Protein AF-0000000082911656 (afdb_homodimer)

Structure (mmCIF, N/CA/C/O backbone):
data_AF-0000000082911656-model_v1
#
loop_
_entity.id
_entity.type
_entity.pdbx_description
1 polymer 'Threonine aldolase family protein'
#
loop_
_atom_site.group_PDB
_atom_site.id
_atom_site.type_symbol
_atom_site.label_atom_id
_atom_site.label_alt_id
_atom_site.label_comp_id
_atom_site.label_asym_id
_atom_site.label_entity_id
_atom_site.label_seq_id
_atom_site.pdbx_PDB_ins_code
_atom_site.Cartn_x
_atom_site.Cartn_y
_atom_site.Cartn_z
_atom_site.occupancy
_atom_site.B_iso_or_equiv
_atom_site.auth_seq_id
_atom_site.auth_comp_id
_atom_site.auth_asym_id
_atom_site.auth_atom_id
_atom_site.pdbx_PDB_model_num
ATOM 1 N N . MET A 1 1 ? 11.25 17.953 2.551 1 26.39 1 MET A N 1
ATOM 2 C CA . MET A 1 1 ? 11.758 18.156 3.906 1 26.39 1 MET A CA 1
ATOM 3 C C . MET A 1 1 ? 12.727 17.047 4.293 1 26.39 1 MET A C 1
ATOM 5 O O . MET A 1 1 ? 12.359 15.867 4.324 1 26.39 1 MET A O 1
ATOM 9 N N . THR A 1 2 ? 13.914 17.188 3.842 1 31.16 2 THR A N 1
ATOM 10 C CA . THR A 1 2 ? 14.992 16.281 4.188 1 31.16 2 THR A CA 1
ATOM 11 C C . THR A 1 2 ? 15.133 16.156 5.699 1 31.16 2 THR A C 1
ATOM 13 O O . THR A 1 2 ? 15.867 16.922 6.328 1 31.16 2 THR A O 1
ATOM 16 N N . ALA A 1 3 ? 14.141 16.094 6.418 1 33.91 3 ALA A N 1
ATOM 17 C CA . ALA A 1 3 ? 14.383 16.188 7.855 1 33.91 3 ALA A CA 1
ATOM 18 C C . ALA A 1 3 ? 15.453 15.188 8.297 1 33.91 3 ALA A C 1
ATOM 20 O O . ALA A 1 3 ? 15.484 14.047 7.828 1 33.91 3 ALA A O 1
ATOM 21 N N . GLU A 1 4 ? 16.531 15.625 8.555 1 35.88 4 GLU A N 1
ATOM 22 C CA . GLU A 1 4 ? 17.484 14.883 9.375 1 35.88 4 GLU A CA 1
ATOM 23 C C . GLU A 1 4 ? 16.766 14.047 10.43 1 35.88 4 GLU A C 1
ATOM 25 O O . GLU A 1 4 ? 16.031 14.586 11.266 1 35.88 4 GLU A O 1
ATOM 30 N N . THR A 1 5 ? 16.359 12.922 10.07 1 39.12 5 THR A N 1
ATOM 31 C CA . THR A 1 5 ? 15.578 11.938 10.812 1 39.12 5 THR A CA 1
ATOM 32 C C . THR A 1 5 ? 16.25 11.602 12.141 1 39.12 5 THR A C 1
ATOM 34 O O . THR A 1 5 ? 17.188 10.797 12.188 1 39.12 5 THR A O 1
ATOM 37 N N . ARG A 1 6 ? 16.547 12.562 12.969 1 42.5 6 ARG A N 1
ATOM 38 C CA . ARG A 1 6 ? 17 12.156 14.289 1 42.5 6 ARG A CA 1
ATOM 39 C C . ARG A 1 6 ? 15.992 11.219 14.953 1 42.5 6 ARG A C 1
ATOM 41 O O . ARG A 1 6 ? 14.781 11.445 14.883 1 42.5 6 ARG A O 1
ATOM 48 N N . PRO A 1 7 ? 16.469 10.102 15.445 1 48.44 7 PRO A N 1
ATOM 49 C CA . PRO A 1 7 ? 15.594 9.172 16.172 1 48.44 7 PRO A CA 1
ATOM 50 C C . PRO A 1 7 ? 14.781 9.859 17.266 1 48.44 7 PRO A C 1
ATOM 52 O O . PRO A 1 7 ? 15.297 10.758 17.938 1 48.44 7 PRO A O 1
ATOM 55 N N . LYS A 1 8 ? 13.453 9.812 17.297 1 54.44 8 LYS A N 1
ATOM 56 C CA . LYS A 1 8 ? 12.586 10.336 18.344 1 54.44 8 LYS A CA 1
ATOM 57 C C . LYS A 1 8 ? 12.914 9.703 19.703 1 54.44 8 LYS A C 1
ATOM 59 O O . LYS A 1 8 ? 12.977 8.477 19.812 1 54.44 8 LYS A O 1
ATOM 64 N N . PRO A 1 9 ? 13.32 10.406 20.641 1 54.91 9 PRO A N 1
ATOM 65 C CA . PRO A 1 9 ? 13.469 9.781 21.953 1 54.91 9 PRO A CA 1
ATOM 66 C C . PRO A 1 9 ? 12.195 9.086 22.422 1 54.91 9 PRO A C 1
ATOM 68 O O . PRO A 1 9 ? 11.086 9.539 22.125 1 54.91 9 PRO A O 1
ATOM 71 N N . ALA A 1 10 ? 12.273 7.969 23.016 1 54.75 10 ALA A N 1
ATOM 72 C CA . ALA A 1 10 ? 11.211 7.074 23.453 1 54.75 10 ALA A CA 1
ATOM 73 C C . ALA A 1 10 ? 10.203 7.812 24.328 1 54.75 10 ALA A C 1
ATOM 75 O O . ALA A 1 10 ? 9.023 7.465 24.359 1 54.75 10 ALA A O 1
ATOM 76 N N . THR A 1 11 ? 10.516 9.008 24.844 1 67.81 11 THR A N 1
ATOM 77 C CA . THR A 1 11 ? 9.695 9.656 25.859 1 67.81 11 THR A CA 1
ATOM 78 C C . THR A 1 11 ? 9.188 11.008 25.375 1 67.81 11 THR A C 1
ATOM 80 O O . THR A 1 11 ? 8.477 11.711 26.094 1 67.81 11 THR A O 1
ATOM 83 N N . ALA A 1 12 ? 9.398 11.273 24.234 1 85.69 12 ALA A N 1
ATOM 84 C CA . ALA A 1 12 ? 9.023 12.609 23.781 1 85.69 12 ALA A CA 1
ATOM 85 C C . ALA A 1 12 ? 7.539 12.68 23.438 1 85.69 12 ALA A C 1
ATOM 87 O O . ALA A 1 12 ? 6.965 11.711 22.938 1 85.69 12 ALA A O 1
ATOM 88 N N . LEU A 1 13 ? 6.934 13.914 23.875 1 94.31 13 LEU A N 1
ATOM 89 C CA . LEU A 1 13 ? 5.57 14.211 23.453 1 94.31 13 LEU A CA 1
ATOM 90 C C . LEU A 1 13 ? 5.551 14.695 22 1 94.31 13 LEU A C 1
ATOM 92 O O . LEU A 1 13 ? 6.16 15.711 21.672 1 94.31 13 LEU A O 1
ATOM 96 N N . ASP A 1 14 ? 4.898 13.938 21.188 1 95 14 ASP A N 1
ATOM 97 C CA . ASP A 1 14 ? 4.953 14.195 19.75 1 95 14 ASP A CA 1
ATOM 98 C C . ASP A 1 14 ? 3.693 14.922 19.266 1 95 14 ASP A C 1
ATOM 100 O O . ASP A 1 14 ? 2.631 14.312 19.141 1 95 14 ASP A O 1
ATOM 104 N N . PHE A 1 15 ? 3.848 16.25 18.984 1 96.69 15 PHE A 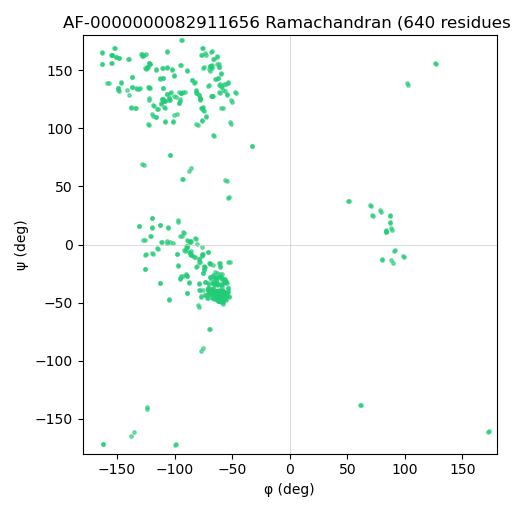N 1
ATOM 105 C CA . PHE A 1 15 ? 2.738 17.062 18.5 1 96.69 15 PHE A CA 1
ATOM 106 C C . PHE A 1 15 ? 2.898 17.359 17.016 1 96.69 15 PHE A C 1
ATOM 108 O O . PHE A 1 15 ? 2.238 18.25 16.484 1 96.69 15 PHE A O 1
ATOM 115 N N . ARG A 1 16 ? 3.756 16.656 16.344 1 93.94 16 ARG A N 1
ATOM 116 C CA . ARG A 1 16 ? 4.059 16.984 14.953 1 93.94 16 ARG A CA 1
ATOM 117 C C . ARG A 1 16 ? 2.883 16.656 14.039 1 93.94 16 ARG A C 1
ATOM 119 O O . ARG A 1 16 ? 2.625 17.359 13.07 1 93.94 16 ARG A O 1
ATOM 126 N N . SER A 1 17 ? 2.236 15.5 14.359 1 93.19 17 SER A N 1
ATOM 127 C CA . SER A 1 17 ? 1.18 14.992 13.484 1 93.19 17 SER A CA 1
ATOM 128 C C . SER A 1 17 ? 0.323 13.953 14.203 1 93.19 17 SER A C 1
ATOM 130 O O . SER A 1 17 ? 0.78 13.312 15.148 1 93.19 17 SER A O 1
ATOM 132 N N . ASP A 1 18 ? -0.853 13.852 13.719 1 92 18 ASP A N 1
ATOM 133 C CA . ASP A 1 18 ? -1.691 12.789 14.266 1 92 18 ASP A CA 1
ATOM 134 C C . ASP A 1 18 ? -1.455 11.469 13.539 1 92 18 ASP A C 1
ATOM 136 O O . ASP A 1 18 ? -2.084 10.453 13.859 1 92 18 ASP A O 1
ATOM 140 N N . THR A 1 19 ? -0.566 11.398 12.602 1 89.81 19 THR A N 1
ATOM 141 C CA . THR A 1 19 ? -0.148 10.156 11.961 1 89.81 19 THR A CA 1
ATOM 142 C C . THR A 1 19 ? 0.786 9.367 12.875 1 89.81 19 THR A C 1
ATOM 144 O O . THR A 1 19 ? 1.044 8.188 12.633 1 89.81 19 THR A O 1
ATOM 147 N N . VAL A 1 20 ? 1.221 9.977 13.945 1 89.31 20 VAL A N 1
ATOM 148 C CA . VAL A 1 20 ? 2.205 9.328 14.812 1 89.31 20 VAL A CA 1
ATOM 149 C C . VAL A 1 20 ? 1.494 8.469 15.852 1 89.31 20 VAL A C 1
ATOM 151 O O . VAL A 1 20 ? 2.139 7.746 16.625 1 89.31 20 VAL A O 1
ATOM 154 N N . THR A 1 21 ? 0.172 8.602 15.82 1 87.88 21 THR A N 1
ATOM 155 C CA . THR A 1 21 ? -0.616 7.879 16.812 1 87.88 21 THR A CA 1
ATOM 156 C C . THR A 1 21 ? -0.399 6.375 16.672 1 87.88 21 THR A C 1
ATOM 158 O O . THR A 1 21 ? -0.36 5.84 15.562 1 87.88 21 THR A O 1
ATOM 161 N N . ARG A 1 22 ? -0.278 5.742 17.828 1 88.38 22 ARG A N 1
ATOM 162 C CA . ARG A 1 22 ? -0.073 4.297 17.844 1 88.38 22 ARG A CA 1
ATOM 163 C C . ARG A 1 22 ? -1.367 3.566 18.188 1 88.38 22 ARG A C 1
ATOM 165 O O . ARG A 1 22 ? -2.215 4.098 18.906 1 88.38 22 ARG A O 1
ATOM 172 N N . PRO A 1 23 ? -1.477 2.318 17.625 1 91.62 23 PRO A N 1
ATOM 173 C CA . PRO A 1 23 ? -2.658 1.541 18.016 1 91.62 23 PRO A CA 1
ATOM 174 C C . PRO A 1 23 ? -2.74 1.296 19.516 1 91.62 23 PRO A C 1
ATOM 176 O O . PRO A 1 23 ? -1.72 1.044 20.172 1 91.62 23 PRO A O 1
ATOM 179 N N . SER A 1 24 ? -3.924 1.458 20.109 1 92.31 24 SER A N 1
ATOM 180 C CA . SER A 1 24 ? -4.164 1.125 21.516 1 92.31 24 SER A CA 1
ATOM 181 C C . SER A 1 24 ? -4.094 -0.381 21.75 1 92.31 24 SER A C 1
ATOM 183 O O . SER A 1 24 ? -4.125 -1.162 20.797 1 92.31 24 SER A O 1
ATOM 185 N N . PRO A 1 25 ? -3.996 -0.766 23.031 1 92 25 PRO A N 1
ATOM 186 C CA . PRO A 1 25 ? -3.973 -2.203 23.312 1 92 25 PRO A CA 1
ATOM 187 C C . PRO A 1 25 ? -5.199 -2.932 22.766 1 92 25 PRO A C 1
ATOM 189 O O . PRO A 1 25 ? -5.082 -4.039 22.234 1 92 25 PRO A O 1
ATOM 192 N N . GLY A 1 26 ? -6.363 -2.283 22.938 1 94.81 26 GLY A N 1
ATOM 193 C CA . GLY A 1 26 ? -7.566 -2.881 22.391 1 94.81 26 GLY A CA 1
ATOM 194 C C . GLY A 1 26 ? -7.52 -3.047 20.875 1 94.81 26 GLY A C 1
ATOM 195 O O . GLY A 1 26 ? -7.969 -4.062 20.344 1 94.81 26 GLY A O 1
ATOM 196 N N . MET A 1 27 ? -7.035 -2.107 20.188 1 95.5 27 MET A N 1
ATOM 197 C CA . MET A 1 27 ? -6.898 -2.176 18.734 1 95.5 27 MET A CA 1
ATOM 198 C C . MET A 1 27 ? -5.895 -3.252 18.328 1 95.5 27 MET A C 1
ATOM 200 O O . MET A 1 27 ? -6.137 -4.012 17.391 1 95.5 27 MET A O 1
ATOM 204 N N . LEU A 1 28 ? -4.754 -3.314 19.078 1 93.5 28 LEU A N 1
ATOM 205 C CA . LEU A 1 28 ? -3.754 -4.34 18.797 1 93.5 28 LEU A CA 1
ATOM 206 C C . LEU A 1 28 ? -4.344 -5.734 18.969 1 93.5 28 LEU A C 1
ATOM 208 O O . LEU A 1 28 ? -4.086 -6.625 18.141 1 93.5 28 LEU A O 1
ATOM 212 N N . ALA A 1 29 ? -5.105 -5.891 19.984 1 94 29 ALA A N 1
ATOM 213 C CA . ALA A 1 29 ? -5.762 -7.176 20.203 1 94 29 ALA A CA 1
ATOM 214 C C . ALA A 1 29 ? -6.703 -7.52 19.062 1 94 29 ALA A C 1
ATOM 216 O O . ALA A 1 29 ? -6.758 -8.672 18.625 1 94 29 ALA A O 1
ATOM 217 N N . ALA A 1 30 ? -7.438 -6.543 18.594 1 95.94 30 ALA A N 1
ATOM 218 C CA . ALA A 1 30 ? -8.344 -6.746 17.453 1 95.94 30 ALA A CA 1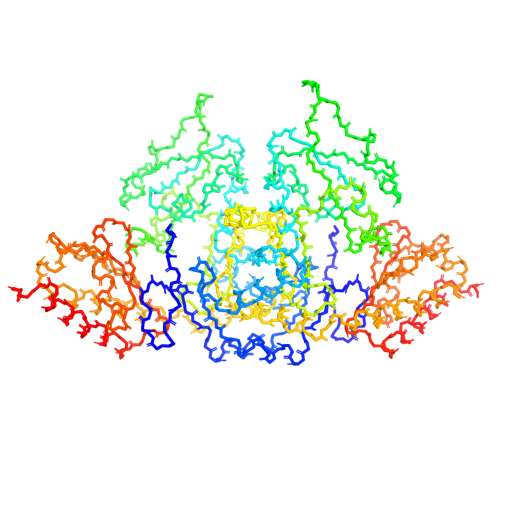
ATOM 219 C C . ALA A 1 30 ? -7.566 -7.145 16.203 1 95.94 30 ALA A C 1
ATOM 221 O O . ALA A 1 30 ? -8 -8.016 15.453 1 95.94 30 ALA A O 1
ATOM 222 N N . MET A 1 31 ? -6.461 -6.52 16.016 1 94.75 31 MET A N 1
ATOM 223 C CA . MET A 1 31 ? -5.625 -6.809 14.859 1 94.75 31 MET A CA 1
ATOM 224 C C . MET A 1 31 ? -5.109 -8.242 14.906 1 94.75 31 MET A C 1
ATOM 226 O O . MET A 1 31 ? -5.223 -8.984 13.922 1 94.75 31 MET A O 1
ATOM 230 N N . MET A 1 32 ? -4.621 -8.641 16.047 1 90.56 32 MET A N 1
ATOM 231 C CA . MET A 1 32 ? -3.932 -9.922 16.172 1 90.56 32 MET A CA 1
ATOM 232 C C . MET A 1 32 ? -4.926 -11.078 16.141 1 90.56 32 MET A C 1
ATOM 234 O O . MET A 1 32 ? -4.559 -12.211 15.82 1 90.56 32 MET A O 1
ATOM 238 N N . SER A 1 33 ? -6.152 -10.797 16.406 1 92.12 33 SER A N 1
ATOM 239 C CA . SER A 1 33 ? -7.152 -11.859 16.453 1 92.12 33 SER A CA 1
ATOM 240 C C . SER A 1 33 ? -8.031 -11.852 15.203 1 92.12 33 SER A C 1
ATOM 242 O O . SER A 1 33 ? -8.945 -12.672 15.078 1 92.12 33 SER A O 1
ATOM 244 N N . ALA A 1 34 ? -7.77 -11.008 14.305 1 94.12 34 ALA A N 1
ATOM 245 C CA . ALA A 1 34 ? -8.641 -10.828 13.148 1 94.12 34 ALA A CA 1
ATOM 246 C C . ALA A 1 34 ? -8.602 -12.055 12.234 1 94.12 34 ALA A C 1
ATOM 248 O O . ALA A 1 34 ? -7.523 -12.555 11.906 1 94.12 34 ALA A O 1
ATOM 249 N N . PRO A 1 35 ? -9.836 -12.602 11.898 1 93.19 35 PRO A N 1
ATOM 250 C CA . PRO A 1 35 ? -9.805 -13.555 10.789 1 93.19 35 PRO A CA 1
ATOM 251 C C . PRO A 1 35 ? -9.297 -12.93 9.484 1 93.19 35 PRO A C 1
ATOM 253 O O . PRO A 1 35 ? -9.695 -11.82 9.133 1 93.19 35 PRO A O 1
ATOM 256 N N . VAL A 1 36 ? -8.344 -13.633 8.883 1 92.19 36 VAL A N 1
ATOM 257 C CA . VAL A 1 36 ? -7.738 -13.055 7.691 1 92.19 36 VAL A CA 1
ATOM 258 C C . VAL A 1 36 ? -7.871 -14.023 6.523 1 92.19 36 VAL A C 1
ATOM 260 O O . VAL A 1 36 ? -8.117 -15.219 6.723 1 92.19 36 VAL A O 1
ATOM 263 N N . GLY A 1 37 ? -7.91 -13.539 5.34 1 91.31 37 GLY A N 1
ATOM 264 C CA . GLY A 1 37 ? -7.746 -14.172 4.039 1 91.31 37 GLY A CA 1
ATOM 265 C C . GLY A 1 37 ? -6.855 -13.383 3.102 1 91.31 37 GLY A C 1
ATOM 266 O O . GLY A 1 37 ? -5.973 -12.648 3.547 1 91.31 37 GLY A O 1
ATOM 267 N N . ASP A 1 38 ? -6.945 -13.641 1.906 1 92 38 ASP A N 1
ATOM 268 C CA . ASP A 1 38 ? -6.199 -12.906 0.893 1 92 38 ASP A CA 1
ATOM 269 C C . ASP A 1 38 ? -7.086 -11.867 0.203 1 92 38 ASP A C 1
ATOM 271 O O . ASP A 1 38 ? -7.973 -12.227 -0.576 1 92 38 ASP A O 1
ATOM 275 N N . ASP A 1 39 ? -6.801 -10.602 0.449 1 93.06 39 ASP A N 1
ATOM 276 C CA . ASP A 1 39 ? -7.621 -9.516 -0.075 1 93.06 39 ASP A CA 1
ATOM 277 C C . ASP A 1 39 ? -7.562 -9.469 -1.601 1 93.06 39 ASP A C 1
ATOM 279 O O . ASP A 1 39 ? -8.523 -9.07 -2.252 1 93.06 39 ASP A O 1
ATOM 283 N N . VAL A 1 40 ? -6.434 -9.797 -2.191 1 90.12 40 VAL A N 1
ATOM 284 C CA . VAL A 1 40 ? -6.305 -9.781 -3.645 1 90.12 40 VAL A CA 1
ATOM 285 C C . VAL A 1 40 ? -7.211 -10.852 -4.254 1 90.12 40 VAL A C 1
ATOM 287 O O . VAL A 1 40 ? -7.785 -10.648 -5.324 1 90.12 40 VAL A O 1
ATOM 290 N N . TRP A 1 41 ? -7.371 -11.977 -3.51 1 88.69 41 TRP A N 1
ATOM 291 C CA . TRP A 1 41 ? -8.32 -13.008 -3.924 1 88.69 41 TRP A CA 1
ATOM 292 C C . TRP A 1 41 ? -9.742 -12.609 -3.559 1 88.69 41 TRP A C 1
ATOM 294 O O . TRP A 1 41 ? -10.703 -13.25 -3.992 1 88.69 41 TRP A O 1
ATOM 304 N N . GLY A 1 42 ? -9.922 -11.57 -2.727 1 91.06 42 GLY A N 1
ATOM 305 C CA . GLY A 1 42 ? -11.227 -11.055 -2.34 1 91.06 42 GLY A CA 1
ATOM 306 C C . GLY A 1 42 ? -11.852 -11.812 -1.184 1 91.06 42 GLY A C 1
ATOM 307 O O . GLY A 1 42 ? -13.016 -11.594 -0.852 1 91.06 42 GLY A O 1
ATOM 308 N N . ASP A 1 43 ? -11.078 -12.68 -0.513 1 90.56 43 ASP A N 1
ATOM 309 C CA . ASP A 1 43 ? -11.695 -13.547 0.486 1 90.56 43 ASP A CA 1
ATOM 310 C C . ASP A 1 43 ? -11.219 -13.188 1.893 1 90.56 43 ASP A C 1
ATOM 312 O O . ASP A 1 43 ? -11.281 -14.016 2.803 1 90.56 43 ASP A O 1
ATOM 316 N N . ASP A 1 44 ? -10.648 -12.062 2.121 1 94.62 44 ASP A N 1
ATOM 317 C CA . ASP A 1 44 ? -10.352 -11.594 3.471 1 94.62 44 ASP A CA 1
ATOM 318 C C . ASP A 1 44 ? -11.617 -11.086 4.16 1 94.62 44 ASP A C 1
ATOM 320 O O . ASP A 1 44 ? -12.148 -10.031 3.805 1 94.62 44 ASP A O 1
ATOM 324 N N . PRO A 1 45 ? -12.102 -11.797 5.055 1 96.25 45 PRO A N 1
ATOM 325 C CA . PRO A 1 45 ? -13.398 -11.438 5.633 1 96.25 45 PRO A CA 1
ATOM 326 C C . PRO A 1 45 ? -13.359 -10.133 6.422 1 96.25 45 PRO A C 1
ATOM 328 O O . PRO A 1 45 ? -14.352 -9.398 6.461 1 96.25 45 PRO A O 1
ATOM 331 N N . THR A 1 46 ? -12.258 -9.844 7.055 1 97.44 46 THR A N 1
ATOM 332 C CA . THR A 1 46 ? -12.141 -8.641 7.859 1 97.44 46 THR A CA 1
ATOM 333 C C . THR A 1 46 ? -12.102 -7.395 6.973 1 97.44 46 THR A C 1
ATOM 335 O O . THR A 1 46 ? -12.719 -6.379 7.293 1 97.44 46 THR A O 1
ATOM 338 N N . VAL A 1 47 ? -11.414 -7.484 5.82 1 97.94 47 VAL A N 1
ATOM 339 C CA . VAL A 1 47 ? -11.398 -6.387 4.859 1 97.94 47 VAL A CA 1
ATOM 340 C C . VAL A 1 47 ? -12.812 -6.137 4.34 1 97.94 47 VAL A C 1
ATOM 342 O O . VAL A 1 47 ? -13.266 -4.992 4.27 1 97.94 47 VAL A O 1
ATOM 345 N N . ASN A 1 48 ? -13.438 -7.215 4.008 1 98 48 ASN A N 1
ATOM 346 C CA . ASN A 1 48 ? -14.797 -7.102 3.486 1 98 48 ASN A CA 1
ATOM 347 C C . ASN A 1 48 ? -15.734 -6.48 4.512 1 98 48 ASN A C 1
ATOM 349 O O . ASN A 1 48 ? -16.578 -5.652 4.164 1 98 48 ASN A O 1
ATOM 353 N N . LYS A 1 49 ? -15.602 -6.887 5.75 1 98.31 49 LYS A N 1
ATOM 354 C CA . LYS A 1 49 ? -16.422 -6.328 6.824 1 98.31 49 LYS A CA 1
ATOM 355 C C . LYS A 1 49 ? -16.172 -4.832 6.984 1 98.31 49 LYS A C 1
ATOM 357 O O . LYS A 1 49 ? -17.109 -4.047 7.125 1 98.31 49 LYS A O 1
ATOM 362 N N . LEU A 1 50 ? -14.961 -4.402 7 1 98.56 50 LEU A N 1
ATOM 363 C CA . LEU A 1 50 ? -14.617 -2.99 7.133 1 98.56 50 LEU A CA 1
ATOM 364 C C . LEU A 1 50 ? -15.211 -2.174 5.988 1 98.56 50 LEU A C 1
ATOM 366 O O . LEU A 1 50 ? -15.781 -1.106 6.215 1 98.56 50 LEU A O 1
ATOM 370 N N . GLN A 1 51 ? -15 -2.699 4.754 1 98.56 51 GLN A N 1
ATOM 371 C CA . GLN A 1 51 ? -15.516 -2.014 3.572 1 98.56 51 GLN A CA 1
ATOM 372 C C . GLN A 1 51 ? -17.031 -1.866 3.641 1 98.56 51 GLN A C 1
ATOM 374 O O . GLN A 1 51 ? -17.562 -0.792 3.361 1 98.56 51 GLN A O 1
ATOM 379 N N . GLY A 1 52 ? -17.688 -2.926 4.023 1 98.31 52 GLY A N 1
ATOM 380 C CA . GLY A 1 52 ? -19.125 -2.867 4.168 1 98.31 52 GLY A CA 1
ATOM 381 C C . GLY A 1 52 ? -19.578 -1.876 5.227 1 98.31 52 GLY A C 1
ATOM 382 O O . GLY A 1 52 ? -20.5 -1.087 4.992 1 98.31 52 GLY A O 1
ATOM 383 N N . LEU A 1 53 ? -18.969 -1.898 6.367 1 98.12 53 LEU A N 1
ATOM 384 C CA . LEU A 1 53 ? -19.312 -1.004 7.469 1 98.12 53 LEU A CA 1
ATOM 385 C C . LEU A 1 53 ? -19.109 0.454 7.066 1 98.12 53 LEU A C 1
ATOM 387 O O . LEU A 1 53 ? -19.969 1.295 7.312 1 98.12 53 LEU A O 1
ATOM 391 N N . ALA A 1 54 ? -17.984 0.77 6.496 1 97.94 54 ALA A N 1
ATOM 392 C CA . ALA A 1 54 ? -17.672 2.145 6.117 1 97.94 54 ALA A CA 1
ATOM 393 C C . ALA A 1 54 ? -18.656 2.662 5.07 1 97.94 54 ALA A C 1
ATOM 395 O O . ALA A 1 54 ? -19.141 3.793 5.168 1 97.94 54 ALA A O 1
ATOM 396 N N . ALA A 1 55 ? -18.859 1.827 4.035 1 98.12 55 ALA A N 1
ATOM 397 C CA . ALA A 1 55 ? -19.812 2.229 3 1 98.12 55 ALA A CA 1
ATOM 398 C C . ALA A 1 55 ? -21.172 2.549 3.605 1 98.12 55 ALA A C 1
ATOM 400 O O . ALA A 1 55 ? -21.781 3.576 3.283 1 98.12 55 ALA A O 1
ATOM 401 N N . ALA A 1 56 ? -21.625 1.699 4.496 1 97.69 56 ALA A N 1
ATOM 402 C CA . ALA A 1 56 ? -22.922 1.898 5.141 1 97.69 56 ALA A CA 1
ATOM 403 C C . ALA A 1 56 ? -22.922 3.162 5.996 1 97.69 56 ALA A C 1
ATOM 405 O O . ALA A 1 56 ? -23.891 3.936 5.977 1 97.69 56 ALA A O 1
ATOM 406 N N . MET A 1 57 ? -21.953 3.387 6.727 1 96.56 57 MET A N 1
ATOM 407 C CA . MET A 1 57 ? -21.828 4.52 7.641 1 96.56 57 MET A CA 1
ATOM 408 C C . MET A 1 57 ? -21.938 5.84 6.891 1 96.56 57 MET A C 1
ATOM 410 O O . MET A 1 57 ? -22.5 6.809 7.406 1 96.56 57 MET A O 1
ATOM 414 N N . PHE A 1 58 ? -21.391 5.879 5.664 1 95 58 PHE A N 1
ATOM 415 C CA . PHE A 1 58 ? -21.328 7.148 4.945 1 95 58 PHE A CA 1
ATOM 416 C C . PHE A 1 58 ? -22.344 7.191 3.822 1 95 58 PHE A C 1
ATOM 418 O O . PHE A 1 58 ? -22.391 8.156 3.055 1 95 58 PHE A O 1
ATOM 425 N N . GLY A 1 59 ? -23.141 6.121 3.715 1 96.06 59 GLY A N 1
ATOM 426 C CA . GLY A 1 59 ? -24.25 6.102 2.779 1 96.06 59 GLY A CA 1
ATOM 427 C C . GLY A 1 59 ? -23.812 5.832 1.349 1 96.06 59 GLY A C 1
ATOM 428 O O . GLY A 1 59 ? -24.391 6.383 0.408 1 96.06 59 GLY A O 1
ATOM 429 N N . TYR A 1 60 ? -22.781 5.133 1.129 1 97.62 60 TYR A N 1
ATOM 430 C CA . TYR A 1 60 ? -22.328 4.762 -0.207 1 97.62 60 TYR A CA 1
ATOM 431 C C . TYR A 1 60 ? -22.594 3.289 -0.485 1 97.62 60 TYR A C 1
ATOM 433 O O . TYR A 1 60 ? -22.906 2.525 0.429 1 97.62 60 TYR A O 1
ATOM 441 N N . GLU A 1 61 ? -22.484 2.926 -1.771 1 98.38 61 GLU A N 1
ATOM 442 C CA . GLU A 1 61 ? -22.781 1.553 -2.178 1 98.38 61 GLU A CA 1
ATOM 443 C C . GLU A 1 61 ? -21.609 0.626 -1.862 1 98.38 61 GLU A C 1
ATOM 445 O O . GLU A 1 61 ? -21.812 -0.551 -1.556 1 98.38 61 GLU A O 1
ATOM 450 N N . ALA A 1 62 ? -20.375 1.099 -1.944 1 98.62 62 ALA A N 1
ATOM 451 C CA . ALA A 1 62 ? -19.203 0.251 -1.83 1 98.62 62 ALA A CA 1
ATOM 452 C C . ALA A 1 62 ? -17.984 1.054 -1.345 1 98.62 62 ALA A C 1
ATOM 454 O O . ALA A 1 62 ? -18 2.287 -1.38 1 98.62 62 ALA A O 1
ATOM 455 N N . ALA A 1 63 ? -17.031 0.327 -0.894 1 98.75 63 ALA A N 1
ATOM 456 C CA . ALA A 1 63 ? -15.773 0.906 -0.423 1 98.75 63 ALA A CA 1
ATOM 457 C C . ALA A 1 63 ? -14.586 0.057 -0.855 1 98.75 63 ALA A C 1
ATOM 459 O O . ALA A 1 63 ? -14.75 -1.106 -1.233 1 98.75 63 ALA A O 1
ATOM 460 N N . LEU A 1 64 ? -13.453 0.671 -0.858 1 98.75 64 LEU A N 1
ATOM 461 C CA . LEU A 1 64 ? -12.188 0.027 -1.206 1 98.75 64 LEU A CA 1
ATOM 462 C C . LEU A 1 64 ? -11.102 0.393 -0.205 1 98.75 64 LEU A C 1
ATOM 464 O O . LEU A 1 64 ? -10.781 1.571 -0.026 1 98.75 64 LEU A O 1
ATOM 468 N N . PHE A 1 65 ? -10.602 -0.66 0.482 1 98.75 65 PHE A N 1
ATOM 469 C CA . PHE A 1 65 ? -9.516 -0.456 1.432 1 98.75 65 PHE A CA 1
ATOM 470 C C . PHE A 1 65 ? -8.18 -0.331 0.707 1 98.75 65 PHE A C 1
ATOM 472 O O . PHE A 1 65 ? -7.859 -1.15 -0.156 1 98.75 65 PHE A O 1
ATOM 479 N N . CYS A 1 66 ? -7.379 0.765 1.004 1 98.62 66 CYS A N 1
ATOM 480 C CA . CYS A 1 66 ? -6.09 1.039 0.379 1 98.62 66 CYS A CA 1
ATOM 481 C C . CYS A 1 66 ? -5.016 1.271 1.432 1 98.62 66 CYS A C 1
ATOM 483 O O . CYS A 1 66 ? -5.32 1.555 2.59 1 98.62 66 CYS A O 1
ATOM 485 N N . PRO A 1 67 ? -3.754 1.177 1.052 1 97.69 67 PRO A N 1
ATOM 486 C CA . PRO A 1 67 ? -2.646 1.324 1.998 1 97.69 67 PRO A CA 1
ATOM 487 C C . PRO A 1 67 ? -2.541 2.736 2.568 1 97.69 67 PRO A C 1
ATOM 489 O O . PRO A 1 67 ? -1.994 2.93 3.656 1 97.69 67 PRO A O 1
ATOM 492 N N . SER A 1 68 ? -3.008 3.729 1.84 1 97.81 68 SER A N 1
ATOM 493 C CA . SER A 1 68 ? -2.773 5.098 2.293 1 97.81 68 SER A CA 1
ATOM 494 C C . SER A 1 68 ? -3.84 6.047 1.76 1 97.81 68 SER A C 1
ATOM 496 O O . SER A 1 68 ? -4.562 5.711 0.82 1 97.81 68 SER A O 1
ATOM 498 N N . GLY A 1 69 ? -3.879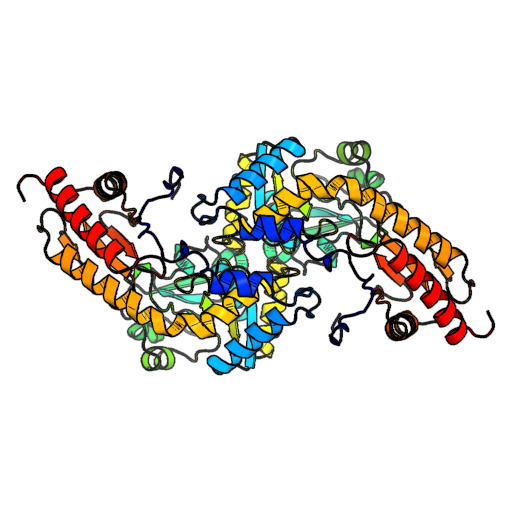 7.215 2.414 1 97.62 69 GLY A N 1
ATOM 499 C CA . GLY A 1 69 ? -4.75 8.273 1.923 1 97.62 69 GLY A CA 1
ATOM 500 C C . GLY A 1 69 ? -4.32 8.82 0.577 1 97.62 69 GLY A C 1
ATOM 501 O O . GLY A 1 69 ? -5.16 9.164 -0.257 1 97.62 69 GLY A O 1
ATOM 502 N N . THR A 1 70 ? -3.014 8.938 0.381 1 97.56 70 THR A N 1
ATOM 503 C CA . THR A 1 70 ? -2.506 9.359 -0.918 1 97.56 70 THR A CA 1
ATOM 504 C C . THR A 1 70 ? -3.029 8.453 -2.029 1 97.56 70 THR A C 1
ATOM 506 O O . THR A 1 70 ? -3.465 8.938 -3.076 1 97.56 70 THR A O 1
ATOM 509 N N . MET A 1 71 ? -3.041 7.188 -1.802 1 98.44 71 MET A N 1
ATOM 510 C CA . MET A 1 71 ? -3.492 6.277 -2.852 1 98.44 71 MET A CA 1
ATOM 511 C C . MET A 1 71 ? -4.98 6.461 -3.127 1 98.44 71 MET A C 1
ATOM 513 O O . MET A 1 71 ? -5.402 6.504 -4.285 1 98.44 71 MET A O 1
ATOM 517 N N . THR A 1 72 ? -5.809 6.535 -2.047 1 98.69 72 THR A N 1
ATOM 518 C CA . THR A 1 72 ? -7.238 6.707 -2.273 1 98.69 72 THR A CA 1
ATOM 519 C C . THR A 1 72 ? -7.512 7.992 -3.049 1 98.69 72 THR A C 1
ATOM 521 O O . THR A 1 72 ? -8.359 8.016 -3.943 1 98.69 72 THR A O 1
ATOM 524 N N . ASN A 1 73 ? -6.77 9.078 -2.711 1 98.38 73 ASN A N 1
ATOM 525 C CA . ASN A 1 73 ? -6.906 10.336 -3.441 1 98.38 73 ASN A CA 1
ATOM 526 C C . ASN A 1 73 ? -6.566 10.164 -4.918 1 98.38 73 ASN A C 1
ATOM 528 O O . ASN A 1 73 ? -7.332 10.586 -5.789 1 98.38 73 ASN A O 1
ATOM 532 N N . GLN A 1 74 ? -5.449 9.539 -5.184 1 98.31 74 GLN A N 1
ATOM 533 C CA . GLN A 1 74 ? -4.953 9.414 -6.551 1 98.31 74 GLN A CA 1
ATOM 534 C C . GLN A 1 74 ? -5.836 8.484 -7.375 1 98.31 74 GLN A C 1
ATOM 536 O O . GLN A 1 74 ? -6.066 8.734 -8.562 1 98.31 74 GLN A O 1
ATOM 541 N N . ILE A 1 75 ? -6.312 7.406 -6.738 1 98.62 75 ILE A N 1
ATOM 542 C CA . ILE A 1 75 ? -7.25 6.52 -7.418 1 98.62 75 ILE A CA 1
ATOM 543 C C . ILE A 1 75 ? -8.516 7.293 -7.793 1 98.62 75 ILE A C 1
ATOM 545 O O . ILE A 1 75 ? -8.992 7.195 -8.93 1 98.62 75 ILE A O 1
ATOM 549 N N . ALA A 1 76 ? -9.062 8.062 -6.84 1 98.62 76 ALA A N 1
ATOM 550 C CA . ALA A 1 76 ? -10.289 8.82 -7.098 1 98.62 76 ALA A CA 1
ATOM 551 C C . ALA A 1 76 ? -10.094 9.797 -8.25 1 98.62 76 ALA A C 1
ATOM 553 O O . ALA A 1 76 ? -10.93 9.883 -9.156 1 98.62 76 ALA A O 1
ATOM 554 N N . ILE A 1 77 ? -8.984 10.516 -8.234 1 98.25 77 ILE A N 1
ATOM 555 C CA . ILE A 1 77 ? -8.695 11.484 -9.281 1 98.25 77 ILE A CA 1
ATOM 556 C C . ILE A 1 77 ? -8.609 10.773 -10.633 1 98.25 77 ILE A C 1
ATOM 558 O O . ILE A 1 77 ? -9.203 11.219 -11.609 1 98.25 77 ILE A O 1
ATOM 562 N N . LYS A 1 78 ? -7.879 9.656 -10.664 1 98.25 78 LYS A N 1
ATOM 563 C CA . LYS A 1 78 ? -7.703 8.914 -11.914 1 98.25 78 LYS A CA 1
ATOM 564 C C . LYS A 1 78 ? -9.047 8.438 -12.453 1 98.25 78 LYS A C 1
ATOM 566 O O . LYS A 1 78 ? -9.297 8.516 -13.656 1 98.25 78 LYS A O 1
ATOM 571 N N . VAL A 1 79 ? -9.891 7.93 -11.602 1 97.94 79 VAL A N 1
ATOM 572 C CA . VAL A 1 79 ? -11.148 7.328 -12.031 1 97.94 79 VAL A CA 1
ATOM 573 C C . VAL A 1 79 ? -12.125 8.422 -12.461 1 97.94 79 VAL A C 1
ATOM 575 O O . VAL A 1 79 ? -12.906 8.234 -13.398 1 97.94 79 VAL A O 1
ATOM 578 N N . HIS A 1 80 ? -12.078 9.633 -11.852 1 97.75 80 HIS A N 1
ATOM 579 C CA . HIS A 1 80 ? -13.031 10.703 -12.117 1 97.75 80 HIS A CA 1
ATOM 580 C C . HIS A 1 80 ? -12.594 11.547 -13.305 1 97.75 80 HIS A C 1
ATOM 582 O O . HIS A 1 80 ? -13.344 12.414 -13.766 1 97.75 80 HIS A O 1
ATOM 588 N N . THR A 1 81 ? -11.359 11.336 -13.852 1 97.12 81 THR A N 1
ATOM 589 C CA . THR A 1 81 ? -10.859 12.211 -14.906 1 97.12 81 THR A CA 1
ATOM 590 C C . THR A 1 81 ? -10.367 11.398 -16.094 1 97.12 81 THR A C 1
ATOM 592 O O . THR A 1 81 ? -10.195 10.18 -16 1 97.12 81 THR A O 1
ATOM 595 N N . GLN A 1 82 ? -10.211 12.031 -17.188 1 95.5 82 GLN A N 1
ATOM 596 C CA . GLN A 1 82 ? -9.516 11.57 -18.391 1 95.5 82 GLN A CA 1
ATOM 597 C C . GLN A 1 82 ? -8.297 12.438 -18.688 1 95.5 82 GLN A C 1
ATOM 599 O O . GLN A 1 82 ? -8.219 13.586 -18.25 1 95.5 82 GLN A O 1
ATOM 604 N N . PRO A 1 83 ? -7.281 11.789 -19.312 1 94.25 83 PRO A N 1
ATOM 605 C CA . PRO A 1 83 ? -6.164 12.648 -19.719 1 94.25 83 PRO A CA 1
ATOM 606 C C . PRO A 1 83 ? -6.621 13.93 -20.422 1 94.25 83 PRO A C 1
ATOM 608 O O . PRO A 1 83 ? -7.516 13.891 -21.266 1 94.25 83 PRO A O 1
ATOM 611 N N . GLY A 1 84 ? -6.074 15.078 -19.953 1 92.88 84 GLY A N 1
ATOM 612 C CA . GLY A 1 84 ? -6.438 16.375 -20.531 1 92.88 84 GLY A CA 1
ATOM 613 C C . GLY A 1 84 ? -7.477 17.109 -19.703 1 92.88 84 GLY A C 1
ATOM 614 O O . GLY A 1 84 ? -7.68 18.312 -19.891 1 92.88 84 GLY A O 1
ATOM 615 N N . ASP A 1 85 ? -8.086 16.422 -18.703 1 95.75 85 ASP A N 1
ATOM 616 C CA . ASP A 1 85 ? -9.047 17.078 -17.812 1 95.75 85 ASP A CA 1
ATOM 617 C C . ASP A 1 85 ? -8.336 17.969 -16.797 1 95.75 85 ASP A C 1
ATOM 619 O O . ASP A 1 85 ? -7.109 17.906 -16.672 1 95.75 85 ASP A O 1
ATOM 623 N N . GLU A 1 86 ? -9.18 18.781 -16.109 1 95.88 86 GLU A N 1
ATOM 624 C CA . GLU A 1 86 ? -8.695 19.656 -15.055 1 95.88 86 GLU A CA 1
ATOM 625 C C . GLU A 1 86 ? -9.531 19.516 -13.789 1 95.88 86 GLU A C 1
ATOM 627 O O . GLU A 1 86 ? -10.758 19.422 -13.852 1 95.88 86 GLU A O 1
ATOM 632 N N . LEU A 1 87 ? -8.82 19.406 -12.703 1 96.62 87 LEU A N 1
ATOM 633 C CA . LEU A 1 87 ? -9.531 19.453 -11.43 1 96.62 87 LEU A CA 1
ATOM 634 C C . LEU A 1 87 ? -9.289 20.781 -10.719 1 96.62 87 LEU A C 1
ATOM 636 O O . LEU A 1 87 ? -8.289 21.453 -10.984 1 96.62 87 LEU A O 1
ATOM 640 N N . ILE A 1 88 ? -10.289 21.203 -9.898 1 93.5 88 ILE A N 1
ATOM 641 C CA . ILE A 1 88 ? -10.188 22.406 -9.078 1 93.5 88 ILE A CA 1
ATOM 642 C C . ILE A 1 88 ? -9.914 22.016 -7.625 1 93.5 88 ILE A C 1
ATOM 644 O O . ILE A 1 88 ? -10.562 21.109 -7.086 1 93.5 88 ILE A O 1
ATOM 648 N N . CYS A 1 89 ? -8.945 22.625 -7 1 92.06 89 CYS A N 1
ATOM 649 C CA . CYS A 1 89 ? -8.695 22.438 -5.578 1 92.06 89 CYS A CA 1
ATOM 650 C C . CYS A 1 89 ? -8.023 23.672 -4.969 1 92.06 89 CYS A C 1
ATOM 652 O O . CYS A 1 89 ? -7.699 24.625 -5.684 1 92.06 89 CYS A O 1
ATOM 654 N N . SER A 1 90 ? -7.973 23.672 -3.691 1 90.19 90 SER A N 1
ATOM 655 C CA . SER A 1 90 ? -7.258 24.734 -2.992 1 90.19 90 SER A CA 1
ATOM 656 C C . SER A 1 90 ? -5.754 24.641 -3.238 1 90.19 90 SER A C 1
ATOM 658 O O . SER A 1 90 ? -5.211 23.547 -3.395 1 90.19 90 SER A O 1
ATOM 660 N N . ASP A 1 91 ? -5.02 25.797 -3.174 1 88.25 91 ASP A N 1
ATOM 661 C CA . ASP A 1 91 ? -3.57 25.828 -3.332 1 88.25 91 ASP A CA 1
ATOM 662 C C . ASP A 1 91 ? -2.873 25.203 -2.125 1 88.25 91 ASP A C 1
ATOM 664 O O . ASP A 1 91 ? -1.682 24.891 -2.18 1 88.25 91 ASP A O 1
ATOM 668 N N . THR A 1 92 ? -3.682 24.906 -1.16 1 87.56 92 THR A N 1
ATOM 669 C CA . THR A 1 92 ? -3.102 24.312 0.037 1 87.56 92 THR A CA 1
ATOM 670 C C . THR A 1 92 ? -3.533 22.859 0.177 1 87.56 92 THR A C 1
ATOM 672 O O . THR A 1 92 ? -3.199 22.188 1.162 1 87.56 92 THR A O 1
ATOM 675 N N . ALA A 1 93 ? -4.289 22.359 -0.78 1 90.88 93 ALA A N 1
ATOM 676 C CA . ALA A 1 93 ? -4.828 21 -0.69 1 90.88 93 ALA A CA 1
ATOM 677 C C . ALA A 1 93 ? -3.709 19.969 -0.653 1 90.88 93 ALA A C 1
ATOM 679 O O . ALA A 1 93 ? -2.697 20.109 -1.346 1 90.88 93 ALA A O 1
ATOM 680 N N . HIS A 1 94 ? -3.896 18.938 0.109 1 92.88 94 HIS A N 1
ATOM 681 C CA . HIS A 1 94 ? -2.938 17.844 0.246 1 92.88 94 HIS A CA 1
ATOM 682 C C . HIS A 1 94 ? -2.605 17.234 -1.11 1 92.88 94 HIS A C 1
ATOM 684 O O . HIS A 1 94 ? -1.446 16.922 -1.388 1 92.88 94 HIS A O 1
ATOM 690 N N . ILE A 1 95 ? -3.562 17.031 -1.979 1 95.31 95 ILE A N 1
ATOM 691 C CA . ILE A 1 95 ? -3.4 16.344 -3.258 1 95.31 95 ILE A CA 1
ATOM 692 C C . ILE A 1 95 ? -2.451 17.141 -4.152 1 95.31 95 ILE A C 1
ATOM 694 O O . ILE A 1 95 ? -1.781 16.562 -5.016 1 95.31 95 ILE A O 1
ATOM 698 N N . TYR A 1 96 ? -2.424 18.422 -3.961 1 92.25 96 TYR A N 1
ATOM 699 C CA . TYR A 1 96 ? -1.544 19.281 -4.754 1 92.25 96 TYR A CA 1
ATOM 700 C C . TYR A 1 96 ? -0.178 19.422 -4.09 1 92.25 96 TYR A C 1
ATOM 702 O O . TYR A 1 96 ? 0.855 19.25 -4.746 1 92.25 96 TYR A O 1
ATOM 710 N N . CYS A 1 97 ? -0.149 19.578 -2.785 1 90.25 97 CYS A N 1
ATOM 711 C CA . CYS A 1 97 ? 1.066 19.984 -2.088 1 90.25 97 CYS A CA 1
ATOM 712 C C . CYS A 1 97 ? 1.915 18.781 -1.725 1 90.25 97 CYS A C 1
ATOM 714 O O . CYS A 1 97 ? 3.145 18.844 -1.729 1 90.25 97 CYS A O 1
ATOM 716 N N . TYR A 1 98 ? 1.25 17.641 -1.434 1 92.44 98 TYR A N 1
ATOM 717 C CA . TYR A 1 98 ? 2.002 16.656 -0.665 1 92.44 98 TYR A CA 1
ATOM 718 C C . TYR A 1 98 ? 1.895 15.273 -1.298 1 92.44 98 TYR A C 1
ATOM 720 O O . TYR A 1 98 ? 2.162 14.258 -0.645 1 92.44 98 TYR A O 1
ATOM 728 N N . GLU A 1 99 ? 1.479 15.188 -2.512 1 95.19 99 GLU A N 1
ATOM 729 C CA . GLU A 1 99 ? 1.336 13.859 -3.107 1 95.19 99 GLU A CA 1
ATOM 730 C C . GLU A 1 99 ? 2.227 13.711 -4.336 1 95.19 99 GLU A C 1
ATOM 732 O O . GLU A 1 99 ? 1.904 12.953 -5.254 1 95.19 99 GLU A O 1
ATOM 737 N N . GLY A 1 100 ? 3.225 14.445 -4.445 1 92.81 100 GLY A N 1
ATOM 738 C CA . GLY A 1 100 ? 4.336 14.234 -5.359 1 92.81 100 GLY A CA 1
ATOM 739 C C . GLY A 1 100 ? 3.961 14.461 -6.812 1 92.81 100 GLY A C 1
ATOM 740 O O . GLY A 1 100 ? 4.453 13.758 -7.703 1 92.81 100 GLY A O 1
ATOM 741 N N . GLY A 1 101 ? 3.072 15.375 -7.023 1 94.69 101 GLY A N 1
ATOM 742 C CA . GLY A 1 101 ? 2.646 15.617 -8.391 1 94.69 101 GLY A CA 1
ATOM 743 C C . GLY A 1 101 ? 1.778 14.508 -8.953 1 94.69 101 GLY A C 1
ATOM 744 O O . GLY A 1 101 ? 1.752 14.281 -10.164 1 94.69 101 GLY A O 1
ATOM 745 N N . GLY A 1 102 ? 1.153 13.82 -8.133 1 95.38 102 GLY A N 1
ATOM 746 C CA . GLY A 1 102 ? 0.414 12.625 -8.492 1 95.38 102 GLY A CA 1
ATOM 747 C C . GLY A 1 102 ? -0.708 12.891 -9.477 1 95.38 102 GLY A C 1
ATOM 748 O O . GLY A 1 102 ? -1.061 12.016 -10.273 1 95.38 102 GLY A O 1
ATOM 749 N N . ILE A 1 103 ? -1.284 14.102 -9.484 1 96.19 103 ILE A N 1
ATOM 750 C CA . ILE A 1 103 ? -2.381 14.453 -10.383 1 96.19 103 ILE A CA 1
ATOM 751 C C . ILE A 1 103 ? -1.938 14.273 -11.828 1 96.19 103 ILE A C 1
ATOM 753 O O . ILE A 1 103 ? -2.635 13.633 -12.625 1 96.19 103 ILE A O 1
ATOM 757 N N . ALA A 1 104 ? -0.783 14.844 -12.141 1 94.12 104 ALA A N 1
ATOM 758 C CA . ALA A 1 104 ? -0.229 14.703 -13.484 1 94.12 104 ALA A CA 1
ATOM 759 C C . ALA A 1 104 ? 0.325 13.305 -13.711 1 94.12 104 ALA A C 1
ATOM 761 O O . ALA A 1 104 ? 0.062 12.68 -14.742 1 94.12 104 ALA A O 1
ATOM 762 N N . PHE A 1 105 ? 0.994 12.805 -12.781 1 94.81 105 PHE A N 1
ATOM 763 C CA . PHE A 1 105 ? 1.722 11.555 -12.914 1 94.81 105 PHE A CA 1
ATOM 764 C C . PHE A 1 105 ? 0.758 10.383 -13.109 1 94.81 105 PHE A C 1
ATOM 766 O O . PHE A 1 105 ? 0.946 9.562 -14.008 1 94.81 105 PHE A O 1
ATOM 773 N N . ASN A 1 106 ? -0.252 10.281 -12.359 1 95.44 106 ASN A N 1
ATOM 774 C CA . ASN A 1 106 ? -1.13 9.109 -12.336 1 95.44 106 ASN A CA 1
ATOM 775 C C . ASN A 1 106 ? -2.34 9.305 -13.25 1 95.44 106 ASN A C 1
ATOM 777 O O . ASN A 1 106 ? -2.896 8.328 -13.758 1 95.44 106 ASN A O 1
ATOM 781 N N . ALA A 1 107 ? -2.775 10.602 -13.43 1 95.81 107 ALA A N 1
ATOM 782 C CA . ALA A 1 107 ? -4.059 10.805 -14.102 1 95.81 107 ALA A CA 1
ATOM 783 C C . ALA A 1 107 ? -3.879 11.617 -15.383 1 95.81 107 ALA A C 1
ATOM 785 O O . ALA A 1 107 ? -4.809 11.727 -16.188 1 95.81 107 ALA A O 1
ATOM 786 N N . ASP A 1 108 ? -2.652 12.148 -15.625 1 95.06 108 ASP A N 1
ATOM 787 C CA . ASP A 1 108 ? -2.422 13.039 -16.766 1 95.06 108 ASP A CA 1
ATOM 788 C C . ASP A 1 108 ? -3.453 14.164 -16.797 1 95.06 108 ASP A C 1
ATOM 790 O O . ASP A 1 108 ? -3.975 14.508 -17.859 1 95.06 108 ASP A O 1
ATOM 794 N N . ALA A 1 109 ? -3.844 14.688 -15.609 1 94.69 109 ALA A N 1
ATOM 795 C CA . ALA A 1 109 ? -4.801 15.781 -15.469 1 94.69 109 ALA A CA 1
ATOM 796 C C . ALA A 1 109 ? -4.113 17.047 -14.977 1 94.69 109 ALA A C 1
ATOM 798 O O . ALA A 1 109 ? -3.061 16.984 -14.336 1 94.69 109 ALA A O 1
ATOM 799 N N . SER A 1 110 ? -4.684 18.188 -15.344 1 94.19 110 SER A N 1
ATOM 800 C CA . SER A 1 110 ? -4.191 19.453 -14.836 1 94.19 110 SER A CA 1
ATOM 801 C C . SER A 1 110 ? -4.969 19.891 -13.602 1 94.19 110 SER A C 1
ATOM 803 O O . SER A 1 110 ? -5.84 19.172 -13.117 1 94.19 110 SER A O 1
ATOM 805 N N . TRP A 1 111 ? -4.543 21 -13.016 1 93.31 111 TRP A N 1
ATOM 806 C CA . TRP A 1 111 ? -5.215 21.516 -11.828 1 93.31 111 TRP A CA 1
ATOM 807 C C . TRP A 1 111 ? -5.379 23.031 -11.922 1 93.31 111 TRP A C 1
ATOM 809 O O . TRP A 1 111 ? -4.543 23.719 -12.516 1 93.31 111 TRP A O 1
ATOM 819 N N . ARG A 1 112 ? -6.473 23.438 -11.414 1 91.88 112 ARG A N 1
ATOM 820 C CA . ARG A 1 112 ? -6.723 24.859 -11.164 1 91.88 112 ARG A CA 1
ATOM 821 C C . ARG A 1 112 ? -6.777 25.141 -9.664 1 91.88 112 ARG A C 1
ATOM 823 O O . ARG A 1 112 ? -7.598 24.578 -8.945 1 91.88 112 ARG A O 1
ATOM 830 N N . LEU A 1 113 ? -5.902 26.016 -9.211 1 90.75 113 LEU A N 1
ATOM 831 C CA . LEU A 1 113 ? -5.777 26.328 -7.789 1 90.75 113 LEU A CA 1
ATOM 832 C C . LEU A 1 113 ? -6.602 27.547 -7.418 1 90.75 113 LEU A C 1
ATOM 834 O O . LEU A 1 113 ? -6.59 28.547 -8.141 1 90.75 113 LEU A O 1
ATOM 838 N N . LEU A 1 114 ? -7.316 27.359 -6.438 1 87.38 114 LEU A N 1
ATOM 839 C CA . LEU A 1 114 ? -8.023 28.516 -5.871 1 87.38 114 LEU A CA 1
ATOM 840 C C . LEU A 1 114 ? -7.355 28.984 -4.582 1 87.38 114 LEU A C 1
ATOM 842 O O . LEU A 1 114 ? -7.109 28.172 -3.68 1 87.38 114 LEU A O 1
ATOM 846 N N . LEU A 1 115 ? -7 30.266 -4.586 1 77.81 115 LEU A N 1
ATOM 847 C CA . LEU A 1 115 ? -6.332 30.875 -3.441 1 77.81 115 LEU A CA 1
ATOM 848 C C . LEU A 1 115 ? -7.348 31.516 -2.502 1 77.81 115 LEU A C 1
ATOM 850 O O . LEU A 1 115 ? -7.527 32.75 -2.514 1 77.81 115 LEU A O 1
ATOM 854 N N . CYS A 1 116 ? -8.312 30.781 -2.018 1 66.94 116 CYS A N 1
ATOM 855 C CA . CYS A 1 116 ? -9.336 31.359 -1.161 1 66.94 116 CYS A CA 1
ATOM 856 C C . CYS A 1 116 ? -9.68 30.422 -0.009 1 66.94 116 CYS A C 1
ATOM 858 O O . CYS A 1 116 ? -9.852 29.219 -0.212 1 66.94 116 CYS A O 1
ATOM 860 N N . PRO A 1 117 ? -9.609 31.062 1.093 1 61.44 117 PRO A N 1
ATOM 861 C CA . PRO A 1 117 ? -10.008 30.234 2.232 1 61.44 117 PRO A CA 1
ATOM 862 C C . PRO A 1 117 ? -11.398 29.641 2.061 1 61.44 117 PRO A C 1
ATOM 864 O O . PRO A 1 117 ? -11.664 28.531 2.547 1 61.44 117 PRO A O 1
ATOM 867 N N . ALA A 1 118 ? -12.211 30.438 1.351 1 64.88 118 ALA A N 1
ATOM 868 C CA . ALA A 1 118 ? -13.57 29.969 1.106 1 64.88 118 ALA A CA 1
ATOM 869 C C . ALA A 1 118 ? -13.734 29.469 -0.328 1 64.88 118 ALA A C 1
ATOM 871 O O . ALA A 1 118 ? -14.367 30.125 -1.152 1 64.88 118 ALA A O 1
ATOM 872 N N . LEU A 1 119 ? -13.281 28.328 -0.628 1 62.47 119 LEU A N 1
ATOM 873 C CA . LEU A 1 119 ? -13.188 27.766 -1.975 1 62.47 119 LEU A CA 1
ATOM 874 C C . LEU A 1 119 ? -14.555 27.781 -2.664 1 62.47 119 LEU A C 1
ATOM 876 O O . LEU A 1 119 ? -14.633 28.031 -3.871 1 62.47 119 LEU A O 1
ATOM 880 N N . TRP A 1 120 ? -15.547 27.625 -1.897 1 64.31 120 TRP A N 1
ATOM 881 C CA . TRP A 1 120 ? -16.859 27.391 -2.504 1 64.31 120 TRP A CA 1
ATOM 882 C C . TRP A 1 120 ? -17.359 28.641 -3.209 1 64.31 120 TRP A C 1
ATOM 884 O O . TRP A 1 120 ? -18.188 28.562 -4.113 1 64.31 120 TRP A O 1
ATOM 894 N N . CYS A 1 121 ? -16.75 29.703 -2.865 1 68.31 121 CYS A N 1
ATOM 895 C CA . CYS A 1 121 ? -17.297 30.922 -3.455 1 68.31 121 CYS A CA 1
ATOM 896 C C . CYS A 1 121 ? -16.719 31.156 -4.844 1 68.31 121 CYS A C 1
ATOM 898 O O . CYS A 1 121 ? -17.281 31.891 -5.645 1 68.31 121 CYS A O 1
ATOM 900 N N . ARG A 1 122 ? -15.75 30.391 -5.199 1 80.75 122 ARG A N 1
ATOM 901 C CA . ARG A 1 122 ? -15.078 30.75 -6.445 1 80.75 122 ARG A CA 1
ATOM 902 C C . ARG A 1 122 ? -15.055 29.562 -7.414 1 80.75 122 ARG A C 1
ATOM 904 O O . ARG A 1 122 ? -14.555 29.688 -8.539 1 80.75 122 ARG A O 1
ATOM 911 N N . VAL A 1 123 ? -15.672 28.5 -7.047 1 87.19 123 VAL A N 1
ATOM 912 C CA . VAL A 1 123 ? -15.562 27.281 -7.859 1 87.19 123 VAL A CA 1
ATOM 913 C C . VAL A 1 123 ? -16.312 27.484 -9.172 1 87.19 123 VAL A C 1
ATOM 915 O O . VAL A 1 123 ? -15.797 27.141 -10.242 1 87.19 123 VAL A O 1
ATOM 918 N N . ALA A 1 124 ? -17.469 28.062 -9.102 1 85.81 124 ALA A N 1
ATOM 919 C CA . ALA A 1 124 ? -18.297 28.219 -10.297 1 85.81 124 ALA A CA 1
ATOM 920 C C . ALA A 1 124 ? -17.562 29.047 -11.359 1 85.81 124 ALA A C 1
ATOM 922 O O . ALA A 1 124 ? -17.641 28.734 -12.547 1 85.81 124 ALA A O 1
ATOM 923 N N . SER A 1 125 ? -16.875 30.062 -10.922 1 86.56 125 SER A N 1
ATOM 924 C CA . SER A 1 125 ? -16.203 30.953 -11.859 1 86.56 125 SER A CA 1
ATOM 925 C C . SER A 1 125 ? -14.914 30.328 -12.383 1 86.56 125 SER A C 1
ATOM 927 O O . SER A 1 125 ? -14.359 30.797 -13.383 1 86.56 125 SER A O 1
ATOM 929 N N . ALA A 1 126 ? -14.484 29.297 -11.711 1 90.19 126 ALA A N 1
ATOM 930 C CA . ALA A 1 126 ? -13.219 28.672 -12.086 1 90.19 126 ALA A CA 1
ATOM 931 C C . ALA A 1 126 ? -13.438 27.547 -13.094 1 90.19 126 ALA A C 1
ATOM 933 O O . ALA A 1 126 ? -12.477 27 -13.648 1 90.19 126 ALA A O 1
ATOM 934 N N . ILE A 1 127 ? -14.664 27.203 -13.406 1 91.38 127 ILE A N 1
ATOM 935 C CA . ILE A 1 127 ? -14.984 26.141 -14.352 1 91.38 127 ILE A CA 1
ATOM 936 C C . ILE A 1 127 ? -14.797 26.656 -15.781 1 91.38 127 ILE A C 1
ATOM 938 O O . ILE A 1 127 ? -15.367 27.688 -16.156 1 91.38 127 ILE A O 1
ATOM 942 N N . ASN A 1 128 ? -14.055 25.969 -16.484 1 92.31 128 ASN A N 1
ATOM 943 C CA . ASN A 1 128 ? -13.812 26.344 -17.859 1 92.31 128 ASN A CA 1
ATOM 944 C C . ASN A 1 128 ? -15.062 26.156 -18.734 1 92.31 128 ASN A C 1
ATOM 946 O O . ASN A 1 128 ? -15.805 25.188 -18.547 1 92.31 128 ASN A O 1
ATOM 950 N N . ALA A 1 129 ? -15.117 27.031 -19.75 1 90.44 129 ALA A N 1
ATOM 951 C CA . ALA A 1 129 ? -16.156 26.859 -20.766 1 90.44 129 ALA A CA 1
ATOM 952 C C . ALA A 1 129 ? -15.828 25.688 -21.703 1 90.44 129 ALA A C 1
ATOM 954 O O . ALA A 1 129 ? -14.672 25.281 -21.812 1 90.44 129 ALA A O 1
ATOM 955 N N . GLU A 1 130 ? -16.891 25.172 -22.203 1 89.81 130 GLU A N 1
ATOM 956 C CA . GLU A 1 130 ? -16.672 24.141 -23.219 1 89.81 130 GLU A CA 1
ATOM 957 C C . GLU A 1 130 ? -16.031 24.75 -24.469 1 89.81 130 GLU A C 1
ATOM 959 O O . GLU A 1 130 ? -16.719 25.328 -25.297 1 89.81 130 GLU A O 1
ATOM 964 N N . ASP A 1 131 ? -14.797 24.703 -24.562 1 89.06 131 AS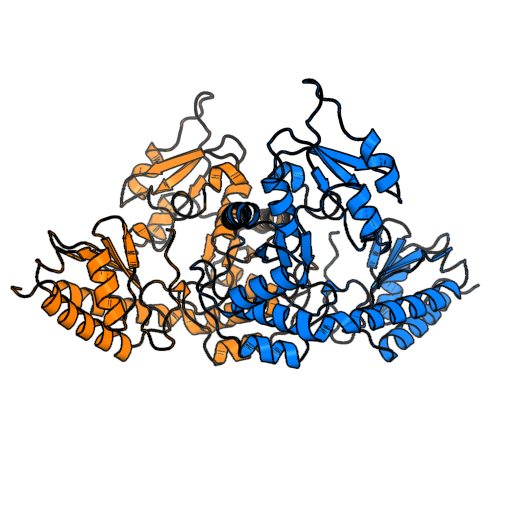P A N 1
ATOM 965 C CA . ASP A 1 131 ? -13.961 25.25 -25.625 1 89.06 131 ASP A CA 1
ATOM 966 C C . ASP A 1 131 ? -12.695 24.406 -25.812 1 89.06 131 ASP A C 1
ATOM 968 O O . ASP A 1 131 ? -12.07 24 -24.828 1 89.06 131 ASP A O 1
ATOM 972 N N . ALA A 1 132 ? -12.445 24.125 -27.047 1 89.88 132 ALA A N 1
ATOM 973 C CA . ALA A 1 132 ? -11.359 23.203 -27.359 1 89.88 132 ALA A CA 1
ATOM 974 C C . ALA A 1 132 ? -10.016 23.75 -26.875 1 89.88 132 ALA A C 1
ATOM 976 O O . ALA A 1 132 ? -9.047 23 -26.75 1 89.88 132 ALA A O 1
ATOM 977 N N . HIS A 1 133 ? -9.953 25.031 -26.562 1 89.88 133 HIS A N 1
ATOM 978 C CA . HIS A 1 133 ? -8.711 25.656 -26.125 1 89.88 133 HIS A CA 1
ATOM 979 C C . HIS A 1 133 ? -8.453 25.375 -24.641 1 89.88 133 HIS A C 1
ATOM 981 O O . HIS A 1 133 ? -7.328 25.516 -24.172 1 89.88 133 HIS A O 1
ATOM 987 N N . TYR A 1 134 ? -9.531 24.969 -23.922 1 89 134 TYR A N 1
ATOM 988 C CA . TYR A 1 134 ? -9.422 24.828 -22.469 1 89 134 TYR A CA 1
ATOM 989 C C . TYR A 1 134 ? -9.477 23.359 -22.062 1 89 134 TYR A C 1
ATOM 991 O O . TYR A 1 134 ? -10.195 22.562 -22.672 1 89 134 TYR A O 1
ATOM 999 N N . PRO A 1 135 ? -8.672 23 -21.016 1 93.5 135 PRO A N 1
ATOM 1000 C CA . PRO A 1 135 ? -8.984 21.688 -20.438 1 93.5 135 PRO A CA 1
ATOM 1001 C C . PRO A 1 135 ? -10.406 21.609 -19.906 1 93.5 135 PRO A C 1
ATOM 1003 O O . PRO A 1 135 ? -10.953 22.594 -19.422 1 93.5 135 PRO A O 1
ATOM 1006 N N . ARG A 1 136 ? -10.977 20.422 -20.016 1 93.94 136 ARG A N 1
ATOM 1007 C CA . ARG A 1 136 ? -12.312 20.219 -19.453 1 93.94 136 ARG A CA 1
ATOM 1008 C C . ARG A 1 136 ? -12.258 20.094 -17.938 1 93.94 136 ARG A C 1
ATOM 1010 O O . ARG A 1 136 ? -11.547 19.25 -17.391 1 93.94 136 ARG A O 1
ATOM 1017 N N . THR A 1 137 ? -12.938 21.031 -17.188 1 94.31 137 THR A N 1
ATOM 1018 C CA . THR A 1 137 ? -13.047 20.922 -15.742 1 94.31 137 THR A CA 1
ATOM 1019 C C . THR A 1 137 ? -14.062 19.844 -15.359 1 94.31 137 THR A C 1
ATOM 1021 O O . THR A 1 137 ? -15.258 20 -15.586 1 94.31 137 THR A O 1
ATOM 1024 N N . THR A 1 138 ? -13.586 18.781 -14.703 1 94.31 138 THR A N 1
ATOM 1025 C CA . THR A 1 138 ? -14.484 17.641 -14.5 1 94.31 138 THR A CA 1
ATOM 1026 C C . THR A 1 138 ? -14.562 17.281 -13.023 1 94.31 138 THR A C 1
ATOM 1028 O O . THR A 1 138 ? -15.445 16.516 -12.617 1 94.31 138 THR A O 1
ATOM 1031 N N . LEU A 1 139 ? -13.727 17.875 -12.195 1 95.94 139 LEU A N 1
ATOM 1032 C CA . LEU A 1 139 ? -13.641 17.422 -10.812 1 95.94 139 LEU A CA 1
ATOM 1033 C C . LEU A 1 139 ? -13.289 18.578 -9.875 1 95.94 139 LEU A C 1
ATOM 1035 O O . LEU A 1 139 ? -12.477 19.438 -10.227 1 95.94 139 LEU A O 1
ATOM 1039 N N . VAL A 1 140 ? -14 18.672 -8.758 1 93.69 140 VAL A N 1
ATOM 1040 C CA . VAL A 1 140 ? -13.617 19.516 -7.633 1 93.69 140 VAL A CA 1
ATOM 1041 C C . VAL A 1 140 ? -13.188 18.641 -6.453 1 93.69 140 VAL A C 1
ATOM 1043 O O . VAL A 1 140 ? -13.914 17.719 -6.059 1 93.69 140 VAL A O 1
ATOM 1046 N N . CYS A 1 141 ? -12 18.859 -5.934 1 93.69 141 CYS A N 1
ATOM 1047 C CA . CYS A 1 141 ? -11.492 18.109 -4.781 1 93.69 141 CYS A CA 1
ATOM 1048 C C . CYS A 1 141 ? -11.461 19 -3.541 1 93.69 141 CYS A C 1
ATOM 1050 O O . CYS A 1 141 ? -10.805 20.047 -3.527 1 93.69 141 CYS A O 1
ATOM 1052 N N . LEU A 1 142 ? -12.141 18.531 -2.545 1 91.75 142 LEU A N 1
ATOM 1053 C CA . LEU A 1 142 ? -12.164 19.25 -1.27 1 91.75 142 LEU A CA 1
ATOM 1054 C C . LEU A 1 142 ? -11.445 18.438 -0.188 1 91.75 142 LEU A C 1
ATOM 1056 O O . LEU A 1 142 ? -11.5 17.203 -0.187 1 91.75 142 LEU A O 1
ATOM 1060 N N . GLU A 1 143 ? -10.773 19.078 0.664 1 91.56 143 GLU A N 1
ATOM 1061 C CA . GLU A 1 143 ? -10.07 18.5 1.805 1 91.56 143 GLU A CA 1
ATOM 1062 C C . GLU A 1 143 ? -10.742 18.891 3.121 1 91.56 143 GLU A C 1
ATOM 1064 O O . GLU A 1 143 ? -10.969 20.062 3.383 1 91.56 143 GLU A O 1
ATOM 1069 N N . ASN A 1 144 ? -11.102 17.859 3.928 1 90.06 144 ASN A N 1
ATOM 1070 C CA . ASN A 1 144 ? -11.75 18.094 5.215 1 90.06 144 ASN A CA 1
ATOM 1071 C C . ASN A 1 144 ? -11.18 17.172 6.301 1 90.06 144 ASN A C 1
ATOM 1073 O O . ASN A 1 144 ? -11.344 15.961 6.238 1 90.06 144 ASN A O 1
ATOM 1077 N N . SER A 1 145 ? -10.523 17.703 7.438 1 88.88 145 SER A N 1
ATOM 1078 C CA . SER A 1 145 ? -10.227 19.125 7.605 1 88.88 145 SER A CA 1
ATOM 1079 C C . SER A 1 145 ? -9.039 19.547 6.754 1 88.88 145 SER A C 1
ATOM 1081 O O . SER A 1 145 ? -8.297 18.703 6.246 1 88.88 145 SER A O 1
ATOM 1083 N N . THR A 1 146 ? -8.93 20.812 6.57 1 83.81 146 THR A N 1
ATOM 1084 C CA . THR A 1 146 ? -7.855 21.344 5.738 1 83.81 146 THR A CA 1
ATOM 1085 C C . THR A 1 146 ? -6.535 21.359 6.504 1 83.81 146 THR A C 1
ATOM 1087 O O . THR A 1 146 ? -6.441 21.953 7.578 1 83.81 146 THR A O 1
ATOM 1090 N N . ASN A 1 147 ? -5.523 20.734 5.961 1 81.62 147 ASN A N 1
ATOM 1091 C CA . ASN A 1 147 ? -4.223 20.656 6.613 1 81.62 147 ASN A CA 1
ATOM 1092 C C . ASN A 1 147 ? -3.523 22.016 6.641 1 81.62 147 ASN A C 1
ATOM 1094 O O . ASN A 1 147 ? -3.629 22.75 7.625 1 81.62 147 ASN A O 1
ATOM 1098 N N . LYS A 1 148 ? -3.061 22.469 5.605 1 78.5 148 LYS A N 1
ATOM 1099 C CA . LYS A 1 148 ? -2.373 23.766 5.527 1 78.5 148 LYS A CA 1
ATOM 1100 C C . LYS A 1 148 ? -3.348 24.922 5.734 1 78.5 148 LYS A C 1
ATOM 1102 O O . LYS A 1 148 ? -2.934 26.047 6.031 1 78.5 148 LYS A O 1
ATOM 1107 N N . GLY A 1 149 ? -4.629 24.594 5.617 1 74.38 149 GLY A N 1
ATOM 1108 C CA . GLY A 1 149 ? -5.656 25.594 5.875 1 74.38 149 GLY A CA 1
ATOM 1109 C C . GLY A 1 149 ? -5.973 25.75 7.352 1 74.38 149 GLY A C 1
ATOM 1110 O O . GLY A 1 149 ? -6.922 26.453 7.715 1 74.38 149 GLY A O 1
ATOM 1111 N N . GLY A 1 150 ? -5.242 25.094 8.164 1 75.06 150 GLY A N 1
ATOM 1112 C CA . GLY A 1 150 ? -5.34 25.328 9.594 1 75.06 150 GLY A CA 1
ATOM 1113 C C . GLY A 1 150 ? -6.41 24.484 10.258 1 75.06 150 GLY A C 1
ATOM 1114 O O . GLY A 1 150 ? -6.957 24.859 11.297 1 75.06 150 GLY A O 1
ATOM 1115 N N . GLY A 1 151 ? -6.781 23.469 9.578 1 81.06 151 GLY A N 1
ATOM 1116 C CA . GLY A 1 151 ? -7.773 22.594 10.18 1 81.06 151 GLY A CA 1
ATOM 1117 C C . GLY A 1 151 ? -9.195 23.078 9.977 1 81.06 151 GLY A C 1
ATOM 1118 O O . GLY A 1 151 ? -10.125 22.594 10.625 1 81.06 151 GLY A O 1
ATOM 1119 N N . ALA A 1 152 ? -9.383 24.047 9.141 1 81.44 152 ALA A N 1
ATOM 1120 C CA . ALA A 1 152 ? -10.727 24.531 8.82 1 81.44 152 ALA A CA 1
ATOM 1121 C C . ALA A 1 152 ? -11.562 23.422 8.18 1 81.44 152 ALA A C 1
ATOM 1123 O O . ALA A 1 152 ? -11.016 22.453 7.652 1 81.44 152 ALA A O 1
ATOM 1124 N N . ILE A 1 153 ? -12.867 23.562 8.312 1 87.75 153 ILE A N 1
ATOM 1125 C CA . ILE A 1 153 ? -13.742 22.5 7.809 1 87.75 153 ILE A CA 1
ATOM 1126 C C . ILE A 1 153 ? -14.766 23.094 6.848 1 87.75 153 ILE A C 1
ATOM 1128 O O . ILE A 1 153 ? -15.086 24.281 6.926 1 87.75 153 ILE A O 1
ATOM 1132 N N . TYR A 1 154 ? -15.211 22.281 5.914 1 85.19 154 TYR A N 1
ATOM 1133 C CA . TYR A 1 154 ? -16.422 22.531 5.137 1 85.19 154 TYR A CA 1
ATOM 1134 C C . TYR A 1 154 ? -17.625 21.828 5.762 1 85.19 154 TYR A C 1
ATOM 1136 O O . TYR A 1 154 ? -17.547 20.641 6.113 1 85.19 154 TYR A O 1
ATOM 1144 N N . SER A 1 155 ? -18.656 22.672 5.895 1 86.06 155 SER A N 1
ATOM 1145 C CA . SER A 1 155 ? -19.891 21.984 6.27 1 86.06 155 SER A CA 1
ATOM 1146 C C . SER A 1 155 ? -20.406 21.125 5.133 1 86.06 155 SER A C 1
ATOM 1148 O O . SER A 1 155 ? -20.047 21.328 3.973 1 86.06 155 SER A O 1
ATOM 1150 N N . LEU A 1 156 ? -21.141 20.109 5.539 1 85.06 156 LEU A N 1
ATOM 1151 C CA . LEU A 1 156 ? -21.766 19.266 4.516 1 85.06 156 LEU A CA 1
ATOM 1152 C C . LEU A 1 156 ? -22.578 20.109 3.537 1 85.06 156 LEU A C 1
ATOM 1154 O O . LEU A 1 156 ? -22.578 19.844 2.334 1 85.06 156 LEU A O 1
ATOM 1158 N N . GLN A 1 157 ? -23.266 21.094 4.09 1 84.5 157 GLN A N 1
ATOM 1159 C CA . GLN A 1 157 ? -24.078 21.984 3.256 1 84.5 157 GLN A CA 1
ATOM 1160 C C . GLN A 1 157 ? -23.203 22.734 2.262 1 84.5 157 GLN A C 1
ATOM 1162 O O . GLN A 1 157 ? -23.531 22.844 1.079 1 84.5 157 GLN A O 1
ATOM 1167 N N . ALA A 1 158 ? -22.109 23.234 2.75 1 83.56 158 ALA A N 1
ATOM 1168 C CA . ALA A 1 158 ? -21.188 23.969 1.885 1 83.56 158 ALA A CA 1
ATOM 1169 C C . ALA A 1 158 ? -20.641 23.078 0.783 1 83.56 158 ALA A C 1
ATOM 1171 O O . ALA A 1 158 ? -20.516 23.5 -0.37 1 83.56 158 ALA A O 1
ATOM 1172 N N . MET A 1 159 ? -20.328 21.844 1.127 1 86.31 159 MET A N 1
ATOM 1173 C CA . MET A 1 159 ? -19.766 20.906 0.164 1 86.31 159 MET A CA 1
ATOM 1174 C C . MET A 1 159 ? -20.781 20.594 -0.937 1 86.31 159 MET A C 1
ATOM 1176 O O . MET A 1 159 ? -20.422 20.562 -2.117 1 86.31 159 MET A O 1
ATOM 1180 N N . THR A 1 160 ? -22 20.406 -0.544 1 85.25 160 THR A N 1
ATOM 1181 C CA . THR A 1 160 ? -23.016 19.984 -1.501 1 85.25 160 THR A CA 1
ATOM 1182 C C . THR A 1 160 ? -23.422 21.156 -2.396 1 85.25 160 THR A C 1
ATOM 1184 O O . THR A 1 160 ? -23.953 20.953 -3.488 1 85.25 160 THR A O 1
ATOM 1187 N N . GLN A 1 161 ? -23.156 22.359 -1.898 1 83.31 161 GLN A N 1
ATOM 1188 C CA . GLN A 1 161 ? -23.453 23.531 -2.707 1 83.31 161 GLN A CA 1
ATOM 1189 C C . GLN A 1 161 ? -22.406 23.703 -3.816 1 83.31 161 GLN A C 1
ATOM 1191 O O . GLN A 1 161 ? -22.703 24.297 -4.852 1 83.31 161 GLN A O 1
ATOM 1196 N N . ILE A 1 162 ? -21.312 23.188 -3.592 1 82.44 162 ILE A N 1
ATOM 1197 C CA . ILE A 1 162 ? -20.234 23.297 -4.566 1 82.44 162 ILE A CA 1
ATOM 1198 C C . ILE A 1 162 ? -20.438 22.297 -5.691 1 82.44 162 ILE A C 1
ATOM 1200 O O . ILE A 1 162 ? -20.422 22.656 -6.871 1 82.44 162 ILE A O 1
ATOM 1204 N N . ALA A 1 163 ? -20.609 21 -5.281 1 81.19 163 ALA A N 1
ATOM 1205 C CA . ALA A 1 163 ? -20.781 19.922 -6.246 1 81.19 163 ALA A CA 1
ATOM 1206 C C . ALA A 1 163 ? -21.359 18.672 -5.578 1 81.19 163 ALA A C 1
ATOM 1208 O O . ALA A 1 163 ? -21.438 18.609 -4.348 1 81.19 163 ALA A O 1
ATOM 1209 N N . GLN A 1 164 ? -21.812 17.828 -6.473 1 86.81 164 GLN A N 1
ATOM 1210 C CA . GLN A 1 164 ? -22.234 16.531 -5.973 1 86.81 164 GLN A CA 1
ATOM 1211 C C . GLN A 1 164 ? -21.047 15.734 -5.43 1 86.81 164 GLN A C 1
ATOM 1213 O O . GLN A 1 164 ? -20.016 15.609 -6.098 1 86.81 164 GLN A O 1
ATOM 1218 N N . VAL A 1 165 ? -21.188 15.281 -4.254 1 91.38 165 VAL A N 1
ATOM 1219 C CA . VAL A 1 165 ? -20.141 14.461 -3.658 1 91.38 165 VAL A CA 1
ATOM 1220 C C . VAL A 1 165 ? -20.234 13.031 -4.168 1 91.38 165 VAL A C 1
ATOM 1222 O O . VAL A 1 165 ? -21.062 12.242 -3.68 1 91.38 165 VAL A O 1
ATOM 1225 N N . ARG A 1 166 ? -19.391 12.656 -5.082 1 94.19 166 ARG A N 1
ATOM 1226 C CA . ARG A 1 166 ? -19.484 11.375 -5.781 1 94.19 166 ARG A CA 1
ATOM 1227 C C . ARG A 1 166 ? -18.656 10.305 -5.094 1 94.19 166 ARG A C 1
ATOM 1229 O O . ARG A 1 166 ? -18.891 9.109 -5.27 1 94.19 166 ARG A O 1
ATOM 1236 N N . SER A 1 167 ? -17.625 10.695 -4.414 1 97.06 167 SER A N 1
ATOM 1237 C CA . SER A 1 167 ? -16.781 9.766 -3.682 1 97.06 167 SER A CA 1
ATOM 1238 C C . SER A 1 167 ? -16.078 10.461 -2.521 1 97.06 167 SER A C 1
ATOM 1240 O O . SER A 1 167 ? -15.984 11.688 -2.486 1 97.06 167 SER A O 1
ATOM 1242 N N . ILE A 1 168 ? -15.695 9.742 -1.546 1 96.88 168 ILE A N 1
ATOM 1243 C CA . ILE A 1 168 ? -14.969 10.273 -0.4 1 96.88 168 ILE A CA 1
ATOM 1244 C C . ILE A 1 168 ? -13.773 9.367 -0.087 1 96.88 168 ILE A C 1
ATOM 1246 O O . ILE A 1 168 ? -13.883 8.141 -0.16 1 96.88 168 ILE A O 1
ATOM 1250 N N . SER A 1 169 ? -12.68 9.961 0.142 1 97.81 169 SER A N 1
ATOM 1251 C CA . SER A 1 169 ? -11.5 9.32 0.72 1 97.81 169 SER A CA 1
ATOM 1252 C C . SER A 1 169 ? -11.43 9.555 2.225 1 97.81 169 SER A C 1
ATOM 1254 O O . SER A 1 169 ? -11.43 10.703 2.684 1 97.81 169 SER A O 1
ATOM 1256 N N . LEU A 1 170 ? -11.406 8.523 2.994 1 97.44 170 LEU A N 1
ATOM 1257 C CA . LEU A 1 170 ? -11.344 8.594 4.449 1 97.44 170 LEU A CA 1
ATOM 1258 C C . LEU A 1 170 ? -10.023 8.016 4.965 1 97.44 170 LEU A C 1
ATOM 1260 O O . LEU A 1 170 ? -9.773 6.82 4.816 1 97.44 170 LEU A O 1
ATOM 1264 N N . CYS A 1 171 ? -9.219 8.812 5.578 1 96.69 171 CYS A N 1
ATOM 1265 C CA . CYS A 1 171 ? -7.98 8.32 6.164 1 96.69 171 CYS A CA 1
ATOM 1266 C C . CYS A 1 171 ? -8.242 7.68 7.523 1 96.69 171 CYS A C 1
ATOM 1268 O O . CYS A 1 171 ? -8.891 8.281 8.383 1 96.69 171 CYS A O 1
ATOM 1270 N N . LEU A 1 172 ? -7.734 6.5 7.715 1 96.75 172 LEU A N 1
ATOM 1271 C CA . LEU A 1 172 ? -7.887 5.801 8.984 1 96.75 172 LEU A CA 1
ATOM 1272 C C . LEU A 1 172 ? -6.656 6.004 9.867 1 96.75 172 LEU A C 1
ATOM 1274 O O . LEU A 1 172 ? -6.711 5.77 11.078 1 96.75 172 LEU A O 1
ATOM 1278 N N . SER A 1 173 ? -5.566 6.414 9.258 1 94 173 SER A N 1
ATOM 1279 C CA . SER A 1 173 ? -4.301 6.473 9.984 1 94 173 SER A CA 1
ATOM 1280 C C . SER A 1 173 ? -4.02 7.879 10.492 1 94 173 SER A C 1
ATOM 1282 O O . SER A 1 173 ? -2.867 8.234 10.75 1 94 173 SER A O 1
ATOM 1284 N N . LYS A 1 174 ? -5.016 8.719 10.617 1 91.19 174 LYS A N 1
ATOM 1285 C CA . LYS A 1 174 ? -4.906 10.078 11.148 1 91.19 174 LYS A CA 1
ATOM 1286 C C . LYS A 1 174 ? -5.84 10.281 12.336 1 91.19 174 LYS A C 1
ATOM 1288 O O . LYS A 1 174 ? -7.043 10.469 12.164 1 91.19 174 LYS A O 1
ATOM 1293 N N . GLY A 1 175 ? -5.301 10.273 13.484 1 91.5 175 GLY A N 1
ATOM 1294 C CA . GLY A 1 175 ? -6.051 10.586 14.688 1 91.5 175 GLY A CA 1
ATOM 1295 C C . GLY A 1 175 ? -6.887 9.43 15.195 1 91.5 175 GLY A C 1
ATOM 1296 O O . GLY A 1 175 ? -7.355 9.445 16.344 1 91.5 175 GLY A O 1
ATOM 1297 N N . LEU A 1 176 ? -7.066 8.375 14.383 1 93.94 176 LEU A N 1
ATOM 1298 C CA . LEU A 1 176 ? -7.934 7.258 14.742 1 93.94 176 LEU A CA 1
ATOM 1299 C C . LEU A 1 176 ? -7.121 6.102 15.312 1 93.94 176 LEU A C 1
ATOM 1301 O O . LEU A 1 176 ? -7.688 5.113 15.781 1 93.94 176 LEU A O 1
ATOM 1305 N N . GLY A 1 177 ? -5.828 6.266 15.219 1 93.25 177 GLY A N 1
ATOM 1306 C CA . GLY A 1 177 ? -4.949 5.301 15.867 1 93.25 177 GLY A CA 1
ATOM 1307 C C . GLY A 1 177 ? -4.562 4.145 14.969 1 93.25 177 GLY A C 1
ATOM 1308 O O . GLY A 1 177 ? -3.758 3.295 15.352 1 93.25 177 GLY A O 1
ATOM 1309 N N . CYS A 1 178 ? -5.156 4.082 13.742 1 95.94 178 CYS A N 1
ATOM 1310 C CA . CYS A 1 178 ? -4.816 2.99 12.836 1 95.94 178 CYS A CA 1
ATOM 1311 C C . CYS A 1 178 ? -3.393 3.141 12.312 1 95.94 178 CYS A C 1
ATOM 1313 O O . CYS A 1 178 ? -2.973 4.242 11.953 1 95.94 178 CYS A O 1
ATOM 1315 N N . PRO A 1 179 ? -2.631 2.076 12.258 1 94.88 179 PRO A N 1
ATOM 1316 C CA . PRO A 1 179 ? -1.249 2.168 11.781 1 94.88 179 PRO A CA 1
ATOM 1317 C C . PRO A 1 179 ? -1.162 2.418 10.273 1 94.88 179 PRO A C 1
ATOM 1319 O O . PRO A 1 179 ? -0.229 3.076 9.805 1 94.88 179 PRO A O 1
ATOM 1322 N N . VAL A 1 180 ? -2.09 1.788 9.547 1 95.94 180 VAL A N 1
ATOM 1323 C CA . VAL A 1 180 ? -2.072 1.828 8.086 1 95.94 180 VAL A CA 1
ATOM 1324 C C . VAL A 1 180 ? -3.502 1.806 7.551 1 95.94 180 VAL A C 1
ATOM 1326 O O . VAL A 1 180 ? -4.363 1.108 8.094 1 95.94 180 VAL A O 1
ATOM 1329 N N . GLY A 1 181 ? -3.672 2.674 6.48 1 97.31 181 GLY A N 1
ATOM 1330 C CA . GLY A 1 181 ? -4.863 2.371 5.703 1 97.31 181 GLY A CA 1
ATOM 1331 C C . GLY A 1 181 ? -5.773 3.568 5.516 1 97.31 181 GLY A C 1
ATOM 1332 O O . GLY A 1 181 ? -5.773 4.488 6.336 1 97.31 181 GLY A O 1
ATOM 1333 N N . SER A 1 182 ? -6.551 3.553 4.496 1 98.5 182 SER A N 1
ATOM 1334 C CA . SER A 1 182 ? -7.598 4.5 4.117 1 98.5 182 SER A CA 1
ATOM 1335 C C . SER A 1 182 ? -8.695 3.814 3.314 1 98.5 182 SER A C 1
ATOM 1337 O O . SER A 1 182 ? -8.508 2.705 2.811 1 98.5 182 SER A O 1
ATOM 1339 N N . LEU A 1 183 ? -9.797 4.441 3.262 1 98.75 183 LEU A N 1
ATOM 1340 C CA . LEU A 1 183 ? -10.93 3.9 2.521 1 98.75 183 LEU A CA 1
ATOM 1341 C C . LEU A 1 183 ? -11.391 4.875 1.441 1 98.75 183 LEU A C 1
ATOM 1343 O O . LEU A 1 183 ? -11.414 6.086 1.664 1 98.75 183 LEU A O 1
ATOM 1347 N N . LEU A 1 184 ? -11.633 4.355 0.276 1 98.81 184 LEU A N 1
ATOM 1348 C CA . LEU A 1 184 ? -12.312 5.066 -0.8 1 98.81 184 LEU A CA 1
ATOM 1349 C C . LEU A 1 184 ? -13.742 4.57 -0.964 1 98.81 184 LEU A C 1
ATOM 1351 O O . LEU A 1 184 ? -13.977 3.365 -1.081 1 98.81 184 LEU A O 1
ATOM 1355 N N . MET A 1 185 ? -14.703 5.422 -0.938 1 98.62 185 MET A N 1
ATOM 1356 C CA . MET A 1 185 ? -16.109 5.02 -1.025 1 98.62 185 MET A CA 1
ATOM 1357 C C . MET A 1 185 ? -16.797 5.719 -2.189 1 98.62 185 MET A C 1
ATOM 1359 O O . MET A 1 185 ? -16.438 6.844 -2.547 1 98.62 185 MET A O 1
ATOM 1363 N N . GLY A 1 186 ? -17.812 5.109 -2.742 1 98.31 186 GLY A N 1
ATOM 1364 C CA . GLY A 1 186 ? -18.609 5.602 -3.857 1 98.31 186 GLY A CA 1
ATOM 1365 C C . GLY A 1 186 ? -19.609 4.578 -4.375 1 98.31 186 GLY A C 1
ATOM 1366 O O . GLY A 1 186 ? -20 3.664 -3.646 1 98.31 186 GLY A O 1
ATOM 1367 N N . SER A 1 187 ? -20.047 4.801 -5.59 1 98.31 187 SER A N 1
ATOM 1368 C CA . SER A 1 187 ? -20.922 3.828 -6.23 1 98.31 187 SER A CA 1
ATOM 1369 C C . SER A 1 187 ? -20.188 2.518 -6.5 1 98.31 187 SER A C 1
ATOM 1371 O O . SER A 1 187 ? -18.953 2.482 -6.535 1 98.31 187 SER A O 1
ATOM 1373 N N . SER A 1 188 ? -20.969 1.466 -6.684 1 98.12 188 SER A N 1
ATOM 1374 C CA . SER A 1 188 ? -20.375 0.169 -6.996 1 98.12 188 SER A CA 1
ATOM 1375 C C . SER A 1 188 ? -19.578 0.225 -8.289 1 98.12 188 SER A C 1
ATOM 1377 O O . SER A 1 188 ? -18.5 -0.365 -8.383 1 98.12 188 SER A O 1
ATOM 1379 N N . ALA A 1 189 ? -20.125 0.886 -9.234 1 98 189 ALA A N 1
ATOM 1380 C CA . ALA A 1 189 ? -19.438 1.016 -10.516 1 98 189 ALA A CA 1
ATOM 1381 C C . ALA A 1 189 ? -18.109 1.767 -10.359 1 98 189 ALA A C 1
ATOM 1383 O O . ALA A 1 189 ? -17.109 1.378 -10.945 1 98 189 ALA A O 1
ATOM 1384 N N . PHE A 1 190 ? -18.172 2.867 -9.609 1 98 190 PHE A N 1
ATOM 1385 C CA . PHE A 1 190 ? -16.969 3.652 -9.344 1 98 190 PHE A CA 1
ATOM 1386 C C . PHE A 1 190 ? -15.914 2.807 -8.641 1 98 190 PHE A C 1
ATOM 1388 O O . PHE A 1 190 ? -14.742 2.822 -9.023 1 98 190 PHE A O 1
ATOM 1395 N N . ILE A 1 191 ? -16.312 2.023 -7.633 1 98.31 191 ILE A N 1
ATOM 1396 C CA . ILE A 1 191 ? -15.383 1.24 -6.828 1 98.31 191 ILE A CA 1
ATOM 1397 C C . ILE A 1 191 ? -14.812 0.093 -7.664 1 98.31 191 ILE A C 1
ATOM 1399 O O . ILE A 1 191 ? -13.648 -0.284 -7.504 1 98.31 191 ILE A O 1
ATOM 1403 N N . THR A 1 192 ? -15.602 -0.45 -8.547 1 97.62 192 THR A N 1
ATOM 1404 C CA . THR A 1 192 ? -15.094 -1.479 -9.453 1 97.62 192 THR A CA 1
ATOM 1405 C C . THR A 1 192 ? -13.922 -0.947 -10.273 1 97.62 192 THR A C 1
ATOM 1407 O O . THR A 1 192 ? -12.898 -1.612 -10.398 1 97.62 192 THR A O 1
ATOM 1410 N N . ARG A 1 193 ? -14.055 0.259 -10.766 1 97.62 193 ARG A N 1
ATOM 1411 C CA . ARG A 1 193 ? -12.977 0.888 -11.523 1 97.62 193 ARG A CA 1
ATOM 1412 C C . ARG A 1 193 ? -11.805 1.23 -10.617 1 97.62 193 ARG A C 1
ATOM 1414 O O . ARG A 1 193 ? -10.641 1.059 -11.008 1 97.62 193 ARG A O 1
ATOM 1421 N N . ALA A 1 194 ? -12.172 1.731 -9.477 1 98.31 194 ALA A N 1
ATOM 1422 C CA . ALA A 1 194 ? -11.133 2.078 -8.508 1 98.31 194 ALA A CA 1
ATOM 1423 C C . ALA A 1 194 ? -10.281 0.865 -8.156 1 98.31 194 ALA A C 1
ATOM 1425 O O . ALA A 1 194 ? -9.062 0.985 -7.984 1 98.31 194 ALA A O 1
ATOM 1426 N N . HIS A 1 195 ? -10.93 -0.234 -8.016 1 97.94 195 HIS A N 1
ATOM 1427 C CA . HIS A 1 195 ? -10.242 -1.475 -7.684 1 97.94 195 HIS A CA 1
ATOM 1428 C C . HIS A 1 195 ? -9.18 -1.813 -8.727 1 97.94 195 HIS A C 1
ATOM 1430 O O . HIS A 1 195 ? -8.078 -2.256 -8.383 1 97.94 195 HIS A O 1
ATOM 1436 N N . ARG A 1 196 ? -9.453 -1.614 -9.953 1 96.69 196 ARG A N 1
ATOM 1437 C CA . ARG A 1 196 ? -8.492 -1.86 -11.023 1 96.69 196 ARG A CA 1
ATOM 1438 C C . ARG A 1 196 ? -7.305 -0.913 -10.922 1 96.69 196 ARG A C 1
ATOM 1440 O O . ARG A 1 196 ? -6.156 -1.326 -11.109 1 96.69 196 ARG A O 1
ATOM 1447 N N . VAL A 1 197 ? -7.574 0.326 -10.609 1 97.56 197 VAL A N 1
ATOM 1448 C CA . VAL A 1 197 ? -6.5 1.305 -10.477 1 97.56 197 VAL A CA 1
ATOM 1449 C C . VAL A 1 197 ? -5.633 0.966 -9.266 1 97.56 197 VAL A C 1
ATOM 1451 O O . VAL A 1 197 ? -4.41 1.102 -9.32 1 97.56 197 VAL A O 1
ATOM 1454 N N . ARG A 1 198 ? -6.297 0.518 -8.148 1 97.94 198 ARG A N 1
ATOM 1455 C CA . ARG A 1 198 ? -5.52 0.089 -6.988 1 97.94 198 ARG A CA 1
ATOM 1456 C C . ARG A 1 198 ? -4.523 -1.002 -7.367 1 97.94 198 ARG A C 1
ATOM 1458 O O . ARG A 1 198 ? -3.381 -0.994 -6.91 1 97.94 198 ARG A O 1
ATOM 1465 N N . LYS A 1 199 ? -4.977 -1.919 -8.195 1 96.44 199 LYS A N 1
ATOM 1466 C CA . LYS A 1 199 ? -4.113 -3.01 -8.633 1 96.44 199 LYS A CA 1
ATOM 1467 C C . LYS A 1 199 ? -2.914 -2.48 -9.414 1 96.44 199 LYS A C 1
ATOM 1469 O O . LYS A 1 199 ? -1.772 -2.865 -9.148 1 96.44 199 LYS A O 1
ATOM 1474 N N . VAL A 1 200 ? -3.164 -1.572 -10.32 1 95.94 200 VAL A N 1
ATOM 1475 C CA . VAL A 1 200 ? -2.117 -1.082 -11.211 1 95.94 200 VAL A CA 1
ATOM 1476 C C . VAL A 1 200 ? -1.113 -0.247 -10.422 1 95.94 200 VAL A C 1
ATOM 1478 O O . VAL A 1 200 ? 0.08 -0.24 -10.734 1 95.94 200 VAL A O 1
ATOM 1481 N N . LEU A 1 201 ? -1.576 0.374 -9.336 1 96.56 201 LEU A N 1
ATOM 1482 C CA . LEU A 1 201 ? -0.701 1.203 -8.516 1 96.56 201 LEU A CA 1
ATOM 1483 C C . LEU A 1 201 ? 0.032 0.359 -7.48 1 96.56 201 LEU A C 1
ATOM 1485 O O . LEU A 1 201 ? 0.926 0.854 -6.789 1 96.56 201 LEU A O 1
ATOM 1489 N N . GLY A 1 202 ? -0.354 -0.883 -7.367 1 97.12 202 GLY A N 1
ATOM 1490 C CA . GLY A 1 202 ? 0.322 -1.766 -6.43 1 97.12 202 GLY A CA 1
ATOM 1491 C C . GLY A 1 202 ? -0.261 -1.708 -5.031 1 97.12 202 GLY A C 1
ATOM 1492 O O . GLY A 1 202 ? 0.426 -2.01 -4.055 1 97.12 202 GLY A O 1
ATOM 1493 N N . GLY A 1 203 ? -1.486 -1.326 -4.922 1 97.25 203 GLY A N 1
ATOM 1494 C CA . GLY A 1 203 ? -2.102 -1.165 -3.613 1 97.25 203 GLY A CA 1
ATOM 1495 C C . GLY A 1 203 ? -2.76 -2.432 -3.102 1 97.25 203 GLY A C 1
ATOM 1496 O O . GLY A 1 203 ? -3.293 -2.457 -1.991 1 97.25 203 GLY A O 1
ATOM 1497 N N . GLY A 1 204 ? -2.744 -3.537 -3.914 1 95.88 204 GLY A N 1
ATOM 1498 C CA . GLY A 1 204 ? -3.318 -4.797 -3.467 1 95.88 204 GLY A CA 1
ATOM 1499 C C . GLY A 1 204 ? -2.482 -5.492 -2.41 1 95.88 204 GLY A C 1
ATOM 1500 O O . GLY A 1 204 ? -1.404 -6.012 -2.709 1 95.88 204 GLY A O 1
ATOM 1501 N N . MET A 1 205 ? -2.992 -5.523 -1.181 1 95.5 205 MET A N 1
ATOM 1502 C CA . MET A 1 205 ? -2.326 -6.203 -0.071 1 95.5 205 MET A CA 1
ATOM 1503 C C . MET A 1 205 ? -2.957 -7.566 0.192 1 95.5 205 MET A C 1
ATOM 1505 O O . MET A 1 205 ? -4.168 -7.738 0.026 1 95.5 205 MET A O 1
ATOM 1509 N N . ARG A 1 206 ? -2.174 -8.516 0.575 1 95.31 206 ARG A N 1
ATOM 1510 C CA . ARG A 1 206 ? -2.65 -9.891 0.714 1 95.31 206 ARG A CA 1
ATOM 1511 C C . ARG A 1 206 ? -3.494 -10.047 1.975 1 95.31 206 ARG A C 1
ATOM 1513 O O . ARG A 1 206 ? -4.695 -9.766 1.965 1 95.31 206 ARG A O 1
ATOM 1520 N N . GLN A 1 207 ? -2.949 -10.367 3.145 1 93.56 207 GLN A N 1
ATOM 1521 C CA . GLN A 1 207 ? -3.701 -10.531 4.383 1 93.56 207 GLN A CA 1
ATOM 1522 C C . GLN A 1 207 ? -3.861 -9.203 5.109 1 93.56 207 GLN A C 1
ATOM 1524 O O . GLN A 1 207 ? -3.447 -9.062 6.262 1 93.56 207 GLN A O 1
ATOM 1529 N N . ALA A 1 208 ? -4.543 -8.312 4.449 1 95.44 208 ALA A N 1
ATOM 1530 C CA . ALA A 1 208 ? -4.727 -6.949 4.945 1 95.44 208 ALA A CA 1
ATOM 1531 C C . ALA A 1 208 ? -5.766 -6.91 6.062 1 95.44 208 ALA A C 1
ATOM 1533 O O . ALA A 1 208 ? -5.996 -5.859 6.668 1 95.44 208 ALA A O 1
ATOM 1534 N N . GLY A 1 209 ? -6.379 -8.062 6.391 1 95.69 209 GLY A N 1
ATOM 1535 C CA . GLY A 1 209 ? -7.355 -8.141 7.465 1 95.69 209 GLY A CA 1
ATOM 1536 C C . GLY A 1 209 ? -6.82 -7.648 8.797 1 95.69 209 GLY A C 1
ATOM 1537 O O . GLY A 1 209 ? -7.566 -7.086 9.602 1 95.69 209 GLY A O 1
ATOM 1538 N N . PHE A 1 210 ? -5.574 -7.836 9.023 1 94.44 210 PHE A N 1
ATOM 1539 C CA . PHE A 1 210 ? -4.941 -7.328 10.234 1 94.44 210 PHE A CA 1
ATOM 1540 C C . PHE A 1 210 ? -5.074 -5.812 10.32 1 94.44 210 PHE A C 1
ATOM 1542 O O . PHE A 1 210 ? -5.363 -5.266 11.383 1 94.44 210 PHE A O 1
ATOM 1549 N N . LEU A 1 211 ? -4.859 -5.164 9.195 1 96.62 211 LEU A N 1
ATOM 1550 C CA . LEU A 1 211 ? -4.941 -3.709 9.117 1 96.62 211 LEU A CA 1
ATOM 1551 C C . LEU A 1 211 ? -6.398 -3.248 9.133 1 96.62 211 LEU A C 1
ATOM 1553 O O . LEU A 1 211 ? -6.727 -2.248 9.773 1 96.62 211 LEU A O 1
ATOM 1557 N N . ALA A 1 212 ? -7.207 -4.031 8.422 1 98.06 212 ALA A N 1
ATOM 1558 C CA . ALA A 1 212 ? -8.633 -3.711 8.367 1 98.06 212 ALA A CA 1
ATOM 1559 C C . ALA A 1 212 ? -9.266 -3.809 9.75 1 98.06 212 ALA A C 1
ATOM 1561 O O . ALA A 1 212 ? -10.18 -3.049 10.078 1 98.06 212 ALA A O 1
ATOM 1562 N N . ALA A 1 213 ? -8.789 -4.715 10.562 1 98.06 213 ALA A N 1
ATOM 1563 C CA . ALA A 1 213 ? -9.297 -4.863 11.93 1 98.06 213 ALA A CA 1
ATOM 1564 C C . ALA A 1 213 ? -9.055 -3.596 12.742 1 98.06 213 ALA A C 1
ATOM 1566 O O . ALA A 1 213 ? -9.883 -3.219 13.578 1 98.06 213 ALA A O 1
ATOM 1567 N N . ALA A 1 214 ? -7.926 -3 12.555 1 97.56 214 ALA A N 1
ATOM 1568 C CA . ALA A 1 214 ? -7.664 -1.714 13.188 1 97.56 214 ALA A CA 1
ATOM 1569 C C . ALA A 1 214 ? -8.695 -0.672 12.766 1 97.56 214 ALA A C 1
ATOM 1571 O O . ALA A 1 214 ? -9.18 0.105 13.594 1 97.56 214 ALA A O 1
ATOM 1572 N N . GLY A 1 215 ? -9 -0.664 11.469 1 98.19 215 GLY A N 1
ATOM 1573 C CA . GLY A 1 215 ? -10.016 0.247 10.969 1 98.19 215 GLY A CA 1
ATOM 1574 C C . GLY A 1 215 ? -11.383 0.017 11.586 1 98.19 215 GLY A C 1
ATOM 1575 O O . GLY A 1 215 ? -12.062 0.97 11.969 1 98.19 215 GLY A O 1
ATOM 1576 N N . LEU A 1 216 ? -11.758 -1.264 11.672 1 98.25 216 LEU A N 1
ATOM 1577 C CA . LEU A 1 216 ? -13.023 -1.617 12.32 1 98.25 216 LEU A CA 1
ATOM 1578 C C . LEU A 1 216 ? -13.062 -1.108 13.758 1 98.25 216 LEU A C 1
ATOM 1580 O O . LEU A 1 216 ? -14.031 -0.469 14.164 1 98.25 216 LEU A O 1
ATOM 1584 N N . TYR A 1 217 ? -12.031 -1.377 14.461 1 98.06 217 TYR A N 1
ATOM 1585 C CA . TYR A 1 217 ? -11.938 -0.943 15.852 1 98.06 217 TYR A CA 1
ATOM 1586 C C . TYR A 1 217 ? -12.062 0.572 15.961 1 98.06 217 TYR A C 1
ATOM 1588 O O . TYR A 1 217 ? -12.797 1.083 16.812 1 98.06 217 TYR A O 1
ATOM 1596 N N . ALA A 1 218 ? -11.375 1.281 15.148 1 97.75 218 ALA A N 1
ATOM 1597 C CA . ALA A 1 218 ? -11.336 2.74 15.195 1 97.75 218 ALA A CA 1
ATOM 1598 C C . ALA A 1 218 ? -12.719 3.33 14.914 1 97.75 218 ALA A C 1
ATOM 1600 O O . ALA A 1 218 ? -13.148 4.266 15.594 1 97.75 218 ALA A O 1
ATOM 1601 N N . LEU A 1 219 ? -13.367 2.814 13.859 1 97.31 219 LEU A N 1
ATOM 1602 C CA . LEU A 1 219 ? -14.672 3.336 13.469 1 97.31 219 LEU A CA 1
ATOM 1603 C C . LEU A 1 219 ? -15.703 3.07 14.562 1 97.31 219 LEU A C 1
ATOM 1605 O O . LEU A 1 219 ? -16.641 3.859 14.742 1 97.31 219 LEU A O 1
ATOM 1609 N N . GLU A 1 220 ? -15.508 2.043 15.297 1 96.5 220 GLU A N 1
ATOM 1610 C CA . GLU A 1 220 ? -16.469 1.662 16.328 1 96.5 220 GLU A CA 1
ATOM 1611 C C . GLU A 1 220 ? -16.156 2.336 17.656 1 96.5 220 GLU A C 1
ATOM 1613 O O . GLU A 1 220 ? -17.062 2.607 18.453 1 96.5 220 GLU A O 1
ATOM 1618 N N . ASN A 1 221 ? -14.875 2.672 17.906 1 96.31 221 ASN A N 1
ATOM 1619 C CA . ASN A 1 221 ? -14.516 3.018 19.266 1 96.31 221 ASN A CA 1
ATOM 1620 C C . ASN A 1 221 ? -13.844 4.391 19.344 1 96.31 221 ASN A C 1
ATOM 1622 O O . ASN A 1 221 ? -13.789 5 20.406 1 96.31 221 ASN A O 1
ATOM 1626 N N . ASN A 1 222 ? -13.305 4.875 18.234 1 96.44 222 ASN A N 1
ATOM 1627 C CA . ASN A 1 222 ? -12.375 5.988 18.406 1 96.44 222 ASN A CA 1
ATOM 1628 C C . ASN A 1 222 ? -12.914 7.266 17.766 1 96.44 222 ASN A C 1
ATOM 1630 O O . ASN A 1 222 ? -12.305 8.328 17.875 1 96.44 222 ASN A O 1
ATOM 1634 N N . VAL A 1 223 ? -14.055 7.242 17.109 1 95.38 223 VAL A N 1
ATOM 1635 C CA . VAL A 1 223 ? -14.555 8.398 16.375 1 95.38 223 VAL A CA 1
ATOM 1636 C C . VAL A 1 223 ? -15.016 9.477 17.344 1 95.38 223 VAL A C 1
ATOM 1638 O O . VAL A 1 223 ? -14.641 10.641 17.219 1 95.38 223 VAL A O 1
ATOM 1641 N N . GLU A 1 224 ? -15.758 9.172 18.359 1 94.94 224 GLU A N 1
ATOM 1642 C CA . GLU A 1 224 ? -16.328 10.148 19.281 1 94.94 224 GLU A CA 1
ATOM 1643 C C . GLU A 1 224 ? -15.242 10.891 20.047 1 94.94 224 GLU A C 1
ATOM 1645 O O . GLU A 1 224 ? -15.391 12.07 20.359 1 94.94 224 GLU A O 1
ATOM 1650 N N . ARG A 1 225 ? -14.164 10.211 20.266 1 94.06 225 ARG A N 1
ATOM 1651 C CA . ARG A 1 225 ? -13.117 10.797 21.094 1 94.06 225 ARG A CA 1
ATOM 1652 C C . ARG A 1 225 ? -12.336 11.859 20.328 1 94.06 225 ARG A C 1
ATOM 1654 O O . ARG A 1 225 ? -11.508 12.562 20.891 1 94.06 225 ARG A O 1
ATOM 1661 N N . LEU A 1 226 ? -12.578 11.992 19.031 1 94.5 226 LEU A N 1
ATOM 1662 C CA . LEU A 1 226 ? -11.945 13.062 18.266 1 94.5 226 LEU A CA 1
ATOM 1663 C C . LEU A 1 226 ? -12.258 14.422 18.875 1 94.5 226 LEU A C 1
ATOM 1665 O O . LEU A 1 226 ? -11.453 15.352 18.781 1 94.5 226 LEU A O 1
ATOM 1669 N N . ALA A 1 227 ? -13.414 14.555 19.516 1 95.44 227 ALA A N 1
ATOM 1670 C CA . ALA A 1 227 ? -13.797 15.789 20.203 1 95.44 227 ALA A CA 1
ATOM 1671 C C . ALA A 1 227 ? -12.797 16.141 21.297 1 95.44 227 ALA A C 1
ATOM 1673 O O . ALA A 1 227 ? -12.539 17.312 21.562 1 95.44 227 ALA A O 1
ATOM 1674 N N . ASP A 1 228 ? -12.234 15.102 21.938 1 95.75 228 ASP A N 1
ATOM 1675 C CA . ASP A 1 228 ? -11.219 15.328 22.953 1 95.75 228 ASP A CA 1
ATOM 1676 C C . ASP A 1 228 ? -9.984 16 22.344 1 95.75 228 ASP A C 1
ATOM 1678 O O . ASP A 1 228 ? -9.391 16.891 22.969 1 95.75 228 ASP A O 1
ATOM 1682 N N . ASP A 1 229 ? -9.578 15.547 21.188 1 96 229 ASP A N 1
ATOM 1683 C CA . ASP A 1 229 ? -8.43 16.141 20.5 1 96 229 ASP A CA 1
ATOM 1684 C C . ASP A 1 229 ? -8.68 17.625 20.188 1 96 229 ASP A C 1
ATOM 1686 O O . ASP A 1 229 ? -7.766 18.438 20.297 1 96 229 ASP A O 1
ATOM 1690 N N . HIS A 1 230 ? -9.898 17.922 19.781 1 95.75 230 HIS A N 1
ATOM 1691 C CA . HIS A 1 230 ? -10.258 19.297 19.5 1 95.75 230 HIS A CA 1
ATOM 1692 C C . HIS A 1 230 ? -10.188 20.156 20.75 1 95.75 230 HIS A C 1
ATOM 1694 O O . HIS A 1 230 ? -9.711 21.297 20.703 1 95.75 230 HIS A O 1
ATOM 1700 N N . HIS A 1 231 ? -10.688 19.594 21.781 1 96.38 231 HIS A N 1
ATOM 1701 C CA . HIS A 1 231 ? -10.656 20.297 23.062 1 96.38 231 HIS A CA 1
ATOM 1702 C C . HIS A 1 231 ? -9.219 20.594 23.484 1 96.38 231 HIS A C 1
ATOM 1704 O O . HIS A 1 231 ? -8.914 21.703 23.922 1 96.38 231 HIS A O 1
ATOM 1710 N N . GLN A 1 232 ? -8.383 19.578 23.375 1 96.75 232 GLN A N 1
ATOM 1711 C CA . GLN A 1 232 ? -6.98 19.734 23.734 1 96.75 232 GLN A CA 1
ATOM 1712 C C . GLN A 1 232 ? -6.316 20.797 22.859 1 96.75 232 GLN A C 1
ATOM 1714 O O . GLN A 1 232 ? -5.473 21.562 23.328 1 96.75 232 GLN A O 1
ATOM 1719 N N . ALA A 1 233 ? -6.66 20.781 21.609 1 97.06 233 ALA A N 1
ATOM 1720 C CA . ALA A 1 233 ? -6.109 21.766 20.688 1 97.06 233 ALA A CA 1
ATOM 1721 C C . ALA A 1 233 ? -6.484 23.188 21.109 1 97.06 233 ALA A C 1
ATOM 1723 O O . ALA A 1 233 ? -5.672 24.109 21.016 1 97.06 233 ALA A O 1
ATOM 1724 N N . GLN A 1 234 ? -7.695 23.359 21.562 1 96.94 234 GLN A N 1
ATOM 1725 C CA . GLN A 1 234 ? -8.148 24.672 22.031 1 96.94 234 GLN A CA 1
ATOM 1726 C C . GLN A 1 234 ? -7.344 25.125 23.25 1 96.94 234 GLN A C 1
ATOM 1728 O O . GLN A 1 234 ? -7 26.297 23.375 1 96.94 234 GLN A O 1
ATOM 1733 N N . ARG A 1 235 ? -7.074 24.219 24.109 1 97.12 235 ARG A N 1
ATOM 1734 C CA . ARG A 1 235 ? -6.273 24.516 25.297 1 97.12 235 ARG A CA 1
ATOM 1735 C C . ARG A 1 235 ? -4.871 24.969 24.906 1 97.12 235 ARG A C 1
ATOM 1737 O O . ARG A 1 235 ? -4.348 25.938 25.453 1 97.12 235 ARG A O 1
ATOM 1744 N N . LEU A 1 236 ? -4.27 24.266 24 1 97.31 236 LEU A N 1
ATOM 1745 C CA . LEU A 1 236 ? -2.943 24.625 23.516 1 97.31 236 LEU A CA 1
ATOM 1746 C C . LEU A 1 236 ? -2.957 26 22.859 1 97.31 236 LEU A C 1
ATOM 1748 O O . LEU A 1 236 ? -2.035 26.797 23.062 1 97.31 236 LEU A O 1
ATOM 1752 N N . ALA A 1 237 ? -3.982 26.203 22.047 1 97.38 237 ALA A N 1
ATOM 1753 C CA . ALA A 1 237 ? -4.121 27.5 21.375 1 97.38 237 ALA A CA 1
ATOM 1754 C C . ALA A 1 237 ? -4.215 28.641 22.391 1 97.38 237 ALA A C 1
ATOM 1756 O O . ALA A 1 237 ? -3.637 29.703 22.188 1 97.38 237 ALA A O 1
ATOM 1757 N N . ALA A 1 238 ? -4.965 28.422 23.422 1 97.44 238 ALA A N 1
ATOM 1758 C CA . ALA A 1 238 ? -5.105 29.422 24.484 1 97.44 238 ALA A CA 1
ATOM 1759 C C . ALA A 1 238 ? -3.764 29.719 25.141 1 97.44 238 ALA A C 1
ATOM 1761 O O . ALA A 1 238 ? -3.445 30.875 25.438 1 97.44 238 ALA A O 1
ATOM 1762 N N . ALA A 1 239 ? -3.033 28.688 25.406 1 97.31 239 ALA A N 1
ATOM 1763 C CA . ALA A 1 239 ? -1.711 28.844 26 1 97.31 239 ALA A CA 1
ATOM 1764 C C . ALA A 1 239 ? -0.785 29.641 25.078 1 97.31 239 ALA A C 1
ATOM 1766 O O . ALA A 1 239 ? -0.02 30.484 25.547 1 97.31 239 ALA A O 1
ATOM 1767 N N . LEU A 1 240 ? -0.806 29.328 23.844 1 97.88 240 LEU A N 1
ATOM 1768 C CA . LEU A 1 240 ? 0.006 30.031 22.844 1 97.88 240 LEU A CA 1
ATOM 1769 C C . LEU A 1 240 ? -0.392 31.5 22.766 1 97.88 240 LEU A C 1
ATOM 1771 O O . LEU A 1 240 ? 0.47 32.375 22.672 1 97.88 240 LEU A O 1
ATOM 1775 N N . ALA A 1 241 ? -1.696 31.734 22.781 1 96.88 241 ALA A N 1
ATOM 1776 C CA . ALA A 1 241 ? -2.221 33.094 22.672 1 96.88 241 ALA A CA 1
ATOM 1777 C C . ALA A 1 241 ? -1.812 33.938 23.891 1 96.88 241 ALA A C 1
ATOM 1779 O O . ALA A 1 241 ? -1.73 35.156 23.797 1 96.88 241 ALA A O 1
ATOM 1780 N N . ALA A 1 242 ? -1.535 33.25 24.969 1 96.06 242 ALA A N 1
ATOM 1781 C CA . ALA A 1 242 ? -1.165 33.938 26.203 1 96.06 242 ALA A CA 1
ATOM 1782 C C . ALA A 1 242 ? 0.319 34.312 26.203 1 96.06 242 ALA A C 1
ATOM 1784 O O . ALA A 1 242 ? 0.773 35.094 27.047 1 96.06 242 ALA A O 1
ATOM 1785 N N . CYS A 1 243 ? 1.046 33.812 25.297 1 96.31 243 CYS A N 1
ATOM 1786 C CA . CYS A 1 243 ? 2.473 34.094 25.203 1 96.31 243 CYS A CA 1
ATOM 1787 C C . CYS A 1 243 ? 2.709 35.531 24.703 1 96.31 243 CYS A C 1
ATOM 1789 O O . CYS A 1 243 ? 1.802 36.156 24.172 1 96.31 243 CYS A O 1
ATOM 1791 N N . SER A 1 244 ? 3.928 35.938 24.938 1 96.19 244 SER A N 1
ATOM 1792 C CA . SER A 1 244 ? 4.32 37.25 24.453 1 96.19 244 SER A CA 1
ATOM 1793 C C . SER A 1 244 ? 4.293 37.312 22.938 1 96.19 244 SER A C 1
ATOM 1795 O O . SER A 1 244 ? 4.703 36.344 22.266 1 96.19 244 SER A O 1
ATOM 1797 N N . PRO A 1 245 ? 3.854 38.5 22.422 1 95.5 245 PRO A N 1
ATOM 1798 C CA . PRO A 1 245 ? 3.867 38.656 20.953 1 95.5 245 PRO A CA 1
ATOM 1799 C C . PRO A 1 245 ? 5.27 38.531 20.359 1 95.5 245 PRO A C 1
ATOM 1801 O O . PRO A 1 245 ? 5.414 38.25 19.172 1 95.5 245 PRO A O 1
ATOM 1804 N N . ALA A 1 246 ? 6.199 38.688 21.203 1 95.31 246 ALA A N 1
ATOM 1805 C CA . ALA A 1 246 ? 7.582 38.562 20.75 1 95.31 246 ALA A CA 1
ATOM 1806 C C . ALA A 1 246 ? 7.93 37.094 20.516 1 95.31 246 ALA A C 1
ATOM 1808 O O . ALA A 1 246 ? 8.875 36.781 19.797 1 95.31 246 ALA A O 1
ATOM 1809 N N . PHE A 1 247 ? 7.191 36.219 21.062 1 96.56 247 PHE A N 1
ATOM 1810 C CA . PHE A 1 247 ? 7.414 34.781 20.922 1 96.56 247 PHE A CA 1
ATOM 1811 C C . PHE A 1 247 ? 6.391 34.188 19.969 1 96.56 247 PHE A C 1
ATOM 1813 O O . PHE A 1 247 ? 6.75 33.406 19.094 1 96.56 247 PHE A O 1
ATOM 1820 N N . VAL A 1 248 ? 5.156 34.562 20.219 1 97.44 248 VAL A N 1
ATOM 1821 C CA . VAL A 1 248 ? 4.062 34.125 19.359 1 97.44 248 VAL A CA 1
ATOM 1822 C C . VAL A 1 248 ? 3.385 35.344 18.719 1 97.44 248 VAL A C 1
ATOM 1824 O O . VAL A 1 248 ? 2.641 36.062 19.391 1 97.44 248 VAL A O 1
ATOM 1827 N N . ALA A 1 249 ? 3.566 35.469 17.438 1 96.81 249 ALA A N 1
ATOM 1828 C CA . ALA A 1 249 ? 3.025 36.625 16.75 1 96.81 249 ALA A CA 1
ATOM 1829 C C . ALA A 1 249 ? 1.526 36.469 16.5 1 96.81 249 ALA A C 1
ATOM 1831 O O . ALA A 1 249 ? 0.783 37.469 16.547 1 96.81 249 ALA A O 1
ATOM 1832 N N . GLN A 1 250 ? 1.098 35.344 16.172 1 96.38 250 GLN A N 1
ATOM 1833 C CA . GLN A 1 250 ? -0.301 35.062 15.852 1 96.38 250 GLN A CA 1
ATOM 1834 C C . GLN A 1 250 ? -0.637 33.594 16.031 1 96.38 250 GLN A C 1
ATOM 1836 O O . GLN A 1 250 ? 0.196 32.719 15.758 1 96.38 250 GLN A O 1
ATOM 1841 N N . VAL A 1 251 ? -1.772 33.344 16.562 1 96.38 251 VAL A N 1
ATOM 1842 C CA . VAL A 1 251 ? -2.338 32 16.594 1 96.38 251 VAL A CA 1
ATOM 1843 C C . VAL A 1 251 ? -3.539 31.922 15.656 1 96.38 251 VAL A C 1
ATOM 1845 O O . VAL A 1 251 ? -4.473 32.719 15.766 1 96.38 251 VAL A O 1
ATOM 1848 N N . ALA A 1 252 ? -3.521 31.016 14.711 1 93.44 252 ALA A N 1
ATOM 1849 C CA . ALA A 1 252 ? -4.641 30.828 13.789 1 93.44 252 ALA A CA 1
ATOM 1850 C C . ALA A 1 252 ? -5.863 30.281 14.516 1 93.44 252 ALA A C 1
ATOM 1852 O O . ALA A 1 252 ? -5.73 29.625 15.555 1 93.44 252 ALA A O 1
ATOM 1853 N N . PRO A 1 253 ? -7.082 30.578 13.922 1 91.69 253 PRO A N 1
ATOM 1854 C CA . PRO A 1 253 ? -8.273 29.984 14.523 1 91.69 253 PRO A CA 1
ATOM 1855 C C . PRO A 1 253 ? -8.203 28.453 14.586 1 91.69 253 PRO A C 1
ATOM 1857 O O . PRO A 1 253 ? -7.723 27.828 13.641 1 91.69 253 PRO A O 1
ATOM 1860 N N . VAL A 1 254 ? -8.641 27.953 15.727 1 94.5 254 VAL A N 1
ATOM 1861 C CA . VAL A 1 254 ? -8.586 26.516 15.93 1 94.5 254 VAL A CA 1
ATOM 1862 C C . VAL A 1 254 ? -9.992 25.922 15.875 1 94.5 254 VAL A C 1
ATOM 1864 O O . VAL A 1 254 ? -10.859 26.297 16.672 1 94.5 254 VAL A O 1
ATOM 1867 N N . THR A 1 255 ? -10.242 25.031 14.898 1 91.75 255 THR A N 1
ATOM 1868 C CA . THR A 1 255 ? -11.539 24.391 14.734 1 91.75 255 THR A CA 1
ATOM 1869 C C . THR A 1 255 ? -11.445 22.891 15.023 1 91.75 255 THR A C 1
ATOM 1871 O O . THR A 1 255 ? -12.398 22.297 15.5 1 91.75 255 THR A O 1
ATOM 1874 N N . THR A 1 256 ? -10.328 22.281 14.719 1 94.5 256 THR A N 1
ATOM 1875 C CA . THR A 1 256 ? -10.125 20.859 14.898 1 94.5 256 THR A CA 1
ATOM 1876 C C . THR A 1 256 ? -8.898 20.578 15.766 1 94.5 256 THR A C 1
ATOM 1878 O O . THR A 1 256 ? -8.734 21.203 16.812 1 94.5 256 THR A O 1
ATOM 1881 N N . ASN A 1 257 ? -8.141 19.578 15.414 1 96.19 257 ASN A N 1
ATOM 1882 C CA . ASN A 1 257 ? -7.039 19.172 16.297 1 96.19 257 ASN A CA 1
ATOM 1883 C C . ASN A 1 257 ? -5.727 19.828 15.867 1 96.19 257 ASN A C 1
ATOM 1885 O O . ASN A 1 257 ? -4.668 19.5 16.406 1 96.19 257 ASN A O 1
ATOM 1889 N N . LEU A 1 258 ? -5.789 20.781 14.875 1 95.56 258 LEU A N 1
ATOM 1890 C CA . LEU A 1 258 ? -4.598 21.453 14.367 1 95.56 258 LEU A CA 1
ATOM 1891 C C . LEU A 1 258 ? -4.445 22.844 14.992 1 95.56 258 LEU A C 1
ATOM 1893 O O . LEU A 1 258 ? -5.391 23.641 14.992 1 95.56 258 LEU A O 1
ATOM 1897 N N . VAL A 1 259 ? -3.273 23.109 15.547 1 96.62 259 VAL A N 1
ATOM 1898 C CA . VAL A 1 259 ? -2.941 24.422 16.094 1 96.62 259 VAL A CA 1
ATOM 1899 C C . VAL A 1 259 ? -1.788 25.031 15.297 1 96.62 259 VAL A C 1
ATOM 1901 O O . VAL A 1 259 ? -0.657 24.547 15.359 1 96.62 259 VAL A O 1
ATOM 1904 N N . ILE A 1 260 ? -2.076 26.031 14.555 1 95.44 260 ILE A N 1
ATOM 1905 C CA . ILE A 1 260 ? -1.075 26.703 13.734 1 95.44 260 ILE A CA 1
ATOM 1906 C C . ILE A 1 260 ? -0.793 28.094 14.312 1 95.44 260 ILE A C 1
ATOM 1908 O O . ILE A 1 260 ? -1.717 28.812 14.711 1 95.44 260 ILE A O 1
ATOM 1912 N N . TRP A 1 261 ? 0.458 28.438 14.398 1 95.88 261 TRP A N 1
ATOM 1913 C CA . TRP A 1 261 ? 0.827 29.75 14.945 1 95.88 261 TRP A CA 1
ATOM 1914 C C . TRP A 1 261 ? 2.098 30.266 14.281 1 95.88 261 TRP A C 1
ATOM 1916 O O . TRP A 1 261 ? 2.824 29.516 13.633 1 95.88 261 TRP A O 1
ATOM 1926 N N . THR A 1 262 ? 2.328 31.516 14.352 1 96.19 262 THR A N 1
ATOM 1927 C CA . THR A 1 262 ? 3.477 32.188 13.766 1 96.19 262 THR A CA 1
ATOM 1928 C C . THR A 1 262 ? 4.469 32.594 14.844 1 96.19 262 THR A C 1
ATOM 1930 O O . THR A 1 262 ? 4.09 33.219 15.844 1 96.19 262 THR A O 1
ATOM 1933 N N . ALA A 1 263 ? 5.672 32.25 14.625 1 96.38 263 ALA A N 1
ATOM 1934 C CA . ALA A 1 263 ? 6.719 32.688 15.555 1 96.38 263 ALA A CA 1
ATOM 1935 C C . ALA A 1 263 ? 6.832 34.219 15.602 1 96.38 263 ALA A C 1
ATOM 1937 O O . ALA A 1 263 ? 6.531 34.875 14.625 1 96.38 263 ALA A O 1
ATOM 1938 N N . GLY A 1 264 ? 7.285 34.625 16.719 1 95.06 264 GLY A N 1
ATOM 1939 C CA . GLY A 1 264 ? 7.48 36.062 16.859 1 95.06 264 GLY A CA 1
ATOM 1940 C C . GLY A 1 264 ? 8.508 36.625 15.906 1 95.06 264 GLY A C 1
ATOM 1941 O O . GLY A 1 264 ? 9.297 35.906 15.32 1 95.06 264 GLY A O 1
ATOM 1942 N N . PRO A 1 265 ? 8.367 38 15.789 1 92.75 265 PRO A N 1
ATOM 1943 C CA . PRO A 1 265 ? 9.312 38.656 14.875 1 92.75 265 PRO A CA 1
ATOM 1944 C C . PRO A 1 265 ? 10.766 38.375 15.25 1 92.75 265 PRO A C 1
ATOM 1946 O O . PRO A 1 265 ? 11.125 38.438 16.422 1 92.75 265 PRO A O 1
ATOM 1949 N N . GLY A 1 266 ? 11.516 38 14.258 1 91 266 GLY A N 1
ATOM 1950 C CA . GLY A 1 266 ? 12.938 37.812 14.477 1 91 266 GLY A CA 1
ATOM 1951 C C . GLY A 1 266 ? 13.273 36.375 14.922 1 91 266 GLY A C 1
ATOM 1952 O O . GLY A 1 266 ? 14.445 36 14.945 1 91 266 GLY A O 1
ATOM 1953 N N . LEU A 1 267 ? 12.266 35.688 15.328 1 93.25 267 LEU A N 1
ATOM 1954 C CA . LEU A 1 267 ? 12.484 34.281 15.742 1 93.25 267 LEU A CA 1
ATOM 1955 C C . LEU A 1 267 ? 12.289 33.344 14.562 1 93.25 267 LEU A C 1
ATOM 1957 O O . LEU A 1 267 ? 11.328 33.469 13.805 1 93.25 267 LEU A O 1
ATOM 1961 N N . SER A 1 268 ? 13.219 32.469 14.367 1 93.62 268 SER A N 1
ATOM 1962 C CA . SER A 1 268 ? 13.031 31.453 13.328 1 93.62 268 SER A CA 1
ATOM 1963 C C . SER A 1 268 ? 12.234 30.266 13.852 1 93.62 268 SER A C 1
ATOM 1965 O O . SER A 1 268 ? 12.406 29.844 15 1 93.62 268 SER A O 1
ATOM 1967 N N . ALA A 1 269 ? 11.383 29.734 13.062 1 95.44 269 ALA A N 1
ATOM 1968 C CA . ALA A 1 269 ? 10.617 28.531 13.398 1 95.44 269 ALA A CA 1
ATOM 1969 C C . ALA A 1 269 ? 11.547 27.391 13.82 1 95.44 269 ALA A C 1
ATOM 1971 O O . ALA A 1 269 ? 11.227 26.641 14.742 1 95.44 269 ALA A O 1
ATOM 1972 N N . GLN A 1 270 ? 12.656 27.312 13.164 1 96.38 270 GLN A N 1
ATOM 1973 C CA . GLN A 1 270 ? 13.609 26.25 13.445 1 96.38 270 GLN A CA 1
ATOM 1974 C C . GLN A 1 270 ? 14.156 26.344 14.867 1 96.38 270 GLN A C 1
ATOM 1976 O O . GLN A 1 270 ? 14.336 25.344 15.547 1 96.38 270 GLN A O 1
ATOM 1981 N N . ALA A 1 271 ? 14.445 27.516 15.266 1 96.31 271 ALA A N 1
ATOM 1982 C CA . ALA A 1 271 ? 14.938 27.734 16.625 1 96.31 271 ALA A CA 1
ATOM 1983 C C . ALA A 1 271 ? 13.898 27.281 17.656 1 96.31 271 ALA A C 1
ATOM 1985 O O . ALA A 1 271 ? 14.25 26.688 18.672 1 96.31 271 ALA A O 1
ATOM 1986 N N . VAL A 1 272 ? 12.688 27.625 17.391 1 97.31 272 VAL A N 1
ATOM 1987 C CA . VAL A 1 272 ? 11.609 27.234 18.297 1 97.31 272 VAL A CA 1
ATOM 1988 C C . VAL A 1 272 ? 11.477 25.719 18.328 1 97.31 272 VAL A C 1
ATOM 1990 O O . VAL A 1 272 ? 11.336 25.109 19.391 1 97.31 272 VAL A O 1
ATOM 1993 N N . ILE A 1 273 ? 11.477 25.094 17.141 1 97.5 273 ILE A N 1
ATOM 1994 C CA . ILE A 1 273 ? 11.352 23.656 17 1 97.5 273 ILE A CA 1
ATOM 1995 C C . ILE A 1 273 ? 12.453 22.969 17.797 1 97.5 273 ILE A C 1
ATOM 1997 O O . ILE A 1 273 ? 12.18 22.031 18.578 1 97.5 273 ILE A O 1
ATOM 2001 N N . GLU A 1 274 ? 13.656 23.406 17.672 1 97.44 274 GLU A N 1
ATOM 2002 C CA . GLU A 1 274 ? 14.805 22.812 18.359 1 97.44 274 GLU A CA 1
ATOM 2003 C C . GLU A 1 274 ? 14.703 23.016 19.875 1 97.44 274 GLU A C 1
ATOM 2005 O O . GLU A 1 274 ? 15.008 22.109 20.641 1 97.44 274 GLU A O 1
ATOM 2010 N N . ALA A 1 275 ? 14.344 24.188 20.25 1 97.38 275 ALA A N 1
ATOM 2011 C CA . ALA A 1 275 ? 14.211 24.484 21.688 1 97.38 275 ALA A CA 1
ATOM 2012 C C . ALA A 1 275 ? 13.109 23.641 22.312 1 97.38 275 ALA A C 1
ATOM 2014 O O . ALA A 1 275 ? 13.258 23.141 23.438 1 97.38 275 ALA A O 1
ATOM 2015 N N . MET A 1 276 ? 11.984 23.547 21.656 1 97.75 276 MET A N 1
ATOM 2016 C CA . MET A 1 276 ? 10.891 22.719 22.141 1 97.75 276 MET A CA 1
ATOM 2017 C C . MET A 1 276 ? 11.32 21.266 22.25 1 97.75 276 MET A C 1
ATOM 2019 O O . MET A 1 276 ? 11.008 20.594 23.25 1 97.75 276 MET A O 1
ATOM 2023 N N . ALA A 1 277 ? 11.992 20.812 21.188 1 97.06 277 ALA A N 1
ATOM 2024 C CA . ALA A 1 277 ? 12.492 19.438 21.203 1 97.06 277 ALA A CA 1
ATOM 2025 C C . ALA A 1 277 ? 13.406 19.188 22.406 1 97.06 277 ALA A C 1
ATOM 2027 O O . ALA A 1 277 ? 13.383 18.109 23 1 97.06 277 ALA A O 1
ATOM 2028 N N . ALA A 1 278 ? 14.242 20.109 22.688 1 96.62 278 ALA A N 1
ATOM 2029 C CA . ALA A 1 278 ? 15.148 20.016 23.828 1 96.62 278 ALA A CA 1
ATOM 2030 C C . ALA A 1 278 ? 14.375 19.875 25.125 1 96.62 278 ALA A C 1
ATOM 2032 O O . ALA A 1 278 ? 14.883 19.312 26.109 1 96.62 278 ALA A O 1
ATOM 2033 N N . GLU A 1 279 ? 13.148 20.422 25.125 1 96.62 279 GLU A N 1
ATOM 2034 C CA . GLU A 1 279 ? 12.281 20.297 26.297 1 96.62 279 GLU A CA 1
ATOM 2035 C C . GLU A 1 279 ? 11.438 19.031 26.219 1 96.62 279 GLU A C 1
ATOM 2037 O O . GLU A 1 279 ? 10.539 18.828 27.047 1 96.62 279 GLU A O 1
ATOM 2042 N N . GLY A 1 280 ? 11.641 18.219 25.203 1 96 280 GLY A N 1
ATOM 2043 C CA . GLY A 1 280 ? 10.953 16.953 25.078 1 96 280 GLY A CA 1
ATOM 2044 C C . GLY A 1 280 ? 9.617 17.047 24.375 1 96 280 GLY A C 1
ATOM 2045 O O . GLY A 1 280 ? 8.773 16.156 24.484 1 96 280 GLY A O 1
ATOM 2046 N N . VAL A 1 281 ? 9.336 18.109 23.734 1 97.5 281 VAL A N 1
ATOM 2047 C CA . VAL A 1 281 ? 8.094 18.312 23 1 97.5 281 VAL A CA 1
ATOM 2048 C C . VAL A 1 281 ? 8.406 18.531 21.516 1 97.5 281 VAL A C 1
ATOM 2050 O O . VAL A 1 281 ? 9.094 19.484 21.156 1 97.5 281 VAL A O 1
ATOM 2053 N N . LEU A 1 282 ? 7.867 17.656 20.719 1 96.5 282 LEU A N 1
ATOM 2054 C CA . LEU A 1 282 ? 8.148 17.75 19.281 1 96.5 282 LEU A CA 1
ATOM 2055 C C . LEU A 1 282 ? 7.043 18.516 18.562 1 96.5 282 LEU A C 1
ATOM 2057 O O . LEU A 1 282 ? 5.863 18.188 18.703 1 96.5 282 LEU A O 1
ATOM 2061 N N . VAL A 1 283 ? 7.406 19.578 17.859 1 96.94 283 VAL A N 1
ATOM 2062 C CA . VAL A 1 283 ? 6.508 20.375 17.031 1 96.94 283 VAL A CA 1
ATOM 2063 C C . VAL A 1 283 ? 7.055 20.453 15.609 1 96.94 283 VAL A C 1
ATOM 2065 O O . VAL A 1 283 ? 8.203 20.094 15.359 1 96.94 283 VAL A O 1
ATOM 2068 N N . SER A 1 284 ? 6.199 20.844 14.719 1 95.44 284 SER A N 1
ATOM 2069 C CA . SER A 1 284 ? 6.652 20.875 13.336 1 95.44 284 SER A CA 1
ATOM 2070 C C . SER A 1 284 ? 6.527 22.266 12.734 1 95.44 284 SER A C 1
ATOM 2072 O O . SER A 1 284 ? 5.781 23.109 13.25 1 95.44 284 SER A O 1
ATOM 2074 N N . GLY A 1 285 ? 7.371 22.484 11.719 1 93.62 285 GLY A N 1
ATOM 2075 C CA . GLY A 1 285 ? 7.25 23.688 10.922 1 93.62 285 GLY A CA 1
ATOM 2076 C C . GLY A 1 285 ? 6.41 23.5 9.672 1 93.62 285 GLY A C 1
ATOM 2077 O O . GLY A 1 285 ? 6.281 22.375 9.172 1 93.62 285 GLY A O 1
ATOM 2078 N N . MET A 1 286 ? 5.844 24.562 9.203 1 89.94 286 MET A N 1
ATOM 2079 C CA . MET A 1 286 ? 5.043 24.5 7.98 1 89.94 286 MET A CA 1
ATOM 2080 C C . MET A 1 286 ? 5.625 25.406 6.902 1 89.94 286 MET A C 1
ATOM 2082 O O . MET A 1 286 ? 4.945 25.734 5.926 1 89.94 286 MET A O 1
ATOM 2086 N N . GLY A 1 287 ? 6.828 25.844 7.09 1 86.06 287 GLY A N 1
ATOM 2087 C CA . GLY A 1 287 ? 7.457 26.797 6.191 1 86.06 287 GLY A CA 1
ATOM 2088 C C . GLY A 1 287 ? 7.477 28.219 6.742 1 86.06 287 GLY A C 1
ATOM 2089 O O . GLY A 1 287 ? 6.484 28.672 7.312 1 86.06 287 GLY A O 1
ATOM 2090 N N . GLY A 1 288 ? 8.578 28.891 6.582 1 90.44 288 GLY A N 1
ATOM 2091 C CA . GLY A 1 288 ? 8.695 30.219 7.148 1 90.44 288 GLY A CA 1
ATOM 2092 C C . GLY A 1 288 ? 8.586 30.234 8.656 1 90.44 288 GLY A C 1
ATOM 2093 O O . GLY A 1 288 ? 9.219 29.422 9.344 1 90.44 288 GLY A O 1
ATOM 2094 N N . PRO A 1 289 ? 7.855 31.234 9.125 1 93.06 289 PRO A N 1
ATOM 2095 C CA . PRO A 1 289 ? 7.719 31.359 10.578 1 93.06 289 PRO A CA 1
ATOM 2096 C C . PRO A 1 289 ? 6.574 30.516 11.141 1 93.06 289 PRO A C 1
ATOM 2098 O O . PRO A 1 289 ? 6.285 30.578 12.336 1 93.06 289 PRO A O 1
ATOM 2101 N N . LEU A 1 290 ? 5.891 29.75 10.273 1 93.5 290 LEU A N 1
ATOM 2102 C CA . LEU A 1 290 ? 4.703 29.016 10.695 1 93.5 290 LEU A CA 1
ATOM 2103 C C . LEU A 1 290 ? 5.09 27.719 11.398 1 93.5 290 LEU A C 1
ATOM 2105 O O . LEU A 1 290 ? 6.008 27.031 10.961 1 93.5 290 LEU A O 1
ATOM 2109 N N . LEU A 1 291 ? 4.445 27.516 12.523 1 96.56 291 LEU A N 1
ATOM 2110 C CA . LEU A 1 291 ? 4.602 26.297 13.297 1 96.56 291 LEU A CA 1
ATOM 2111 C C . LEU A 1 291 ? 3.262 25.594 13.492 1 96.56 291 LEU A C 1
ATOM 2113 O O . LEU A 1 291 ? 2.207 26.234 13.383 1 96.56 291 LEU A O 1
ATOM 2117 N N . ARG A 1 292 ? 3.352 24.297 13.727 1 96.06 292 ARG A N 1
ATOM 2118 C CA . ARG A 1 292 ? 2.143 23.5 13.891 1 96.06 292 ARG A CA 1
ATOM 2119 C C . ARG A 1 292 ? 2.285 22.516 15.047 1 96.06 292 ARG A C 1
ATOM 2121 O O . ARG A 1 292 ? 3.348 21.906 15.227 1 96.06 292 ARG A O 1
ATOM 2128 N N . MET A 1 293 ? 1.283 22.453 15.812 1 97.12 293 MET A N 1
ATOM 2129 C CA . MET A 1 293 ? 1.099 21.391 16.797 1 97.12 293 MET A CA 1
ATOM 2130 C C . MET A 1 293 ? -0.22 20.656 16.578 1 97.12 293 MET A C 1
ATOM 2132 O O . MET A 1 293 ? -1.247 21.281 16.312 1 97.12 293 MET A O 1
ATOM 2136 N N . VAL A 1 294 ? -0.187 19.359 16.641 1 96.5 294 VAL A N 1
ATOM 2137 C CA . VAL A 1 294 ? -1.375 18.562 16.391 1 96.5 294 VAL A CA 1
ATOM 2138 C C . VAL A 1 294 ? -1.671 17.688 17.609 1 96.5 294 VAL A C 1
ATOM 2140 O O . VAL A 1 294 ? -0.797 16.953 18.094 1 96.5 294 VAL A O 1
ATOM 2143 N N . THR A 1 295 ? -2.896 17.781 18.141 1 96.62 295 THR A N 1
ATOM 2144 C CA . THR A 1 295 ? -3.314 16.906 19.219 1 96.62 295 THR A CA 1
ATOM 2145 C C . THR A 1 295 ? -3.945 15.633 18.672 1 96.62 295 THR A C 1
ATOM 2147 O O . THR A 1 295 ? -4.484 15.625 17.562 1 96.62 295 THR A O 1
ATOM 2150 N N . HIS A 1 296 ? -3.807 14.578 19.391 1 95.31 296 HIS A N 1
ATOM 2151 C CA . HIS A 1 296 ? -4.27 13.273 18.938 1 95.31 296 HIS A CA 1
ATOM 2152 C C . HIS A 1 296 ? -4.391 12.297 20.094 1 95.31 296 HIS A C 1
ATOM 2154 O O . HIS A 1 296 ? -4.305 12.695 21.266 1 95.31 296 HIS A O 1
ATOM 2160 N N . LEU A 1 297 ? -4.641 11.023 19.781 1 92.44 297 LEU A N 1
ATOM 2161 C CA . LEU A 1 297 ? -5.004 9.969 20.719 1 92.44 297 LEU A CA 1
ATOM 2162 C C . LEU A 1 297 ? -3.926 9.789 21.781 1 92.44 297 LEU A C 1
ATOM 2164 O O . LEU A 1 297 ? -4.23 9.438 22.922 1 92.44 297 LEU A O 1
ATOM 2168 N N . ASP A 1 298 ? -2.674 10.07 21.453 1 91.06 298 ASP A N 1
ATOM 2169 C CA . ASP A 1 298 ? -1.565 9.828 22.375 1 91.06 298 ASP A CA 1
ATOM 2170 C C . ASP A 1 298 ? -1.31 11.047 23.266 1 91.06 298 ASP A C 1
ATOM 2172 O O . ASP A 1 298 ? -0.428 11.023 24.125 1 91.06 298 ASP A O 1
ATOM 2176 N N . VAL A 1 299 ? -2.051 12.109 23.078 1 91.94 299 VAL A N 1
ATOM 2177 C CA . VAL A 1 299 ? -1.875 13.352 23.828 1 91.94 299 VAL A CA 1
ATOM 2178 C C . VAL A 1 299 ? -3.031 13.531 24.797 1 91.94 299 VAL A C 1
ATOM 2180 O O . VAL A 1 299 ? -4.145 13.875 24.406 1 91.94 299 VAL A O 1
ATOM 2183 N N . ASN A 1 300 ? -2.766 13.32 26.031 1 90.56 300 ASN A N 1
ATOM 2184 C CA . ASN A 1 300 ? -3.783 13.508 27.062 1 90.56 300 ASN A CA 1
ATOM 2185 C C . ASN A 1 300 ? -3.623 14.859 27.766 1 90.56 300 ASN A C 1
ATOM 2187 O O . ASN A 1 300 ? -2.828 15.695 27.328 1 90.56 300 ASN A O 1
ATOM 2191 N N . ASP A 1 301 ? -4.418 15.031 28.812 1 93.44 301 ASP A N 1
ATOM 2192 C CA . ASP A 1 301 ? -4.414 16.281 29.547 1 93.44 301 ASP A CA 1
ATOM 2193 C C . ASP A 1 301 ? -3.025 16.594 30.094 1 93.44 301 ASP A C 1
ATOM 2195 O O . ASP A 1 301 ? -2.561 17.734 30.016 1 93.44 301 ASP A O 1
ATOM 2199 N N . HIS A 1 302 ? -2.418 15.594 30.578 1 93.88 302 HIS A N 1
ATOM 2200 C CA . HIS A 1 302 ? -1.09 15.781 31.156 1 93.88 302 HIS A CA 1
ATOM 2201 C C . HIS A 1 302 ? -0.078 16.172 30.094 1 93.88 302 HIS A C 1
ATOM 2203 O O . HIS A 1 302 ? 0.785 17.031 30.328 1 93.88 302 HIS A O 1
ATOM 2209 N N . ALA A 1 303 ? -0.155 15.547 28.938 1 94.62 303 ALA A N 1
ATOM 2210 C CA . ALA A 1 303 ? 0.737 15.875 27.828 1 94.62 303 ALA A CA 1
ATOM 2211 C C . ALA A 1 303 ? 0.583 17.328 27.422 1 94.62 303 ALA A C 1
ATOM 2213 O O . ALA A 1 303 ? 1.573 18.016 27.156 1 94.62 303 ALA A O 1
ATOM 2214 N N . VAL A 1 304 ? -0.626 17.828 27.391 1 96.56 304 VAL A N 1
ATOM 2215 C CA . VAL A 1 304 ? -0.89 19.203 27 1 96.56 304 VAL A CA 1
ATOM 2216 C C . VAL A 1 304 ? -0.345 20.172 28.047 1 96.56 304 VAL A C 1
ATOM 2218 O O . VAL A 1 304 ? 0.246 21.188 27.719 1 96.56 304 VAL A O 1
ATOM 2221 N N . GLU A 1 305 ? -0.516 19.797 29.266 1 96.38 305 GLU A N 1
ATOM 2222 C CA . GLU A 1 305 ? 0.03 20.609 30.344 1 96.38 305 GLU A CA 1
ATOM 2223 C C . GLU A 1 305 ? 1.55 20.703 30.25 1 96.38 305 GLU A C 1
ATOM 2225 O O . GLU A 1 305 ? 2.123 21.781 30.438 1 96.38 305 GLU A O 1
ATOM 2230 N N . THR A 1 306 ? 2.104 19.562 30.016 1 96.69 306 THR A N 1
ATOM 2231 C CA . THR A 1 306 ? 3.555 19.516 29.875 1 96.69 306 THR A CA 1
ATOM 2232 C C . THR A 1 306 ? 4.012 20.375 28.703 1 96.69 306 THR A C 1
ATOM 2234 O O . THR A 1 306 ? 5.023 21.062 28.781 1 96.69 306 THR A O 1
ATOM 2237 N N . ALA A 1 307 ? 3.311 20.312 27.625 1 97.62 307 ALA A N 1
ATOM 2238 C CA . ALA A 1 307 ? 3.643 21.109 26.453 1 97.62 307 ALA A CA 1
ATOM 2239 C C . ALA A 1 307 ? 3.512 22.594 26.75 1 97.62 307 ALA A C 1
ATOM 2241 O O . ALA A 1 307 ? 4.34 23.406 26.312 1 97.62 307 ALA A O 1
ATOM 2242 N N . CYS A 1 308 ? 2.488 22.969 27.484 1 97.31 308 CYS A N 1
ATOM 2243 C CA . CYS A 1 308 ? 2.279 24.359 27.844 1 97.31 308 CYS A CA 1
ATOM 2244 C C . CYS A 1 308 ? 3.42 24.875 28.719 1 97.31 308 CYS A C 1
ATOM 2246 O O . CYS A 1 308 ? 3.896 26 28.531 1 97.31 308 CYS A O 1
ATOM 2248 N N . ALA A 1 309 ? 3.814 24.047 29.609 1 97.19 309 ALA A N 1
ATOM 2249 C CA . ALA A 1 309 ? 4.941 24.406 30.453 1 97.19 309 ALA A CA 1
ATOM 2250 C C . ALA A 1 309 ? 6.219 24.578 29.641 1 97.19 309 ALA A C 1
ATOM 2252 O O . ALA A 1 309 ? 7.008 25.484 29.875 1 97.19 309 ALA A O 1
ATOM 2253 N N . ALA A 1 310 ? 6.426 23.641 28.75 1 97.38 310 ALA A N 1
ATOM 2254 C CA . ALA A 1 310 ? 7.586 23.719 27.859 1 97.38 310 ALA A CA 1
ATOM 2255 C C . ALA A 1 310 ? 7.57 25 27.047 1 97.38 310 ALA A C 1
ATOM 2257 O O . ALA A 1 310 ? 8.609 25.625 26.844 1 97.38 310 ALA A O 1
ATOM 2258 N N . LEU A 1 311 ? 6.445 25.438 26.562 1 97 311 LEU A N 1
ATOM 2259 C CA . LEU A 1 311 ? 6.297 26.672 25.812 1 97 311 LEU A CA 1
ATOM 2260 C C . LEU A 1 311 ? 6.777 27.875 26.641 1 97 311 LEU A C 1
ATOM 2262 O O . LEU A 1 311 ? 7.477 28.75 26.125 1 97 311 LEU A O 1
ATOM 2266 N N . GLN A 1 312 ? 6.434 27.859 27.859 1 95.75 312 GLN A N 1
ATOM 2267 C CA . GLN A 1 312 ? 6.832 28.953 28.75 1 95.75 312 GLN A CA 1
ATOM 2268 C C . GLN A 1 312 ? 8.344 28.969 28.938 1 95.75 312 GLN A C 1
ATOM 2270 O O . GLN A 1 312 ? 8.961 30.031 28.922 1 95.75 312 GLN A O 1
ATOM 2275 N N . ARG A 1 313 ? 8.883 27.812 29.141 1 96.75 313 ARG A N 1
ATOM 2276 C CA . ARG A 1 313 ? 10.328 27.734 29.328 1 96.75 313 ARG A CA 1
ATOM 2277 C C . ARG A 1 313 ? 11.07 28.188 28.078 1 96.75 313 ARG A C 1
ATOM 2279 O O . ARG A 1 313 ? 12.07 28.891 28.156 1 96.75 313 ARG A O 1
ATOM 2286 N N . VAL A 1 314 ? 10.586 27.734 27 1 97.31 314 VAL A N 1
ATOM 2287 C CA . VAL A 1 314 ? 11.234 28.062 25.734 1 97.31 314 VAL A CA 1
ATOM 2288 C C . VAL A 1 314 ? 11.094 29.562 25.469 1 97.31 314 VAL A C 1
ATOM 2290 O O . VAL A 1 314 ? 12.031 30.188 24.969 1 97.31 314 VAL A O 1
ATOM 2293 N N . GLN A 1 315 ? 9.883 30.094 25.719 1 96.75 315 GLN A N 1
ATOM 2294 C CA . GLN A 1 315 ? 9.719 31.531 25.609 1 96.75 315 GLN A CA 1
ATOM 2295 C C . GLN A 1 315 ? 10.766 32.281 26.438 1 96.75 315 GLN A C 1
ATOM 2297 O O . GLN A 1 315 ? 11.383 33.219 25.969 1 96.75 315 GLN A O 1
ATOM 2302 N N . GLY A 1 316 ? 10.969 31.828 27.625 1 95.38 316 GLY A N 1
ATOM 2303 C CA . GLY A 1 316 ? 11.953 32.469 28.5 1 95.38 316 GLY A CA 1
ATOM 2304 C C . GLY A 1 316 ? 13.367 32.375 27.938 1 95.38 316 GLY A C 1
ATOM 2305 O O . GLY A 1 316 ? 14.172 33.281 28.141 1 95.38 316 GLY A O 1
ATOM 2306 N N . LYS A 1 317 ? 13.656 31.328 27.297 1 94.94 317 LYS A N 1
ATOM 2307 C CA . LYS A 1 317 ? 14.984 31.094 26.75 1 94.94 317 LYS A CA 1
ATOM 2308 C C . LYS A 1 317 ? 15.203 31.922 25.469 1 94.94 317 LYS A C 1
ATOM 2310 O O . LYS A 1 317 ? 16.281 32.5 25.281 1 94.94 317 LYS A O 1
ATOM 2315 N N . LEU A 1 318 ? 14.227 31.906 24.641 1 95.19 318 LEU A N 1
ATOM 2316 C CA . LEU A 1 318 ? 14.398 32.469 23.312 1 95.19 318 LEU A CA 1
ATOM 2317 C C . LEU A 1 318 ? 14.023 33.969 23.312 1 95.19 318 LEU A C 1
ATOM 2319 O O . LEU A 1 318 ? 14.43 34.719 22.422 1 95.19 318 LEU A O 1
ATOM 2323 N N . CYS A 1 319 ? 13.195 34.281 24.203 1 89.31 319 CYS A N 1
ATOM 2324 C CA . CYS A 1 319 ? 12.773 35.688 24.344 1 89.31 319 CYS A CA 1
ATOM 2325 C C . CYS A 1 319 ? 12.953 36.188 25.766 1 89.31 319 CYS A C 1
ATOM 2327 O O . CYS A 1 319 ? 11.977 36.5 26.438 1 89.31 319 CYS A O 1
ATOM 2329 N N . PRO A 1 320 ? 14.102 36.344 26.25 1 79.06 320 PRO A N 1
ATOM 2330 C CA . PRO A 1 320 ? 14.32 36.719 27.656 1 79.06 320 PRO A CA 1
ATOM 2331 C C . PRO A 1 320 ? 13.672 38.031 28.031 1 79.06 320 PRO A C 1
ATOM 2333 O O . PRO A 1 320 ? 13.328 38.25 29.188 1 79.06 320 PRO A O 1
ATOM 2336 N N . GLY A 1 321 ? 13.438 38.906 27.219 1 75.69 321 GLY A N 1
ATOM 2337 C CA . GLY A 1 321 ? 12.867 40.219 27.547 1 75.69 321 GLY A CA 1
ATOM 2338 C C . GLY A 1 321 ? 11.359 40.25 27.422 1 75.69 321 GLY A C 1
ATOM 2339 O O . GLY A 1 321 ? 10.742 41.312 27.578 1 75.69 321 GLY A O 1
ATOM 2340 N N . CYS A 1 322 ? 10.75 39.125 27.266 1 73.81 322 CYS A N 1
ATOM 2341 C CA . CYS A 1 322 ? 9.305 39.062 27.062 1 73.81 322 CYS A CA 1
ATOM 2342 C C . CYS A 1 322 ? 8.57 39.125 28.406 1 73.81 322 CYS A C 1
ATOM 2344 O O . CYS A 1 322 ? 9.109 38.688 29.422 1 73.81 322 CYS A O 1
ATOM 2346 N N . MET B 1 1 ? -10.422 -12.672 -13.562 1 26.88 1 MET B N 1
ATOM 2347 C CA . MET B 1 1 ? -11.016 -13.852 -12.938 1 26.88 1 MET B CA 1
ATOM 2348 C C . MET B 1 1 ? -12.07 -13.445 -11.906 1 26.88 1 MET B C 1
ATOM 2350 O O . MET B 1 1 ? -11.758 -12.742 -10.938 1 26.88 1 MET B O 1
ATOM 2354 N N . THR B 1 2 ? -13.203 -13.141 -12.445 1 30.77 2 THR B N 1
ATOM 2355 C CA . THR B 1 2 ? -14.359 -12.812 -11.609 1 30.77 2 THR B CA 1
ATOM 2356 C C . THR B 1 2 ? -14.609 -13.914 -10.586 1 30.77 2 THR B C 1
ATOM 2358 O O . THR B 1 2 ? -15.336 -14.875 -10.859 1 30.77 2 THR B O 1
ATOM 2361 N N . ALA B 1 3 ? -13.68 -14.422 -10.039 1 33.72 3 ALA B N 1
ATOM 2362 C CA . ALA B 1 3 ? -13.977 -15.609 -9.242 1 33.72 3 ALA B CA 1
ATOM 2363 C C . ALA B 1 3 ? -15.125 -15.352 -8.281 1 33.72 3 ALA B C 1
ATOM 2365 O O . ALA B 1 3 ? -15.164 -14.305 -7.617 1 33.72 3 ALA B O 1
ATOM 2366 N N . GLU B 1 4 ? -16.219 -15.797 -8.523 1 35.69 4 GLU B N 1
ATOM 2367 C CA . GLU B 1 4 ? -17.25 -16 -7.508 1 35.69 4 GLU B CA 1
ATOM 2368 C C . GLU B 1 4 ? -16.625 -16.375 -6.164 1 35.69 4 GLU B C 1
ATOM 2370 O O . GLU B 1 4 ? -15.953 -17.406 -6.047 1 35.69 4 GLU B O 1
ATOM 2375 N N . THR B 1 5 ? -16.25 -15.438 -5.438 1 38.78 5 THR B N 1
ATOM 2376 C CA . THR B 1 5 ? -15.562 -15.461 -4.152 1 38.78 5 THR B CA 1
ATOM 2377 C C . THR B 1 5 ? -16.344 -16.281 -3.133 1 38.78 5 THR B C 1
ATOM 2379 O O . THR B 1 5 ? -17.297 -15.789 -2.531 1 38.78 5 THR B O 1
ATOM 2382 N N . ARG B 1 6 ? -16.656 -17.5 -3.385 1 42.94 6 ARG B N 1
ATOM 2383 C CA . ARG B 1 6 ? -17.219 -18.281 -2.299 1 42.94 6 ARG B CA 1
ATOM 2384 C C . ARG B 1 6 ? -16.328 -18.266 -1.068 1 42.94 6 ARG B C 1
ATOM 2386 O O . ARG B 1 6 ? -15.102 -18.375 -1.186 1 42.94 6 ARG B O 1
ATOM 2393 N N . PRO B 1 7 ? -16.891 -17.938 0.075 1 47.97 7 PRO B N 1
ATOM 2394 C CA . PRO B 1 7 ? -16.109 -17.953 1.319 1 47.97 7 PRO B CA 1
ATOM 2395 C C . PRO B 1 7 ? -15.359 -19.266 1.525 1 47.97 7 PRO B C 1
ATOM 2397 O O . PRO B 1 7 ? -15.875 -20.344 1.196 1 47.97 7 PRO B O 1
ATOM 2400 N N . LYS B 1 8 ? -14.031 -19.297 1.707 1 53.69 8 LYS B N 1
ATOM 2401 C CA . LYS B 1 8 ? -13.219 -20.484 2.01 1 53.69 8 LYS B CA 1
ATOM 2402 C C . LYS B 1 8 ? -13.672 -21.141 3.311 1 53.69 8 LYS B C 1
ATOM 2404 O O . LYS B 1 8 ? -13.797 -20.469 4.34 1 53.69 8 LYS B O 1
ATOM 2409 N N . PRO B 1 9 ? -14.117 -22.281 3.309 1 54.47 9 PRO B N 1
ATOM 2410 C CA . PRO B 1 9 ? -14.398 -22.922 4.598 1 54.47 9 PRO B CA 1
ATOM 2411 C C . PRO B 1 9 ? -13.195 -22.906 5.535 1 54.47 9 PRO B C 1
ATOM 2413 O O . PRO B 1 9 ? -12.055 -22.984 5.082 1 54.47 9 PRO B O 1
ATOM 2416 N N . ALA B 1 10 ? -13.367 -22.656 6.773 1 54.53 10 ALA B N 1
ATOM 2417 C CA . ALA B 1 10 ? -12.391 -22.5 7.844 1 54.53 10 ALA B CA 1
ATOM 2418 C C . ALA B 1 10 ? -11.422 -23.688 7.883 1 54.53 10 ALA B C 1
ATOM 2420 O O . ALA B 1 10 ? -10.266 -23.531 8.273 1 54.53 10 ALA B O 1
ATOM 2421 N N . THR B 1 11 ? -11.711 -24.812 7.23 1 67.69 11 THR B N 1
ATOM 2422 C CA . THR B 1 11 ? -10.953 -26.047 7.422 1 67.69 11 THR B CA 1
ATOM 2423 C C . THR B 1 11 ? -10.352 -26.516 6.102 1 67.69 11 THR B C 1
ATOM 2425 O O . THR B 1 11 ? -9.664 -27.547 6.055 1 67.69 11 THR B O 1
ATOM 2428 N N . ALA B 1 12 ? -10.445 -25.781 5.16 1 85.69 12 ALA B N 1
ATOM 2429 C CA . ALA B 1 12 ? -9.984 -26.266 3.867 1 85.69 12 ALA B CA 1
ATOM 2430 C C . ALA B 1 12 ? -8.477 -26.094 3.723 1 85.69 12 ALA B C 1
ATOM 2432 O O . ALA B 1 12 ? -7.902 -25.125 4.219 1 85.69 12 ALA B O 1
ATOM 2433 N N . LEU B 1 13 ? -7.852 -27.25 3.084 1 94.31 13 LEU B N 1
ATOM 2434 C CA . LEU B 1 13 ? -6.449 -27.141 2.695 1 94.31 13 LEU B CA 1
ATOM 2435 C C . LEU B 1 13 ? -6.297 -26.297 1.435 1 94.31 13 LEU B C 1
ATOM 2437 O O . LEU B 1 13 ? -6.836 -26.641 0.382 1 94.31 13 LEU B O 1
ATOM 2441 N N . ASP B 1 14 ? -5.617 -25.203 1.574 1 94.94 14 ASP B N 1
ATOM 2442 C CA . ASP B 1 14 ? -5.547 -24.234 0.488 1 94.94 14 ASP B CA 1
ATOM 2443 C C . ASP B 1 14 ? -4.227 -24.344 -0.27 1 94.94 14 ASP B C 1
ATOM 2445 O O . ASP B 1 14 ? -3.182 -23.922 0.223 1 94.94 14 ASP B O 1
ATOM 2449 N N . PHE B 1 15 ? -4.305 -24.922 -1.501 1 96.56 15 PHE B N 1
ATOM 2450 C CA . PHE B 1 15 ? -3.129 -25.078 -2.348 1 96.56 15 PHE B CA 1
ATOM 2451 C C . PHE B 1 15 ? -3.16 -24.078 -3.5 1 96.56 15 PHE B C 1
ATOM 2453 O O . PHE B 1 15 ? -2.422 -24.234 -4.477 1 96.56 15 PHE B O 1
ATOM 2460 N N . ARG B 1 16 ? -3.986 -23.094 -3.432 1 94 16 ARG B N 1
ATOM 2461 C CA . ARG B 1 16 ? -4.164 -22.188 -4.559 1 94 16 ARG B CA 1
ATOM 2462 C C . ARG B 1 16 ? -2.93 -21.312 -4.754 1 94 16 ARG B C 1
ATOM 2464 O O . ARG B 1 16 ? -2.568 -20.984 -5.883 1 94 16 ARG B O 1
ATOM 2471 N N . SER B 1 17 ? -2.359 -20.875 -3.594 1 93.38 17 SER B N 1
ATOM 2472 C CA . SER B 1 17 ? -1.262 -19.922 -3.643 1 93.38 17 SER B CA 1
ATOM 2473 C C . SER B 1 17 ? -0.506 -19.875 -2.318 1 93.38 17 SER B C 1
ATOM 2475 O O . SER B 1 17 ? -1.063 -20.203 -1.269 1 93.38 17 SER B O 1
ATOM 2477 N N . ASP B 1 18 ? 0.696 -19.484 -2.436 1 92.25 18 ASP B N 1
ATOM 2478 C CA . ASP B 1 18 ? 1.447 -19.312 -1.195 1 92.25 18 ASP B CA 1
ATOM 2479 C C . ASP B 1 18 ? 1.223 -17.906 -0.612 1 92.25 18 ASP B C 1
ATOM 2481 O O . ASP B 1 18 ? 1.79 -17.578 0.428 1 92.25 18 ASP B O 1
ATOM 2485 N N . THR B 1 19 ? 0.398 -17.094 -1.204 1 90.12 19 THR B N 1
ATOM 2486 C CA . THR B 1 19 ? -0.013 -15.812 -0.645 1 90.12 19 THR B CA 1
ATOM 2487 C C . THR B 1 19 ? -1.032 -16.016 0.473 1 90.12 19 THR B C 1
ATOM 2489 O O . THR B 1 19 ? -1.312 -15.086 1.237 1 90.12 19 THR B O 1
ATOM 2492 N N . VAL B 1 20 ? -1.512 -17.219 0.628 1 89.56 20 VAL B N 1
ATOM 2493 C CA . VAL B 1 20 ? -2.57 -17.453 1.603 1 89.56 20 VAL B CA 1
ATOM 2494 C C . VAL B 1 20 ? -1.956 -17.797 2.957 1 89.56 20 VAL B C 1
ATOM 2496 O O . VAL B 1 20 ? -2.674 -17.969 3.947 1 89.56 20 VAL B O 1
ATOM 2499 N N . THR B 1 21 ? -0.635 -17.891 2.92 1 88.19 21 THR B N 1
ATOM 2500 C CA . THR B 1 21 ? 0.064 -18.266 4.145 1 88.19 21 THR B CA 1
ATOM 2501 C C . THR B 1 21 ? -0.186 -17.234 5.246 1 88.19 21 THR B C 1
ATOM 2503 O O . THR B 1 21 ? -0.123 -16.031 5.004 1 88.19 21 THR B O 1
ATOM 2506 N N . ARG B 1 22 ? -0.427 -17.766 6.426 1 89.38 22 ARG B N 1
ATOM 2507 C CA . ARG B 1 22 ? -0.687 -16.891 7.566 1 89.38 22 ARG B CA 1
ATOM 2508 C C . ARG B 1 22 ? 0.542 -16.781 8.461 1 89.38 22 ARG B C 1
ATOM 2510 O O . ARG B 1 22 ? 1.345 -17.703 8.539 1 89.38 22 ARG B O 1
ATOM 2517 N N . PRO B 1 23 ? 0.646 -15.594 9.141 1 92.56 23 PRO B N 1
ATOM 2518 C CA . PRO B 1 23 ? 1.754 -15.469 10.094 1 92.56 23 PRO B CA 1
ATOM 2519 C C . PRO B 1 23 ? 1.709 -16.516 11.195 1 92.56 23 PRO B C 1
ATOM 2521 O O . PRO B 1 23 ? 0.63 -16.859 11.695 1 92.56 23 PRO B O 1
ATOM 2524 N N . SER B 1 24 ? 2.84 -17.125 11.516 1 93.06 24 SER B N 1
ATOM 2525 C CA . SER B 1 24 ? 2.961 -18.031 12.648 1 93.06 24 SER B CA 1
ATOM 2526 C C . SER B 1 24 ? 2.807 -17.297 13.977 1 93.06 24 SER B C 1
ATOM 2528 O O . SER B 1 24 ? 2.875 -16.062 14.016 1 93.06 24 SER B O 1
ATOM 2530 N N . PRO B 1 25 ? 2.617 -18.078 15.062 1 92.94 25 PRO B N 1
ATOM 2531 C CA . PRO B 1 25 ? 2.516 -17.422 16.359 1 92.94 25 PRO B CA 1
ATOM 2532 C C . PRO B 1 25 ? 3.748 -16.578 16.703 1 92.94 25 PRO B C 1
ATOM 2534 O O . PRO B 1 25 ? 3.623 -15.492 17.25 1 92.94 25 PRO B O 1
ATOM 2537 N N . GLY B 1 26 ? 4.906 -17.141 16.375 1 95.38 26 GLY B N 1
ATOM 2538 C CA . GLY B 1 26 ? 6.125 -16.375 16.609 1 95.38 26 GLY B CA 1
ATOM 2539 C C . GLY B 1 26 ? 6.168 -15.086 15.82 1 95.38 26 GLY B C 1
ATOM 2540 O O . GLY B 1 26 ? 6.613 -14.055 16.328 1 95.38 26 GLY B O 1
ATOM 2541 N N . MET B 1 27 ? 5.777 -15.094 14.609 1 95.56 27 MET B N 1
ATOM 2542 C CA . MET B 1 27 ? 5.734 -13.891 13.781 1 95.56 27 MET B CA 1
ATOM 2543 C C . MET B 1 27 ? 4.715 -12.891 14.32 1 95.56 27 MET B C 1
ATOM 2545 O O . MET B 1 27 ? 4.984 -11.688 14.367 1 95.56 27 MET B O 1
ATOM 2549 N N . LEU B 1 28 ? 3.529 -13.43 14.742 1 94.25 28 LEU B N 1
ATOM 2550 C CA . LEU B 1 28 ? 2.508 -12.562 15.312 1 94.25 28 LEU B CA 1
ATOM 2551 C C . LEU B 1 28 ? 3.033 -11.859 16.562 1 94.25 28 LEU B C 1
ATOM 2553 O O . LEU B 1 28 ? 2.775 -10.672 16.766 1 94.25 28 LEU B O 1
ATOM 2557 N N . ALA B 1 29 ? 3.725 -12.578 17.359 1 94.75 29 ALA B N 1
ATOM 2558 C CA . ALA B 1 29 ? 4.32 -11.992 18.547 1 94.75 29 ALA B CA 1
ATOM 2559 C C . ALA B 1 29 ? 5.316 -10.898 18.188 1 94.75 29 ALA B C 1
ATOM 2561 O O . ALA B 1 29 ? 5.359 -9.852 18.844 1 94.75 29 ALA B O 1
ATOM 2562 N N . ALA B 1 30 ? 6.133 -11.125 17.172 1 95.75 30 ALA B N 1
ATOM 2563 C CA . ALA B 1 30 ? 7.09 -10.125 16.703 1 95.75 30 ALA B CA 1
ATOM 2564 C C . ALA B 1 30 ? 6.379 -8.875 16.203 1 95.75 30 ALA B C 1
ATOM 2566 O O . ALA B 1 30 ? 6.82 -7.754 16.469 1 95.75 30 ALA B O 1
ATOM 2567 N N . MET B 1 31 ? 5.312 -9.086 15.508 1 94.38 31 MET B N 1
ATOM 2568 C CA . MET B 1 31 ? 4.531 -7.961 14.992 1 94.38 31 MET B CA 1
ATOM 2569 C C . MET B 1 31 ? 3.953 -7.129 16.125 1 94.38 31 MET B C 1
ATOM 2571 O O . MET B 1 31 ? 4.047 -5.902 16.109 1 94.38 31 MET B O 1
ATOM 2575 N N . MET B 1 32 ? 3.441 -7.789 17.109 1 90.75 32 MET B N 1
ATOM 2576 C CA . MET B 1 32 ? 2.75 -7.137 18.219 1 90.75 32 MET B CA 1
ATOM 2577 C C . MET B 1 32 ? 3.73 -6.34 19.062 1 90.75 32 MET B C 1
ATOM 2579 O O . MET B 1 32 ? 3.365 -5.309 19.641 1 90.75 32 MET B O 1
ATOM 2583 N N . SER B 1 33 ? 4.875 -6.754 19.109 1 92.06 33 SER B N 1
ATOM 2584 C CA . SER B 1 33 ? 5.828 -6.152 20.031 1 92.06 33 SER B CA 1
ATOM 2585 C C . SER B 1 33 ? 6.766 -5.188 19.312 1 92.06 33 SER B C 1
ATOM 2587 O O . SER B 1 33 ? 7.633 -4.574 19.938 1 92.06 33 SER B O 1
ATOM 2589 N N . ALA B 1 34 ? 6.59 -5.016 18.078 1 93.38 34 ALA B N 1
ATOM 2590 C CA . ALA B 1 34 ? 7.531 -4.234 17.281 1 93.38 34 ALA B CA 1
ATOM 2591 C C . ALA B 1 34 ? 7.492 -2.762 17.688 1 93.38 34 ALA B C 1
ATOM 2593 O O . ALA B 1 34 ? 6.414 -2.164 17.766 1 93.38 34 ALA B O 1
ATOM 2594 N N . PRO B 1 35 ? 8.719 -2.18 18 1 92.75 35 PRO B N 1
ATOM 2595 C CA . PRO B 1 35 ? 8.719 -0.717 18.078 1 92.75 35 PRO B CA 1
ATOM 2596 C C . PRO B 1 35 ? 8.344 -0.06 16.75 1 92.75 35 PRO B C 1
ATOM 2598 O O . PRO B 1 35 ? 8.812 -0.488 15.695 1 92.75 35 PRO B O 1
ATOM 2601 N N . VAL B 1 36 ? 7.418 0.887 16.859 1 91.56 36 VAL B N 1
ATOM 2602 C CA . VAL B 1 36 ? 6.934 1.494 15.625 1 91.56 36 VAL B CA 1
ATOM 2603 C C . VAL B 1 36 ? 7.129 3.008 15.68 1 91.56 36 VAL B C 1
ATOM 2605 O O . VAL B 1 36 ? 7.316 3.576 16.75 1 91.56 36 VAL B O 1
ATOM 2608 N N . GLY B 1 37 ? 7.27 3.639 14.57 1 90.88 37 GLY B N 1
ATOM 2609 C CA . GLY B 1 37 ? 7.207 5.059 14.258 1 90.88 37 GLY B CA 1
ATOM 2610 C C . GLY B 1 37 ? 6.445 5.355 12.977 1 90.88 37 GLY B C 1
ATOM 2611 O O . GLY B 1 37 ? 5.594 4.566 12.562 1 90.88 37 GLY B O 1
ATOM 2612 N N . ASP B 1 38 ? 6.582 6.449 12.5 1 91.75 38 ASP B N 1
ATOM 2613 C CA . ASP B 1 38 ? 5.961 6.828 11.234 1 91.75 38 ASP B CA 1
ATOM 2614 C C . ASP B 1 38 ? 6.949 6.703 10.078 1 91.75 38 ASP B C 1
ATOM 2616 O O . ASP B 1 38 ? 7.883 7.504 9.961 1 91.75 38 ASP B O 1
ATOM 2620 N N . ASP B 1 39 ? 6.688 5.746 9.195 1 93 39 ASP B N 1
ATOM 2621 C CA . ASP B 1 39 ? 7.598 5.457 8.086 1 93 39 ASP B CA 1
ATOM 2622 C C . ASP B 1 39 ? 7.672 6.633 7.117 1 93 39 ASP B C 1
ATOM 2624 O O . ASP B 1 39 ? 8.711 6.859 6.492 1 93 39 ASP B O 1
ATOM 2628 N N . VAL B 1 40 ? 6.605 7.352 6.922 1 90.19 40 VAL B N 1
ATOM 2629 C CA . VAL B 1 40 ? 6.605 8.492 6.012 1 90.19 40 VAL B CA 1
ATOM 2630 C C . VAL B 1 40 ? 7.512 9.594 6.559 1 90.19 40 VAL B C 1
ATOM 2632 O O . VAL B 1 40 ? 8.18 10.289 5.797 1 90.19 40 VAL B O 1
ATOM 2635 N N . TRP B 1 41 ? 7.555 9.688 7.906 1 88.94 41 TRP B N 1
ATOM 2636 C CA . TRP B 1 41 ? 8.492 10.609 8.547 1 88.94 41 TRP B CA 1
ATOM 2637 C C . TRP B 1 41 ? 9.898 10.016 8.586 1 88.94 41 TRP B C 1
ATOM 2639 O O . TRP B 1 41 ? 10.859 10.711 8.922 1 88.94 41 TRP B O 1
ATOM 2649 N N . GLY B 1 42 ? 10.039 8.711 8.289 1 91.06 42 GLY B N 1
ATOM 2650 C CA . GLY B 1 42 ? 11.328 8.031 8.234 1 91.06 42 GLY B CA 1
ATOM 2651 C C . GLY B 1 42 ? 11.82 7.566 9.594 1 91.06 42 GLY B C 1
ATOM 2652 O O . GLY B 1 42 ? 12.961 7.129 9.727 1 91.06 42 GLY B O 1
ATOM 2653 N N . ASP B 1 43 ? 10.953 7.598 10.609 1 90.62 43 ASP B N 1
ATOM 2654 C CA . ASP B 1 43 ? 11.445 7.324 11.953 1 90.62 43 ASP B CA 1
ATOM 2655 C C . ASP B 1 43 ? 10.867 6.016 12.492 1 90.62 43 ASP B C 1
ATOM 2657 O O . ASP B 1 43 ? 10.812 5.809 13.711 1 90.62 43 ASP B O 1
ATOM 2661 N N . ASP B 1 44 ? 10.336 5.168 11.695 1 94.5 44 ASP B N 1
ATOM 2662 C CA . ASP B 1 44 ? 9.953 3.826 12.125 1 94.5 44 ASP B CA 1
ATOM 2663 C C . ASP B 1 44 ? 11.18 2.922 12.25 1 94.5 44 ASP B C 1
ATOM 2665 O O . ASP B 1 44 ? 11.773 2.535 11.242 1 94.5 44 ASP B O 1
ATOM 2669 N N . PRO B 1 45 ? 11.57 2.641 13.406 1 96.06 45 PRO B N 1
ATOM 2670 C CA . PRO B 1 45 ? 12.828 1.918 13.586 1 96.06 45 PRO B CA 1
ATOM 2671 C C . PRO B 1 45 ? 12.773 0.493 13.039 1 96.06 45 PRO B C 1
ATOM 2673 O O . PRO B 1 45 ? 13.789 -0.028 12.562 1 96.06 45 PRO B O 1
ATOM 2676 N N . THR B 1 46 ? 11.648 -0.138 13.094 1 97.31 46 THR B N 1
ATOM 2677 C CA . THR B 1 46 ? 11.516 -1.514 12.625 1 97.31 46 THR B CA 1
ATOM 2678 C C . THR B 1 46 ? 11.594 -1.576 11.102 1 97.31 46 THR B C 1
ATOM 2680 O O . THR B 1 46 ? 12.227 -2.475 10.547 1 97.31 46 THR B O 1
ATOM 2683 N N . VAL B 1 47 ? 10.977 -0.598 10.414 1 97.88 47 VAL B N 1
ATOM 2684 C CA . VAL B 1 47 ? 11.078 -0.516 8.961 1 97.88 47 VAL B CA 1
ATOM 2685 C C . VAL B 1 47 ? 12.539 -0.313 8.562 1 97.88 47 VAL B C 1
ATOM 2687 O O . VAL B 1 47 ? 13.039 -0.977 7.652 1 97.88 47 VAL B O 1
ATOM 2690 N N . ASN B 1 48 ? 13.148 0.591 9.266 1 97.94 48 ASN B N 1
ATOM 2691 C CA . ASN B 1 48 ? 14.547 0.88 8.961 1 97.94 48 ASN B CA 1
ATOM 2692 C C . ASN B 1 48 ? 15.43 -0.345 9.18 1 97.94 48 ASN B C 1
ATOM 2694 O O . ASN B 1 48 ? 16.328 -0.61 8.383 1 97.94 48 ASN B O 1
ATOM 2698 N N . LYS B 1 49 ? 15.188 -1.073 10.242 1 98.31 49 LYS B N 1
ATOM 2699 C CA . LYS B 1 49 ? 15.938 -2.291 10.523 1 98.31 49 LYS B CA 1
ATOM 2700 C C . LYS B 1 49 ? 15.734 -3.332 9.422 1 98.31 49 LYS B C 1
ATOM 2702 O O . LYS B 1 49 ? 16.688 -3.963 8.969 1 98.31 49 LYS B O 1
ATOM 2707 N N . LEU B 1 50 ? 14.547 -3.559 9 1 98.56 50 LEU B N 1
ATOM 2708 C CA . LEU B 1 50 ? 14.242 -4.516 7.941 1 98.56 50 LEU B CA 1
ATOM 2709 C C . LEU B 1 50 ? 14.961 -4.141 6.648 1 98.56 50 LEU B C 1
ATOM 2711 O O . LEU B 1 50 ? 15.555 -4.996 5.992 1 98.56 50 LEU B O 1
ATOM 2715 N N . GLN B 1 51 ? 14.828 -2.832 6.285 1 98.56 51 GLN B N 1
ATOM 2716 C CA . GLN B 1 51 ? 15.461 -2.344 5.066 1 98.56 51 GLN B CA 1
ATOM 2717 C C . GLN B 1 51 ? 16.969 -2.551 5.117 1 98.56 51 GLN B C 1
ATOM 2719 O O . GLN B 1 51 ? 17.578 -3.014 4.145 1 98.56 51 GLN B O 1
ATOM 2724 N N . GLY B 1 52 ? 17.547 -2.227 6.242 1 98.38 52 GLY B N 1
ATOM 2725 C CA . GLY B 1 52 ? 18.984 -2.438 6.406 1 98.38 52 GLY B CA 1
ATOM 2726 C C . GLY B 1 52 ? 19.391 -3.896 6.305 1 98.38 52 GLY B C 1
ATOM 2727 O O . GLY B 1 52 ? 20.359 -4.234 5.613 1 98.38 52 GLY B O 1
ATOM 2728 N N . LEU B 1 53 ? 18.672 -4.758 6.965 1 98.19 53 LEU B N 1
ATOM 2729 C CA . LEU B 1 53 ? 18.969 -6.188 6.957 1 98.19 53 LEU B CA 1
ATOM 2730 C C . LEU B 1 53 ? 18.859 -6.758 5.547 1 98.19 53 LEU B C 1
ATOM 2732 O O . LEU B 1 53 ? 19.734 -7.5 5.102 1 98.19 53 LEU B O 1
ATOM 2736 N N . ALA B 1 54 ? 17.797 -6.465 4.863 1 98 54 ALA B N 1
ATOM 2737 C CA . ALA B 1 54 ? 17.562 -6.992 3.523 1 98 54 ALA B CA 1
ATOM 2738 C C . ALA B 1 54 ? 18.656 -6.527 2.559 1 98 54 ALA B C 1
ATOM 2740 O O . ALA B 1 54 ? 19.172 -7.32 1.767 1 98 54 ALA B O 1
ATOM 2741 N N . ALA B 1 55 ? 18.922 -5.203 2.596 1 98.12 55 ALA B N 1
ATOM 2742 C CA . ALA B 1 55 ? 19.969 -4.676 1.729 1 98.12 55 ALA B CA 1
ATOM 2743 C C . ALA B 1 55 ? 21.297 -5.406 1.958 1 98.12 55 ALA B C 1
ATOM 2745 O O . ALA B 1 55 ? 21.953 -5.809 1.002 1 98.12 55 ALA B O 1
ATOM 2746 N N . ALA B 1 56 ? 21.641 -5.609 3.213 1 97.75 56 ALA B N 1
ATOM 2747 C CA . ALA B 1 56 ? 22.875 -6.289 3.557 1 97.75 56 ALA B CA 1
ATOM 2748 C C . ALA B 1 56 ? 22.859 -7.742 3.082 1 97.75 56 ALA B C 1
ATOM 2750 O O . ALA B 1 56 ? 23.844 -8.234 2.541 1 97.75 56 ALA B O 1
ATOM 2751 N N . MET B 1 57 ? 21.828 -8.414 3.264 1 96.62 57 MET B N 1
ATOM 2752 C CA . MET B 1 57 ? 21.688 -9.82 2.918 1 96.62 57 MET B CA 1
ATOM 2753 C C . MET B 1 57 ? 21.906 -10.047 1.426 1 96.62 57 MET B C 1
ATOM 2755 O O . MET B 1 57 ? 22.453 -11.07 1.022 1 96.62 57 MET B O 1
ATOM 2759 N N . PHE B 1 58 ? 21.484 -9.078 0.604 1 95 58 PHE B N 1
ATOM 2760 C CA . PHE B 1 58 ? 21.516 -9.289 -0.838 1 95 58 PHE B CA 1
ATOM 2761 C C . PHE B 1 58 ? 22.641 -8.469 -1.471 1 95 58 PHE B C 1
ATOM 2763 O O . PHE B 1 58 ? 22.781 -8.453 -2.695 1 95 58 PHE B O 1
ATOM 2770 N N . GLY B 1 59 ? 23.391 -7.758 -0.625 1 96.06 59 GLY B N 1
ATOM 2771 C CA . GLY B 1 59 ? 24.578 -7.055 -1.088 1 96.06 59 GLY B CA 1
ATOM 2772 C C . GLY B 1 59 ? 24.266 -5.738 -1.774 1 96.06 59 GLY B C 1
ATOM 2773 O O . GLY B 1 59 ? 24.938 -5.348 -2.727 1 96.06 59 GLY B O 1
ATOM 2774 N N . TYR B 1 60 ? 23.219 -5.105 -1.44 1 97.62 60 TYR B N 1
ATOM 2775 C CA . TYR B 1 60 ? 22.859 -3.803 -1.995 1 97.62 60 TYR B CA 1
ATOM 2776 C C . TYR B 1 60 ? 23.078 -2.693 -0.975 1 97.62 60 TYR B C 1
ATOM 2778 O O . TYR B 1 60 ? 23.312 -2.965 0.207 1 97.62 60 TYR B O 1
ATOM 2786 N N . GLU B 1 61 ? 23.062 -1.449 -1.469 1 98.38 61 GLU B N 1
ATOM 2787 C CA . GLU B 1 61 ? 23.328 -0.302 -0.605 1 98.38 61 GLU B CA 1
ATOM 2788 C C . GLU B 1 61 ? 22.109 0.064 0.218 1 98.38 61 GLU B C 1
ATOM 2790 O O . GLU B 1 61 ? 22.219 0.538 1.35 1 98.38 61 GLU B O 1
ATOM 2795 N N . ALA B 1 62 ? 20.906 -0.117 -0.311 1 98.62 62 ALA B N 1
ATOM 2796 C CA . ALA B 1 62 ? 19.672 0.36 0.325 1 98.62 62 ALA B CA 1
ATOM 2797 C C . ALA B 1 62 ? 18.469 -0.468 -0.115 1 98.62 62 ALA B C 1
ATOM 2799 O O . ALA B 1 62 ? 18.547 -1.201 -1.104 1 98.62 62 ALA B O 1
ATOM 2800 N N . ALA B 1 63 ? 17.453 -0.337 0.639 1 98.75 63 ALA B N 1
ATOM 2801 C CA . ALA B 1 63 ? 16.188 -1.012 0.36 1 98.75 63 ALA B CA 1
ATOM 2802 C C . ALA B 1 63 ? 14.992 -0.1 0.664 1 98.75 63 ALA B C 1
ATOM 2804 O O . ALA B 1 63 ? 15.141 0.909 1.357 1 98.75 63 ALA B O 1
ATOM 2805 N N . LEU B 1 64 ? 13.898 -0.417 0.085 1 98.75 64 LEU B N 1
ATOM 2806 C CA . LEU B 1 64 ? 12.641 0.306 0.271 1 98.75 64 LEU B CA 1
ATOM 2807 C C . LEU B 1 64 ? 11.484 -0.661 0.502 1 98.75 64 LEU B C 1
ATOM 2809 O O . LEU B 1 64 ? 11.211 -1.517 -0.341 1 98.75 64 LEU B O 1
ATOM 2813 N N . PHE B 1 65 ? 10.891 -0.535 1.703 1 98.75 65 PHE B N 1
ATOM 2814 C CA . PHE B 1 65 ? 9.742 -1.364 2.035 1 98.75 65 PHE B CA 1
ATOM 2815 C C . PHE B 1 65 ? 8.477 -0.817 1.386 1 98.75 65 PHE B C 1
ATOM 2817 O O . PHE B 1 65 ? 8.188 0.377 1.484 1 98.75 65 PHE B O 1
ATOM 2824 N N . CYS B 1 66 ? 7.699 -1.69 0.637 1 98.62 66 CYS B N 1
ATOM 2825 C CA . CYS B 1 66 ? 6.48 -1.313 -0.07 1 98.62 66 CYS B CA 1
ATOM 2826 C C . CYS B 1 66 ? 5.328 -2.238 0.299 1 98.62 66 CYS B C 1
ATOM 2828 O O . CYS B 1 66 ? 5.547 -3.338 0.809 1 98.62 66 CYS B O 1
ATOM 2830 N N . PRO B 1 67 ? 4.102 -1.819 0.025 1 97.75 67 PRO B N 1
ATOM 2831 C CA . PRO B 1 67 ? 2.924 -2.609 0.391 1 97.75 67 PRO B CA 1
ATOM 2832 C C . PRO B 1 67 ? 2.83 -3.922 -0.382 1 97.75 67 PRO B C 1
ATOM 2834 O O . PRO B 1 67 ? 2.203 -4.875 0.088 1 97.75 67 PRO B O 1
ATOM 2837 N N . SER B 1 68 ? 3.395 -3.98 -1.569 1 97.88 68 SER B N 1
ATOM 2838 C CA . SER B 1 68 ? 3.178 -5.168 -2.391 1 97.88 68 SER B CA 1
ATOM 2839 C C . SER B 1 68 ? 4.32 -5.375 -3.377 1 97.88 68 SER B C 1
ATOM 2841 O O . SER B 1 68 ? 5.105 -4.457 -3.627 1 97.88 68 SER B O 1
ATOM 2843 N N . GLY B 1 69 ? 4.348 -6.613 -3.896 1 97.69 69 GLY B N 1
ATOM 2844 C CA . GLY B 1 69 ? 5.301 -6.914 -4.953 1 97.69 69 GLY B CA 1
ATOM 2845 C C . GLY B 1 69 ? 5.012 -6.176 -6.246 1 97.69 69 GLY B C 1
ATOM 2846 O O . GLY B 1 69 ? 5.938 -5.77 -6.953 1 97.69 69 GLY B O 1
ATOM 2847 N N . THR B 1 70 ? 3.744 -6.031 -6.57 1 97.56 70 THR B N 1
ATOM 2848 C CA . THR B 1 70 ? 3.369 -5.25 -7.742 1 97.56 70 THR B CA 1
ATOM 2849 C C . THR B 1 70 ? 3.945 -3.84 -7.66 1 97.56 70 THR B C 1
ATOM 2851 O O . THR B 1 70 ? 4.488 -3.326 -8.641 1 97.56 70 THR B O 1
ATOM 2854 N N . MET B 1 71 ? 3.881 -3.244 -6.523 1 98.44 71 MET B N 1
ATOM 2855 C CA . MET B 1 71 ? 4.383 -1.878 -6.406 1 98.44 71 MET B CA 1
ATOM 2856 C C . MET B 1 71 ? 5.895 -1.835 -6.59 1 98.44 71 MET B C 1
ATOM 2858 O O . MET B 1 71 ? 6.414 -0.967 -7.293 1 98.44 71 MET B O 1
ATOM 2862 N N . THR B 1 72 ? 6.633 -2.76 -5.914 1 98.69 72 THR B N 1
ATOM 2863 C CA . THR B 1 72 ? 8.086 -2.748 -6.066 1 98.69 72 THR B CA 1
ATOM 2864 C C . THR B 1 72 ? 8.477 -2.938 -7.527 1 98.69 72 THR B C 1
ATOM 2866 O O . THR B 1 72 ? 9.398 -2.285 -8.016 1 98.69 72 THR B O 1
ATOM 2869 N N . ASN B 1 73 ? 7.754 -3.84 -8.242 1 98.38 73 ASN B N 1
ATOM 2870 C CA . ASN B 1 73 ? 8 -4.043 -9.664 1 98.38 73 ASN B CA 1
ATOM 2871 C C . ASN B 1 73 ? 7.789 -2.756 -10.461 1 98.38 73 ASN B C 1
ATOM 2873 O O . ASN B 1 73 ? 8.641 -2.365 -11.258 1 98.38 73 ASN B O 1
ATOM 2877 N N . GLN B 1 74 ? 6.676 -2.125 -10.227 1 98.31 74 GLN B N 1
ATOM 2878 C CA . GLN B 1 74 ? 6.293 -0.952 -11.008 1 98.31 74 GLN B CA 1
ATOM 2879 C C . GLN B 1 74 ? 7.207 0.233 -10.703 1 98.31 74 GLN B C 1
ATOM 2881 O O . GLN B 1 74 ? 7.547 1.009 -11.594 1 98.31 74 GLN B O 1
ATOM 2886 N N . ILE B 1 75 ? 7.578 0.377 -9.414 1 98.62 75 ILE B N 1
ATOM 2887 C CA . ILE B 1 75 ? 8.531 1.418 -9.047 1 98.62 75 ILE B CA 1
ATOM 2888 C C . ILE B 1 75 ? 9.852 1.187 -9.773 1 98.62 75 ILE B C 1
ATOM 2890 O O . ILE B 1 75 ? 10.422 2.117 -10.344 1 98.62 75 ILE B O 1
ATOM 2894 N N . ALA B 1 76 ? 10.352 -0.062 -9.758 1 98.62 76 ALA B N 1
ATOM 2895 C CA . ALA B 1 76 ? 11.617 -0.379 -10.406 1 98.62 76 ALA B CA 1
ATOM 2896 C C . ALA B 1 76 ? 11.562 -0.061 -11.898 1 98.62 76 ALA B C 1
ATOM 2898 O O . ALA B 1 76 ? 12.477 0.567 -12.438 1 98.62 76 ALA B O 1
ATOM 2899 N N . ILE B 1 77 ? 10.5 -0.473 -12.547 1 98.25 77 ILE B N 1
ATOM 2900 C CA . ILE B 1 77 ? 10.344 -0.231 -13.977 1 98.25 77 ILE B CA 1
ATOM 2901 C C . ILE B 1 77 ? 10.336 1.271 -14.25 1 98.25 77 ILE B C 1
ATOM 2903 O O . ILE B 1 77 ? 11.039 1.745 -15.148 1 98.25 77 ILE B O 1
ATOM 2907 N N . LYS B 1 78 ? 9.562 2.01 -13.453 1 98.25 78 LYS B N 1
ATOM 2908 C CA . LYS B 1 78 ? 9.469 3.453 -13.648 1 98.25 78 LYS B CA 1
ATOM 2909 C C . LYS B 1 78 ? 10.828 4.121 -13.484 1 98.25 78 LYS B C 1
ATOM 2911 O O . LYS B 1 78 ? 11.188 5.012 -14.258 1 98.25 78 LYS B O 1
ATOM 2916 N N . VAL B 1 79 ? 11.578 3.729 -12.492 1 97.94 79 VAL B N 1
ATOM 2917 C CA . VAL B 1 79 ? 12.844 4.387 -12.172 1 97.94 79 VAL B CA 1
ATOM 2918 C C . VAL B 1 79 ? 13.898 4.016 -13.211 1 97.94 79 VAL B C 1
ATOM 2920 O O . VAL B 1 79 ? 14.75 4.836 -13.562 1 97.94 79 VAL B O 1
ATOM 2923 N N . HIS B 1 80 ? 13.852 2.793 -13.781 1 97.75 80 HIS B N 1
ATOM 2924 C CA . HIS B 1 80 ? 14.875 2.309 -14.703 1 97.75 80 HIS B CA 1
ATOM 2925 C C . HIS B 1 80 ? 14.578 2.742 -16.141 1 97.75 80 HIS B C 1
ATOM 2927 O O . HIS B 1 80 ? 15.398 2.553 -17.031 1 97.75 80 HIS B O 1
ATOM 2933 N N . THR B 1 81 ? 13.383 3.346 -16.406 1 97.12 81 THR B N 1
ATOM 2934 C CA . THR B 1 81 ? 13.016 3.656 -17.797 1 97.12 81 THR B CA 1
ATOM 2935 C C . THR B 1 81 ? 12.602 5.117 -17.922 1 97.12 81 THR B C 1
ATOM 2937 O O . THR B 1 81 ? 12.367 5.797 -16.922 1 97.12 81 THR B O 1
ATOM 2940 N N . GLN B 1 82 ? 12.57 5.602 -19.094 1 95.56 82 GLN B N 1
ATOM 2941 C CA . GLN B 1 82 ? 11.961 6.859 -19.516 1 95.56 82 GLN B CA 1
ATOM 2942 C C . GLN B 1 82 ? 10.812 6.613 -20.484 1 95.56 82 GLN B C 1
ATOM 2944 O O . GLN B 1 82 ? 10.75 5.57 -21.141 1 95.56 82 GLN B O 1
ATOM 2949 N N . PRO B 1 83 ? 9.836 7.562 -20.453 1 94.38 83 PRO B N 1
ATOM 2950 C CA . PRO B 1 83 ? 8.789 7.406 -21.469 1 94.38 83 PRO B CA 1
ATOM 2951 C C . PRO B 1 83 ? 9.359 7.156 -22.859 1 94.38 83 PRO B C 1
ATOM 2953 O O . PRO B 1 83 ? 10.328 7.809 -23.266 1 94.38 83 PRO B O 1
ATOM 2956 N N . GLY B 1 84 ? 8.82 6.105 -23.547 1 92.94 84 GLY B N 1
ATOM 2957 C CA . GLY B 1 84 ? 9.289 5.754 -24.875 1 92.94 84 GLY B CA 1
ATOM 2958 C C . GLY B 1 84 ? 10.289 4.609 -24.875 1 92.94 84 GLY B C 1
ATOM 2959 O O . GLY B 1 84 ? 10.555 4.012 -25.922 1 92.94 84 GLY B O 1
ATOM 2960 N N . ASP B 1 85 ? 10.773 4.203 -23.656 1 95.75 85 ASP B N 1
ATOM 2961 C CA . ASP B 1 85 ? 11.672 3.062 -23.562 1 95.75 85 ASP B CA 1
ATOM 2962 C C . ASP B 1 85 ? 10.914 1.745 -23.703 1 95.75 85 ASP B C 1
ATOM 2964 O O . ASP B 1 85 ? 9.68 1.728 -23.672 1 95.75 85 ASP B O 1
ATOM 2968 N N . GLU B 1 86 ? 11.727 0.664 -23.859 1 95.88 86 GLU B N 1
ATOM 2969 C CA . GLU B 1 86 ? 11.18 -0.69 -23.938 1 95.88 86 GLU B CA 1
ATOM 2970 C C . GLU B 1 86 ? 11.898 -1.632 -22.984 1 95.88 86 GLU B C 1
ATOM 2972 O O . GLU B 1 86 ? 13.125 -1.58 -22.844 1 95.88 86 GLU B O 1
ATOM 2977 N N . LEU B 1 87 ? 11.094 -2.389 -22.297 1 96.56 87 LEU B N 1
ATOM 2978 C CA . LEU B 1 87 ? 11.695 -3.449 -21.5 1 96.56 87 LEU B CA 1
ATOM 2979 C C . LEU B 1 87 ? 11.453 -4.812 -22.141 1 96.56 87 LEU B C 1
ATOM 2981 O O . LEU B 1 87 ? 10.508 -4.98 -22.922 1 96.56 87 LEU B O 1
ATOM 2985 N N . ILE B 1 88 ? 12.391 -5.77 -21.875 1 93.38 88 ILE B N 1
ATOM 2986 C CA . ILE B 1 88 ? 12.266 -7.152 -22.328 1 93.38 88 ILE B CA 1
ATOM 2987 C C . ILE B 1 88 ? 11.852 -8.047 -21.156 1 93.38 88 ILE B C 1
ATOM 2989 O O . ILE B 1 88 ? 12.406 -7.934 -20.062 1 93.38 88 ILE B O 1
ATOM 2993 N N . CYS B 1 89 ? 10.852 -8.859 -21.344 1 91.94 89 CYS B N 1
ATOM 2994 C CA . CYS B 1 89 ? 10.477 -9.852 -20.359 1 91.94 89 CYS B CA 1
ATOM 2995 C C . CYS B 1 89 ? 9.812 -11.062 -21.016 1 91.94 89 CYS B C 1
ATOM 2997 O O . CYS B 1 89 ? 9.586 -11.07 -22.219 1 91.94 89 CYS B O 1
ATOM 2999 N N . SER B 1 90 ? 9.648 -12.07 -20.234 1 90.06 90 SER B N 1
ATOM 3000 C CA . SER B 1 90 ? 8.922 -13.242 -20.703 1 90.06 90 SER B CA 1
ATOM 3001 C C . SER B 1 90 ? 7.445 -12.93 -20.922 1 90.06 90 SER B C 1
ATOM 3003 O O . SER B 1 90 ? 6.867 -12.117 -20.188 1 90.06 90 SER B O 1
ATOM 3005 N N . ASP B 1 91 ? 6.762 -13.664 -21.859 1 88.25 91 ASP B N 1
ATOM 3006 C CA . ASP B 1 91 ? 5.332 -13.5 -22.109 1 88.25 91 ASP B CA 1
ATOM 3007 C C . ASP B 1 91 ? 4.512 -14.047 -20.938 1 88.25 91 ASP B C 1
ATOM 3009 O O . ASP B 1 91 ? 3.316 -13.758 -20.828 1 88.25 91 ASP B O 1
ATOM 3013 N N . THR B 1 92 ? 5.219 -14.656 -20.047 1 87.5 92 THR B N 1
ATOM 3014 C CA . THR B 1 92 ? 4.512 -15.203 -18.891 1 87.5 92 THR B CA 1
ATOM 3015 C C . THR B 1 92 ? 4.867 -14.445 -17.625 1 87.5 92 THR B C 1
ATOM 3017 O O . THR B 1 92 ? 4.422 -14.805 -16.531 1 87.5 92 THR B O 1
ATOM 3020 N N . ALA B 1 93 ? 5.688 -13.422 -17.75 1 90.75 93 ALA B N 1
ATOM 3021 C CA . ALA B 1 93 ? 6.156 -12.688 -16.578 1 90.75 93 ALA B CA 1
ATOM 3022 C C . ALA B 1 93 ? 4.996 -12.039 -15.844 1 90.75 93 ALA B C 1
ATOM 3024 O O . ALA B 1 93 ? 4.055 -11.539 -16.469 1 90.75 93 ALA B O 1
ATOM 3025 N N . HIS B 1 94 ? 5.074 -12.008 -14.539 1 92.81 94 HIS B N 1
ATOM 3026 C CA . HIS B 1 94 ? 4.059 -11.414 -13.68 1 92.81 94 HIS B CA 1
ATOM 3027 C C . HIS B 1 94 ? 3.818 -9.953 -14.047 1 92.81 94 HIS B C 1
ATOM 3029 O O . HIS B 1 94 ? 2.672 -9.492 -14.07 1 92.81 94 HIS B O 1
ATOM 3035 N N . ILE B 1 95 ? 4.84 -9.188 -14.344 1 95.25 95 ILE B N 1
ATOM 3036 C CA . ILE B 1 95 ? 4.754 -7.754 -14.594 1 95.25 95 ILE B CA 1
ATOM 3037 C C . ILE B 1 95 ? 3.924 -7.496 -15.852 1 95.25 95 ILE B C 1
ATOM 3039 O O . ILE B 1 95 ? 3.301 -6.438 -15.984 1 95.25 95 ILE B O 1
ATOM 3043 N N . TYR B 1 96 ? 3.934 -8.438 -16.766 1 92.12 96 TYR B N 1
ATOM 3044 C CA . TYR B 1 96 ? 3.164 -8.297 -18 1 92.12 96 TYR B CA 1
ATOM 3045 C C . TYR B 1 96 ? 1.753 -8.844 -17.812 1 92.12 96 TYR B C 1
ATOM 3047 O O . TYR B 1 96 ? 0.775 -8.18 -18.172 1 92.12 96 TYR B O 1
ATOM 3055 N N . CYS B 1 97 ? 1.621 -9.969 -17.141 1 90.12 97 CYS B N 1
ATOM 3056 C CA . CYS B 1 97 ? 0.369 -10.719 -17.141 1 90.12 97 CYS B CA 1
ATOM 3057 C C . CYS B 1 97 ? -0.561 -10.227 -16.047 1 90.12 97 CYS B C 1
ATOM 3059 O O . CYS B 1 97 ? -1.782 -10.234 -16.203 1 90.12 97 CYS B O 1
ATOM 3061 N N . TYR B 1 98 ? 0.028 -9.773 -14.914 1 92.5 98 TYR B N 1
ATOM 3062 C CA . TYR B 1 98 ? -0.828 -9.742 -13.727 1 92.5 98 TYR B CA 1
ATOM 3063 C C . TYR B 1 98 ? -0.734 -8.398 -13.023 1 92.5 98 TYR B C 1
ATOM 3065 O O . TYR B 1 98 ? -1.111 -8.273 -11.852 1 92.5 98 TYR B O 1
ATOM 3073 N N . GLU B 1 99 ? -0.218 -7.41 -13.672 1 95.25 99 GLU B N 1
ATOM 3074 C CA . GLU B 1 99 ? -0.083 -6.133 -12.977 1 95.25 99 GLU B CA 1
ATOM 3075 C C . GLU B 1 99 ? -0.871 -5.031 -13.68 1 95.25 99 GLU B C 1
ATOM 3077 O O . GLU B 1 99 ? -0.505 -3.857 -13.609 1 95.25 99 GLU B O 1
ATOM 3082 N N . GLY B 1 100 ? -1.82 -5.355 -14.414 1 92.94 100 GLY B N 1
ATOM 3083 C CA . GLY B 1 100 ? -2.855 -4.461 -14.898 1 92.94 100 GLY B CA 1
ATOM 3084 C C . GLY B 1 100 ? -2.35 -3.465 -15.922 1 92.94 100 GLY B C 1
ATOM 3085 O O . GLY B 1 100 ? -2.791 -2.314 -15.953 1 92.94 100 GLY B O 1
ATOM 3086 N N . GLY B 1 101 ? -1.416 -3.898 -16.703 1 94.69 101 GLY B N 1
ATOM 3087 C CA . GLY B 1 101 ? -0.865 -2.98 -17.688 1 94.69 101 GLY B CA 1
ATOM 3088 C C . GLY B 1 101 ? 0.001 -1.896 -17.078 1 94.69 101 GLY B C 1
ATOM 3089 O O . GLY B 1 101 ? 0.125 -0.804 -17.641 1 94.69 101 GLY B O 1
ATOM 3090 N N . GLY B 1 102 ? 0.535 -2.158 -15.992 1 95.44 102 GLY B N 1
ATOM 3091 C CA . GLY B 1 102 ? 1.251 -1.172 -15.195 1 95.44 102 GLY B CA 1
ATOM 3092 C C . GLY B 1 102 ? 2.463 -0.601 -15.906 1 95.44 102 GLY B C 1
ATOM 3093 O O . GLY B 1 102 ? 2.842 0.549 -15.672 1 95.44 102 GLY B O 1
ATOM 3094 N N . ILE B 1 103 ? 3.086 -1.367 -16.812 1 96.12 103 ILE B N 1
ATOM 3095 C CA . ILE B 1 103 ? 4.27 -0.921 -17.547 1 96.12 103 ILE B CA 1
ATOM 3096 C C . ILE B 1 103 ? 3.949 0.353 -18.312 1 96.12 103 ILE B C 1
ATOM 3098 O O . ILE B 1 103 ? 4.676 1.345 -18.234 1 96.12 103 ILE B O 1
ATOM 3102 N N . ALA B 1 104 ? 2.863 0.305 -19.062 1 94.19 104 ALA B N 1
ATOM 3103 C CA . ALA B 1 104 ? 2.422 1.472 -19.828 1 94.19 104 ALA B CA 1
ATOM 3104 C C . ALA B 1 104 ? 1.825 2.533 -18.906 1 94.19 104 ALA B C 1
ATOM 3106 O O . ALA B 1 104 ? 2.143 3.719 -19.031 1 94.19 104 ALA B O 1
ATOM 3107 N N . PHE B 1 105 ? 1.051 2.129 -18.016 1 94.81 105 PHE B N 1
ATOM 3108 C CA . PHE B 1 105 ? 0.282 3.035 -17.172 1 94.81 105 PHE B CA 1
ATOM 3109 C C . PHE B 1 105 ? 1.206 3.865 -16.281 1 94.81 105 PHE B C 1
ATOM 3111 O O . PHE B 1 105 ? 1.052 5.086 -16.188 1 94.81 105 PHE B O 1
ATOM 3118 N N . ASN B 1 106 ? 2.152 3.301 -15.656 1 95.38 106 ASN B N 1
ATOM 3119 C CA . ASN B 1 106 ? 2.973 3.961 -14.641 1 95.38 106 ASN B CA 1
ATOM 3120 C C . ASN B 1 106 ? 4.266 4.512 -15.242 1 95.38 106 ASN B C 1
ATOM 3122 O O . ASN B 1 106 ? 4.82 5.484 -14.734 1 95.38 106 ASN B O 1
ATOM 3126 N N . ALA B 1 107 ? 4.773 3.844 -16.328 1 95.75 107 ALA B N 1
ATOM 3127 C CA . ALA B 1 107 ? 6.113 4.191 -16.781 1 95.75 107 ALA B CA 1
ATOM 3128 C C . ALA B 1 107 ? 6.082 4.719 -18.219 1 95.75 107 ALA B C 1
ATOM 3130 O O . ALA B 1 107 ? 7.082 5.238 -18.719 1 95.75 107 ALA B O 1
ATOM 3131 N N . ASP B 1 108 ? 4.91 4.633 -18.891 1 95.06 108 ASP B N 1
ATOM 3132 C CA . ASP B 1 108 ? 4.82 4.992 -20.312 1 95.06 108 ASP B CA 1
ATOM 3133 C C . ASP B 1 108 ? 5.891 4.277 -21.125 1 95.06 108 ASP B C 1
ATOM 3135 O O . ASP B 1 108 ? 6.52 4.879 -22 1 95.06 108 ASP B O 1
ATOM 3139 N N . ALA B 1 109 ? 6.203 3.012 -20.781 1 94.69 109 ALA B N 1
ATOM 3140 C CA . ALA B 1 109 ? 7.188 2.188 -21.469 1 94.69 109 ALA B CA 1
ATOM 3141 C C . ALA B 1 109 ? 6.516 1.052 -22.234 1 94.69 109 ALA B C 1
ATOM 3143 O O . ALA B 1 109 ? 5.418 0.621 -21.875 1 94.69 109 ALA B O 1
ATOM 3144 N N . SER B 1 110 ? 7.164 0.632 -23.297 1 94.25 110 SER B N 1
ATOM 3145 C CA . SER B 1 110 ? 6.688 -0.532 -24.047 1 94.25 110 SER B CA 1
ATOM 3146 C C . SER B 1 110 ? 7.371 -1.809 -23.562 1 94.25 110 SER B C 1
ATOM 3148 O O . SER B 1 110 ? 8.164 -1.78 -22.625 1 94.25 110 SER B O 1
ATOM 3150 N N . TRP B 1 111 ? 6.945 -2.936 -24.125 1 93.31 111 TRP B N 1
ATOM 3151 C CA . TRP B 1 111 ? 7.531 -4.219 -23.75 1 93.31 111 TRP B CA 1
ATOM 3152 C C . TRP B 1 111 ? 7.77 -5.086 -24.984 1 93.31 111 TRP B C 1
ATOM 3154 O O . TRP B 1 111 ? 7.031 -4.992 -25.969 1 93.31 111 TRP B O 1
ATOM 3164 N N . ARG B 1 112 ? 8.828 -5.789 -24.906 1 91.75 112 ARG B N 1
ATOM 3165 C CA . ARG B 1 112 ? 9.117 -6.871 -25.844 1 91.75 112 ARG B CA 1
ATOM 3166 C C . ARG B 1 112 ? 9.055 -8.227 -25.141 1 91.75 112 ARG B C 1
ATOM 3168 O O . ARG B 1 112 ? 9.781 -8.469 -24.188 1 91.75 112 ARG B O 1
ATOM 3175 N N . LEU B 1 113 ? 8.188 -9.094 -25.641 1 90.5 113 LEU B N 1
ATOM 3176 C CA . LEU B 1 113 ? 7.957 -10.391 -25.016 1 90.5 113 LEU B CA 1
ATOM 3177 C C . LEU B 1 113 ? 8.805 -11.469 -25.688 1 90.5 113 LEU B C 1
ATOM 3179 O O . LEU B 1 113 ? 8.906 -11.516 -26.906 1 90.5 113 LEU B O 1
ATOM 3183 N N . LEU B 1 114 ? 9.414 -12.156 -24.875 1 87.12 114 LEU B N 1
ATOM 3184 C CA . LEU B 1 114 ? 10.117 -13.336 -25.359 1 87.12 114 LEU B CA 1
ATOM 3185 C C . LEU B 1 114 ? 9.344 -14.609 -25.016 1 87.12 114 LEU B C 1
ATOM 3187 O O . LEU B 1 114 ? 8.977 -14.812 -23.859 1 87.12 114 LEU B O 1
ATOM 3191 N N . LEU B 1 115 ? 9.047 -15.383 -26.062 1 77.38 115 LEU B N 1
ATOM 3192 C CA . LEU B 1 115 ? 8.289 -16.625 -25.906 1 77.38 115 LEU B CA 1
ATOM 3193 C C . LEU B 1 115 ? 9.227 -17.812 -25.75 1 77.38 115 LEU B C 1
ATOM 3195 O O . LEU B 1 115 ? 9.43 -18.578 -26.703 1 77.38 115 LEU B O 1
ATOM 3199 N N . CYS B 1 116 ? 10.109 -17.797 -24.781 1 66.25 116 CYS B N 1
ATOM 3200 C CA . CYS B 1 116 ? 11.047 -18.906 -24.641 1 66.25 116 CYS B CA 1
ATOM 3201 C C . CYS B 1 116 ? 11.281 -19.25 -23.172 1 66.25 116 CYS B C 1
ATOM 3203 O O . CYS B 1 116 ? 11.398 -18.359 -22.328 1 66.25 116 CYS B O 1
ATOM 3205 N N . PRO B 1 117 ? 11.188 -20.516 -23 1 60.19 117 PRO B N 1
ATOM 3206 C CA . PRO B 1 117 ? 11.477 -20.922 -21.625 1 60.19 117 PRO B CA 1
ATOM 3207 C C . PRO B 1 117 ? 12.852 -20.484 -21.156 1 60.19 117 PRO B C 1
ATOM 3209 O O . PRO B 1 117 ? 13.047 -20.203 -19.969 1 60.19 117 PRO B O 1
ATOM 3212 N N . ALA B 1 118 ? 13.75 -20.453 -22.125 1 62.75 118 ALA B N 1
ATOM 3213 C CA . ALA B 1 118 ? 15.117 -20.062 -21.797 1 62.75 118 ALA B CA 1
ATOM 3214 C C . ALA B 1 118 ? 15.398 -18.641 -22.266 1 62.75 118 ALA B C 1
ATOM 3216 O O . ALA B 1 118 ? 16.109 -18.422 -23.234 1 62.75 118 ALA B O 1
ATOM 3217 N N . LEU B 1 119 ? 14.914 -17.672 -21.562 1 60.75 119 LEU B N 1
ATOM 3218 C CA . LEU B 1 119 ? 14.922 -16.266 -21.953 1 60.75 119 LEU B CA 1
ATOM 3219 C C . LEU B 1 119 ? 16.344 -15.812 -22.281 1 60.75 119 LEU B C 1
ATOM 3221 O O . LEU B 1 119 ? 16.547 -15 -23.188 1 60.75 119 LEU B O 1
ATOM 3225 N N . TRP B 1 120 ? 17.297 -16.359 -21.609 1 62.97 120 TRP B N 1
ATOM 3226 C CA . TRP B 1 120 ? 18.641 -15.805 -21.703 1 62.97 120 TRP B CA 1
ATOM 3227 C C . TRP B 1 120 ? 19.219 -16 -23.094 1 62.97 120 TRP B C 1
ATOM 3229 O O . TRP B 1 120 ? 20.125 -15.266 -23.516 1 62.97 120 TRP B O 1
ATOM 3239 N N . CYS B 1 121 ? 18.625 -16.875 -23.766 1 65.75 121 CYS B N 1
ATOM 3240 C CA . CYS B 1 121 ? 19.266 -17.141 -25.062 1 65.75 121 CYS B CA 1
ATOM 3241 C C . CYS B 1 121 ? 18.781 -16.156 -26.125 1 65.75 121 CYS B C 1
ATOM 3243 O O . CYS B 1 121 ? 19.438 -15.984 -27.156 1 65.75 121 CYS B O 1
ATOM 3245 N N . ARG B 1 122 ? 17.828 -15.336 -25.797 1 80.56 122 ARG B N 1
ATOM 3246 C CA . ARG B 1 122 ? 17.266 -14.547 -26.875 1 80.56 122 ARG B CA 1
ATOM 3247 C C . ARG B 1 122 ? 17.266 -13.062 -26.531 1 80.56 122 ARG B C 1
ATOM 3249 O O . ARG B 1 122 ? 16.875 -12.227 -27.359 1 80.56 122 ARG B O 1
ATOM 3256 N N . VAL B 1 123 ? 17.812 -12.742 -25.422 1 86.81 123 VAL B N 1
ATOM 3257 C CA . VAL B 1 123 ? 17.719 -11.352 -24.969 1 86.81 123 VAL B CA 1
ATOM 3258 C C . VAL B 1 123 ? 18.594 -10.469 -25.859 1 86.81 123 VAL B C 1
ATOM 3260 O O . VAL B 1 123 ? 18.156 -9.391 -26.281 1 86.81 123 VAL B O 1
ATOM 3263 N N . ALA B 1 124 ? 19.766 -10.922 -26.172 1 85.44 124 ALA B N 1
ATOM 3264 C CA . ALA B 1 124 ? 20.703 -10.117 -26.953 1 85.44 124 ALA B CA 1
ATOM 3265 C C . ALA B 1 124 ? 20.094 -9.758 -28.312 1 85.44 124 ALA B C 1
ATOM 3267 O O . ALA B 1 124 ? 20.266 -8.633 -28.781 1 85.44 124 ALA B O 1
ATOM 3268 N N . SER B 1 125 ? 19.406 -10.68 -28.906 1 86.12 125 SER B N 1
ATOM 3269 C CA . SER B 1 125 ? 18.859 -10.461 -30.234 1 86.12 125 SER B CA 1
ATOM 3270 C C . SER B 1 125 ? 17.594 -9.609 -30.172 1 86.12 125 SER B C 1
ATOM 3272 O O . SER B 1 125 ? 17.141 -9.078 -31.188 1 86.12 125 SER B O 1
ATOM 3274 N N . ALA B 1 126 ? 17.062 -9.492 -28.969 1 89.75 126 ALA B N 1
ATOM 3275 C CA . ALA B 1 126 ? 15.805 -8.758 -28.828 1 89.75 126 ALA B CA 1
ATOM 3276 C C . ALA B 1 126 ? 16.062 -7.281 -28.531 1 89.75 126 ALA B C 1
ATOM 3278 O O . ALA B 1 126 ? 15.141 -6.469 -28.516 1 89.75 126 ALA B O 1
ATOM 3279 N N . ILE B 1 127 ? 17.297 -6.879 -28.344 1 91.19 127 ILE B N 1
ATOM 3280 C CA . ILE B 1 127 ? 17.656 -5.492 -28.062 1 91.19 127 ILE B CA 1
ATOM 3281 C C . ILE B 1 127 ? 17.625 -4.676 -29.359 1 91.19 127 ILE B C 1
ATOM 3283 O O . ILE B 1 127 ? 18.266 -5.031 -30.344 1 91.19 127 ILE B O 1
ATOM 3287 N N . ASN B 1 128 ? 16.922 -3.666 -29.297 1 92.25 128 ASN B N 1
ATOM 3288 C CA . ASN B 1 128 ? 16.812 -2.801 -30.469 1 92.25 128 ASN B CA 1
ATOM 3289 C C . ASN B 1 128 ? 18.125 -2.053 -30.734 1 92.25 128 ASN B C 1
ATOM 3291 O O . ASN B 1 128 ? 18.812 -1.64 -29.797 1 92.25 128 ASN B O 1
ATOM 3295 N N . ALA B 1 129 ? 18.312 -1.773 -32.031 1 90.44 129 ALA B N 1
ATOM 3296 C CA . ALA B 1 129 ? 19.422 -0.913 -32.438 1 90.44 129 ALA B CA 1
ATOM 3297 C C . ALA B 1 129 ? 19.125 0.549 -32.125 1 90.44 129 ALA B C 1
ATOM 3299 O O . ALA B 1 129 ? 17.969 0.934 -31.969 1 90.44 129 ALA B O 1
ATOM 3300 N N . GLU B 1 130 ? 20.203 1.223 -31.922 1 89.88 130 GLU B N 1
ATOM 3301 C CA . GLU B 1 130 ? 20.016 2.662 -31.766 1 89.88 130 GLU B CA 1
ATOM 3302 C C . GLU B 1 130 ? 19.516 3.301 -33.062 1 89.88 130 GLU B C 1
ATOM 3304 O O . GLU B 1 130 ? 20.312 3.576 -33.969 1 89.88 130 GLU B O 1
ATOM 3309 N N . ASP B 1 131 ? 18.297 3.445 -33.219 1 89.06 131 ASP B N 1
ATOM 3310 C CA . ASP B 1 131 ? 17.578 3.973 -34.344 1 89.06 131 ASP B CA 1
ATOM 3311 C C . ASP B 1 131 ? 16.297 4.688 -33.938 1 89.06 131 ASP B C 1
ATOM 3313 O O . ASP B 1 131 ? 15.57 4.199 -33.062 1 89.06 131 ASP B O 1
ATOM 3317 N N . ALA B 1 132 ? 16.125 5.84 -34.469 1 89.94 132 ALA B N 1
ATOM 3318 C CA .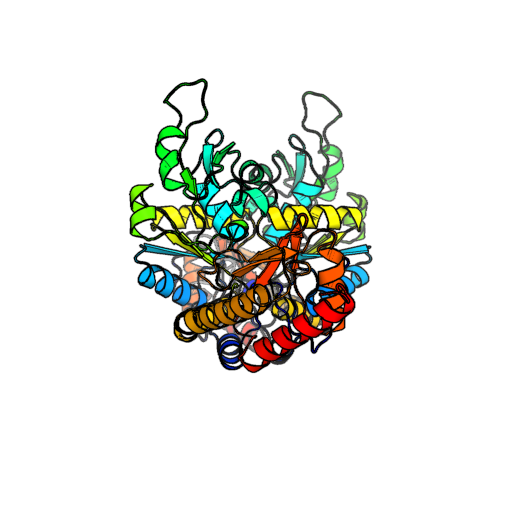 ALA B 1 132 ? 15.031 6.699 -34.062 1 89.94 132 ALA B CA 1
ATOM 3319 C C . ALA B 1 132 ? 13.68 6.031 -34.312 1 89.94 132 ALA B C 1
ATOM 3321 O O . ALA B 1 132 ? 12.672 6.43 -33.719 1 89.94 132 ALA B O 1
ATOM 3322 N N . HIS B 1 133 ? 13.656 5.004 -35.094 1 89.94 133 HIS B N 1
ATOM 3323 C CA . HIS B 1 133 ? 12.414 4.316 -35.438 1 89.94 133 HIS B CA 1
ATOM 3324 C C . HIS B 1 133 ? 12.023 3.336 -34.312 1 89.94 133 HIS B C 1
ATOM 3326 O O . HIS B 1 133 ? 10.867 2.92 -34.25 1 89.94 133 HIS B O 1
ATOM 3332 N N . TYR B 1 134 ? 13.016 2.979 -33.469 1 89.12 134 TYR B N 1
ATOM 3333 C CA . TYR B 1 134 ? 12.773 1.932 -32.469 1 89.12 134 TYR B CA 1
ATOM 3334 C C . TYR B 1 134 ? 12.742 2.512 -31.078 1 89.12 134 TYR B C 1
ATOM 3336 O O . TYR B 1 134 ? 13.461 3.459 -30.766 1 89.12 134 TYR B O 1
ATOM 3344 N N . PRO B 1 135 ? 11.836 1.943 -30.219 1 93.56 135 PRO B N 1
ATOM 3345 C CA . PRO B 1 135 ? 12.039 2.289 -28.797 1 93.56 135 PRO B CA 1
ATOM 3346 C C . PRO B 1 135 ? 13.406 1.861 -28.281 1 93.56 135 PRO B C 1
ATOM 3348 O O . PRO B 1 135 ? 13.953 0.851 -28.734 1 93.56 135 PRO B O 1
ATOM 3351 N N . ARG B 1 136 ? 13.922 2.646 -27.359 1 93.94 136 ARG B N 1
ATOM 3352 C CA . ARG B 1 136 ? 15.195 2.285 -26.734 1 93.94 136 ARG B CA 1
ATOM 3353 C C . ARG B 1 136 ? 15.016 1.164 -25.719 1 93.94 136 ARG B C 1
ATOM 3355 O O . ARG B 1 136 ? 14.227 1.292 -24.781 1 93.94 136 ARG B O 1
ATOM 3362 N N . THR B 1 137 ? 15.664 -0.026 -25.953 1 94.25 137 THR B N 1
ATOM 3363 C CA . THR B 1 137 ? 15.648 -1.105 -24.969 1 94.25 137 THR B CA 1
ATOM 3364 C C . THR B 1 137 ? 16.578 -0.789 -23.797 1 94.25 137 THR B C 1
ATOM 3366 O O . THR B 1 137 ? 17.797 -0.761 -23.953 1 94.25 137 THR B O 1
ATOM 3369 N N . THR B 1 138 ? 16 -0.62 -22.594 1 94.38 138 THR B N 1
ATOM 3370 C CA . THR B 1 138 ? 16.828 -0.124 -21.5 1 94.38 138 THR B CA 1
ATOM 3371 C C . THR B 1 138 ? 16.766 -1.061 -20.312 1 94.38 138 THR B C 1
ATOM 3373 O O . THR B 1 138 ? 17.578 -0.955 -19.375 1 94.38 138 THR B O 1
ATOM 3376 N N . LEU B 1 139 ? 15.883 -2.064 -20.359 1 95.94 139 LEU B N 1
ATOM 3377 C CA . LEU B 1 139 ? 15.648 -2.869 -19.156 1 95.94 139 LEU B CA 1
ATOM 3378 C C . LEU B 1 139 ? 15.273 -4.297 -19.531 1 95.94 139 LEU B C 1
ATOM 3380 O O . LEU B 1 139 ? 14.523 -4.52 -20.5 1 95.94 139 LEU B O 1
ATOM 3384 N N . VAL B 1 140 ? 15.875 -5.258 -18.859 1 93.56 140 VAL B N 1
ATOM 3385 C CA . VAL B 1 140 ? 15.438 -6.648 -18.875 1 93.56 140 VAL B CA 1
ATOM 3386 C C . VAL B 1 140 ? 14.875 -7.023 -17.5 1 93.56 140 VAL B C 1
ATOM 3388 O O . VAL B 1 140 ? 15.523 -6.809 -16.469 1 93.56 140 VAL B O 1
ATOM 3391 N N . CYS B 1 141 ? 13.648 -7.512 -17.469 1 93.56 141 CYS B N 1
ATOM 3392 C CA . CYS B 1 141 ? 13.016 -7.949 -16.219 1 93.56 141 CYS B CA 1
ATOM 3393 C C . CYS B 1 141 ? 12.914 -9.469 -16.172 1 93.56 141 CYS B C 1
ATOM 3395 O O . CYS B 1 141 ? 12.305 -10.086 -17.031 1 93.56 141 CYS B O 1
ATOM 3397 N N . LEU B 1 142 ? 13.484 -10.008 -15.125 1 91.69 142 LEU B N 1
ATOM 3398 C CA . LEU B 1 142 ? 13.422 -11.445 -14.906 1 91.69 142 LEU B CA 1
ATOM 3399 C C . LEU B 1 142 ? 12.578 -11.781 -13.68 1 91.69 142 LEU B C 1
ATOM 3401 O O . LEU B 1 142 ? 12.586 -11.031 -12.703 1 91.69 142 LEU B O 1
ATOM 3405 N N . GLU B 1 143 ? 11.852 -12.812 -13.734 1 91.5 143 GLU B N 1
ATOM 3406 C CA . GLU B 1 143 ? 11.031 -13.328 -12.641 1 91.5 143 GLU B CA 1
ATOM 3407 C C . GLU B 1 143 ? 11.609 -14.625 -12.086 1 91.5 143 GLU B C 1
ATOM 3409 O O . GLU B 1 143 ? 11.859 -15.57 -12.836 1 91.5 143 GLU B O 1
ATOM 3414 N N . ASN B 1 144 ? 11.867 -14.641 -10.75 1 90 144 ASN B N 1
ATOM 3415 C CA . ASN B 1 144 ? 12.422 -15.82 -10.094 1 90 144 ASN B CA 1
ATOM 3416 C C . ASN B 1 144 ? 11.742 -16.094 -8.75 1 90 144 ASN B C 1
ATOM 3418 O O . ASN B 1 144 ? 11.859 -15.297 -7.82 1 90 144 ASN B O 1
ATOM 3422 N N . SER B 1 145 ? 11.008 -17.297 -8.539 1 88.94 145 SER B N 1
ATOM 3423 C CA . SER B 1 145 ? 10.766 -18.281 -9.578 1 88.94 145 SER B CA 1
ATOM 3424 C C . SER B 1 145 ? 9.664 -17.828 -10.531 1 88.94 145 SER B C 1
ATOM 3426 O O . SER B 1 145 ? 8.945 -16.875 -10.242 1 88.94 145 SER B O 1
ATOM 3428 N N . THR B 1 146 ? 9.625 -18.453 -11.648 1 83.81 146 THR B N 1
ATOM 3429 C CA . THR B 1 146 ? 8.641 -18.094 -12.656 1 83.81 146 THR B CA 1
ATOM 3430 C C . THR B 1 146 ? 7.27 -18.656 -12.312 1 83.81 146 THR B C 1
ATOM 3432 O O . THR B 1 146 ? 7.117 -19.859 -12.125 1 83.81 146 THR B O 1
ATOM 3435 N N . ASN B 1 147 ? 6.281 -17.812 -12.25 1 81.56 147 ASN B N 1
ATOM 3436 C CA . ASN B 1 147 ? 4.93 -18.234 -11.898 1 81.56 147 ASN B CA 1
ATOM 3437 C C . ASN B 1 147 ? 4.297 -19.062 -13.016 1 81.56 147 ASN B C 1
ATOM 3439 O O . ASN B 1 147 ? 4.359 -20.297 -12.992 1 81.56 147 ASN B O 1
ATOM 3443 N N . LYS B 1 148 ? 3.941 -18.5 -14.055 1 78.38 148 LYS B N 1
ATOM 3444 C CA . LYS B 1 148 ? 3.324 -19.203 -15.172 1 78.38 148 LYS B CA 1
ATOM 3445 C C . LYS B 1 148 ? 4.332 -20.109 -15.875 1 78.38 148 LYS B C 1
ATOM 3447 O O . LYS B 1 148 ? 3.947 -21.016 -16.625 1 78.38 148 LYS B O 1
ATOM 3452 N N . GLY B 1 149 ? 5.602 -19.859 -15.578 1 74.44 149 GLY B N 1
ATOM 3453 C CA . GLY B 1 149 ? 6.648 -20.719 -16.109 1 74.44 149 GLY B CA 1
ATOM 3454 C C . GLY B 1 149 ? 6.844 -22 -15.312 1 74.44 149 GLY B C 1
ATOM 3455 O O . GLY B 1 149 ? 7.793 -22.75 -15.555 1 74.44 149 GLY B O 1
ATOM 3456 N N . GLY B 1 150 ? 6.016 -22.203 -14.359 1 75.56 150 GLY B N 1
ATOM 3457 C CA . GLY B 1 150 ? 6 -23.484 -13.656 1 75.56 150 GLY B CA 1
ATOM 3458 C C . GLY B 1 150 ? 6.977 -23.531 -12.492 1 75.56 150 GLY B C 1
ATOM 3459 O O . GLY B 1 150 ? 7.457 -24.594 -12.125 1 75.56 150 GLY B O 1
ATOM 3460 N N . GLY B 1 151 ? 7.348 -22.391 -12.078 1 81.56 151 GLY B N 1
ATOM 3461 C CA . GLY B 1 151 ? 8.25 -22.359 -10.938 1 81.56 151 GLY B CA 1
ATOM 3462 C C . GLY B 1 151 ? 9.703 -22.547 -11.32 1 81.56 151 GLY B C 1
ATOM 3463 O O . GLY B 1 151 ? 10.547 -22.812 -10.461 1 81.56 151 GLY B O 1
ATOM 3464 N N . ALA B 1 152 ? 10 -22.469 -12.578 1 81.38 152 ALA B N 1
ATOM 3465 C CA . ALA B 1 152 ? 11.383 -22.578 -13.031 1 81.38 152 ALA B CA 1
ATOM 3466 C C . ALA B 1 152 ? 12.227 -21.422 -12.484 1 81.38 152 ALA B C 1
ATOM 3468 O O . ALA B 1 152 ? 11.695 -20.391 -12.094 1 81.38 152 ALA B O 1
ATOM 3469 N N . ILE B 1 153 ? 13.516 -21.688 -12.391 1 87.75 153 ILE B N 1
ATOM 3470 C CA . ILE B 1 153 ? 14.383 -20.688 -11.789 1 87.75 153 ILE B CA 1
ATOM 3471 C C . ILE B 1 153 ? 15.516 -20.328 -12.758 1 87.75 153 ILE B C 1
ATOM 3473 O O . ILE B 1 153 ? 15.875 -21.141 -13.617 1 87.75 153 ILE B O 1
ATOM 3477 N N . TYR B 1 154 ? 15.992 -19.109 -12.656 1 85.12 154 TYR B N 1
ATOM 3478 C CA . TYR B 1 154 ? 17.266 -18.703 -13.227 1 85.12 154 TYR B CA 1
ATOM 3479 C C . TYR B 1 154 ? 18.391 -18.812 -12.195 1 85.12 154 TYR B C 1
ATOM 3481 O O . TYR B 1 154 ? 18.234 -18.359 -11.055 1 85.12 154 TYR B O 1
ATOM 3489 N N . SER B 1 155 ? 19.453 -19.469 -12.68 1 86 155 SER B N 1
ATOM 3490 C CA . SER B 1 155 ? 20.625 -19.406 -11.812 1 86 155 SER B CA 1
ATOM 3491 C C . SER B 1 155 ? 21.203 -18 -11.773 1 86 155 SER B C 1
ATOM 3493 O O . SER B 1 155 ? 20.938 -17.188 -12.664 1 86 155 SER B O 1
ATOM 3495 N N . LEU B 1 156 ? 21.859 -17.734 -10.664 1 85.06 156 LEU B N 1
ATOM 3496 C CA . LEU B 1 156 ? 22.516 -16.438 -10.57 1 85.06 156 LEU B CA 1
ATOM 3497 C C . LEU B 1 156 ? 23.438 -16.219 -11.766 1 85.06 156 LEU B C 1
ATOM 3499 O O . LEU B 1 156 ? 23.531 -15.109 -12.289 1 85.06 156 LEU B O 1
ATOM 3503 N N . GLN B 1 157 ? 24.141 -17.281 -12.148 1 84.62 157 GLN B N 1
ATOM 3504 C CA . GLN B 1 157 ? 25.047 -17.203 -13.289 1 84.62 157 GLN B CA 1
ATOM 3505 C C . GLN B 1 157 ? 24.281 -16.844 -14.57 1 84.62 157 GLN B C 1
ATOM 3507 O O . GLN B 1 157 ? 24.719 -15.992 -15.336 1 84.62 157 GLN B O 1
ATOM 3512 N N . ALA B 1 158 ? 23.172 -17.5 -14.75 1 83.44 158 ALA B N 1
ATOM 3513 C CA . ALA B 1 158 ? 22.359 -17.234 -15.938 1 83.44 158 ALA B CA 1
ATOM 3514 C C . ALA B 1 158 ? 21.859 -15.781 -15.945 1 83.44 158 ALA B C 1
ATOM 3516 O O . ALA B 1 158 ? 21.859 -15.133 -16.984 1 83.44 158 ALA B O 1
ATOM 3517 N N . MET B 1 159 ? 21.484 -15.297 -14.789 1 86.38 159 MET B N 1
ATOM 3518 C CA . MET B 1 159 ? 20.953 -13.938 -14.68 1 86.38 159 MET B CA 1
ATOM 3519 C C . MET B 1 159 ? 22.047 -12.914 -15.016 1 86.38 159 MET B C 1
ATOM 3521 O O . MET B 1 159 ? 21.781 -11.953 -15.742 1 86.38 159 MET B O 1
ATOM 3525 N N . THR B 1 160 ? 23.219 -13.148 -14.531 1 85.25 160 THR B N 1
ATOM 3526 C CA . THR B 1 160 ? 24.297 -12.188 -14.703 1 85.25 160 THR B CA 1
ATOM 3527 C C . THR B 1 160 ? 24.828 -12.219 -16.141 1 85.25 160 THR B C 1
ATOM 3529 O O . THR B 1 160 ? 25.438 -11.25 -16.594 1 85.25 160 THR B O 1
ATOM 3532 N N . GLN B 1 161 ? 24.578 -13.328 -16.797 1 83.12 161 GLN B N 1
ATOM 3533 C CA . GLN B 1 161 ? 24.984 -13.422 -18.203 1 83.12 161 GLN B CA 1
ATOM 3534 C C . GLN B 1 161 ? 24.047 -12.617 -19.094 1 83.12 161 GLN B C 1
ATOM 3536 O O . GLN B 1 161 ? 24.438 -12.172 -20.172 1 83.12 161 GLN B O 1
ATOM 3541 N N . ILE B 1 162 ? 22.891 -12.445 -18.625 1 82.12 162 ILE B N 1
ATOM 3542 C CA . ILE B 1 162 ? 21.906 -11.719 -19.406 1 82.12 162 ILE B CA 1
ATOM 3543 C C . ILE B 1 162 ? 22.156 -10.211 -19.281 1 82.12 162 ILE B C 1
ATOM 3545 O O . ILE B 1 162 ? 22.25 -9.508 -20.281 1 82.12 162 ILE B O 1
ATOM 3549 N N . ALA B 1 163 ? 22.25 -9.75 -18 1 81.06 163 ALA B N 1
ATOM 3550 C CA . ALA B 1 163 ? 22.453 -8.328 -17.719 1 81.06 163 ALA B CA 1
ATOM 3551 C C . ALA B 1 163 ? 22.922 -8.109 -16.297 1 81.06 163 ALA B C 1
ATOM 3553 O O . ALA B 1 163 ? 22.906 -9.031 -15.477 1 81.06 163 ALA B O 1
ATOM 3554 N N . GLN B 1 164 ? 23.391 -6.887 -16.141 1 87.06 164 GLN B N 1
ATOM 3555 C CA . GLN B 1 164 ? 23.719 -6.492 -14.773 1 87.06 164 GLN B CA 1
ATOM 3556 C C . GLN B 1 164 ? 22.453 -6.387 -13.914 1 87.06 164 GLN B C 1
ATOM 3558 O O . GLN B 1 164 ? 21.484 -5.746 -14.312 1 87.06 164 GLN B O 1
ATOM 3563 N N . VAL B 1 165 ? 22.5 -7.047 -12.82 1 91.5 165 VAL B N 1
ATOM 3564 C CA . VAL B 1 165 ? 21.359 -6.973 -11.906 1 91.5 165 VAL B CA 1
ATOM 3565 C C . VAL B 1 165 ? 21.453 -5.695 -11.078 1 91.5 165 VAL B C 1
ATOM 3567 O O . VAL B 1 165 ? 22.188 -5.633 -10.094 1 91.5 165 VAL B O 1
ATOM 3570 N N . ARG B 1 166 ? 20.656 -4.711 -11.406 1 94.31 166 ARG B N 1
ATOM 3571 C CA . ARG B 1 166 ? 20.766 -3.379 -10.82 1 94.31 166 ARG B CA 1
ATOM 3572 C C . ARG B 1 166 ? 19.828 -3.229 -9.625 1 94.31 166 ARG B C 1
ATOM 3574 O O . ARG B 1 166 ? 20.031 -2.365 -8.773 1 94.31 166 ARG B O 1
ATOM 3581 N N . SER B 1 167 ? 18.766 -3.963 -9.602 1 97.06 167 SER B N 1
ATOM 3582 C CA . SER B 1 167 ? 17.828 -3.932 -8.5 1 97.06 167 SER B CA 1
ATOM 3583 C C . SER B 1 167 ? 17.047 -5.242 -8.398 1 97.06 167 SER B C 1
ATOM 3585 O O . SER B 1 167 ? 17.016 -6.02 -9.352 1 97.06 167 SER B O 1
ATOM 3587 N N . ILE B 1 168 ? 16.562 -5.551 -7.277 1 96.88 168 ILE B N 1
ATOM 3588 C CA . ILE B 1 168 ? 15.766 -6.75 -7.051 1 96.88 168 ILE B CA 1
ATOM 3589 C C . ILE B 1 168 ? 14.508 -6.391 -6.254 1 96.88 168 ILE B C 1
ATOM 3591 O O . ILE B 1 168 ? 14.57 -5.582 -5.324 1 96.88 168 ILE B O 1
ATOM 3595 N N . SER B 1 169 ? 13.422 -6.883 -6.684 1 97.88 169 SER B N 1
ATOM 3596 C CA . SER B 1 169 ? 12.172 -6.898 -5.93 1 97.88 169 SER B CA 1
ATOM 3597 C C . SER B 1 169 ? 11.977 -8.227 -5.203 1 97.88 169 SER B C 1
ATOM 3599 O O . SER B 1 169 ? 11.977 -9.289 -5.832 1 97.88 169 SER B O 1
ATOM 3601 N N . LEU B 1 170 ? 11.844 -8.195 -3.924 1 97.5 170 LEU B N 1
ATOM 3602 C CA . LEU B 1 170 ? 11.656 -9.383 -3.102 1 97.5 170 LEU B CA 1
ATOM 3603 C C . LEU B 1 170 ? 10.289 -9.383 -2.438 1 97.5 170 LEU B C 1
ATOM 3605 O O . LEU B 1 170 ? 10 -8.523 -1.604 1 97.5 170 LEU B O 1
ATOM 3609 N N . CYS B 1 171 ? 9.461 -10.32 -2.758 1 96.81 171 CYS B N 1
ATOM 3610 C CA . CYS B 1 171 ? 8.164 -10.43 -2.107 1 96.81 171 CYS B CA 1
ATOM 3611 C C . CYS B 1 171 ? 8.289 -11.117 -0.75 1 96.81 171 CYS B C 1
ATOM 3613 O O . CYS B 1 171 ? 8.906 -12.18 -0.64 1 96.81 171 CYS B O 1
ATOM 3615 N N . LEU B 1 172 ? 7.715 -10.516 0.256 1 96.88 172 LEU B N 1
ATOM 3616 C CA . LEU B 1 172 ? 7.734 -11.094 1.596 1 96.88 172 LEU B CA 1
ATOM 3617 C C . LEU B 1 172 ? 6.449 -11.859 1.876 1 96.88 172 LEU B C 1
ATOM 3619 O O . LEU B 1 172 ? 6.395 -12.672 2.801 1 96.88 172 LEU B O 1
ATOM 3623 N N . SER B 1 173 ? 5.434 -11.594 1.097 1 94.25 173 SER B N 1
ATOM 3624 C CA . SER B 1 173 ? 4.113 -12.141 1.392 1 94.25 173 SER B CA 1
ATOM 3625 C C . SER B 1 173 ? 3.846 -13.406 0.574 1 94.25 173 SER B C 1
ATOM 3627 O O . SER B 1 173 ? 2.691 -13.773 0.351 1 94.25 173 SER B O 1
ATOM 3629 N N . LYS B 1 174 ? 4.852 -14.055 0.059 1 91.69 174 LYS B N 1
ATOM 3630 C CA . LYS B 1 174 ? 4.746 -15.305 -0.692 1 91.69 174 LYS B CA 1
ATOM 3631 C C . LYS B 1 174 ? 5.586 -16.406 -0.048 1 91.69 174 LYS B C 1
ATOM 3633 O O . LYS B 1 174 ? 6.805 -16.453 -0.218 1 91.69 174 LYS B O 1
ATOM 3638 N N . GLY B 1 175 ? 4.957 -17.266 0.624 1 91.94 175 GLY B N 1
ATOM 3639 C CA . GLY B 1 175 ? 5.605 -18.453 1.174 1 91.94 175 GLY B CA 1
ATOM 3640 C C . GLY B 1 175 ? 6.371 -18.172 2.453 1 91.94 175 GLY B C 1
ATOM 3641 O O . GLY B 1 175 ? 6.746 -19.094 3.178 1 91.94 175 GLY B O 1
ATOM 3642 N N . LEU B 1 176 ? 6.586 -16.891 2.799 1 94.25 176 LEU B N 1
ATOM 3643 C CA . LEU B 1 176 ? 7.387 -16.516 3.959 1 94.25 176 LEU B CA 1
ATOM 3644 C C . LEU B 1 176 ? 6.496 -16.219 5.16 1 94.25 176 LEU B C 1
ATOM 3646 O O . LEU B 1 176 ? 6.992 -15.992 6.266 1 94.25 176 LEU B O 1
ATOM 3650 N N . GLY B 1 177 ? 5.223 -16.188 4.887 1 93.62 177 GLY B N 1
ATOM 3651 C CA . GLY B 1 177 ? 4.266 -16.078 5.977 1 93.62 177 GLY B CA 1
ATOM 3652 C C . GLY B 1 177 ? 3.906 -14.641 6.309 1 93.62 177 GLY B C 1
ATOM 3653 O O . GLY B 1 177 ? 3.053 -14.391 7.16 1 93.62 177 GLY B O 1
ATOM 3654 N N . CYS B 1 178 ? 4.578 -13.656 5.648 1 96.19 178 CYS B N 1
ATOM 3655 C CA . CYS B 1 178 ? 4.27 -12.258 5.926 1 96.19 178 CYS B CA 1
ATOM 3656 C C . CYS B 1 178 ? 2.902 -11.883 5.371 1 96.19 178 CYS B C 1
ATOM 3658 O O . CYS B 1 178 ? 2.557 -12.258 4.25 1 96.19 178 CYS B O 1
ATOM 3660 N N . PRO B 1 179 ? 2.111 -11.164 6.109 1 95.31 179 PRO B N 1
ATOM 3661 C CA . PRO B 1 179 ? 0.777 -10.797 5.633 1 95.31 179 PRO B CA 1
ATOM 3662 C C . PRO B 1 179 ? 0.82 -9.766 4.5 1 95.31 179 PRO B C 1
ATOM 3664 O O . PRO B 1 179 ? -0.037 -9.781 3.615 1 95.31 179 PRO B O 1
ATOM 3667 N N . VAL B 1 180 ? 1.766 -8.836 4.625 1 96.12 180 VAL B N 1
ATOM 3668 C CA . VAL B 1 180 ? 1.864 -7.715 3.693 1 96.12 180 VAL B CA 1
ATOM 3669 C C . VAL B 1 180 ? 3.33 -7.336 3.496 1 96.12 180 VAL B C 1
ATOM 3671 O O . VAL B 1 180 ? 4.117 -7.363 4.445 1 96.12 180 VAL B O 1
ATOM 3674 N N . GLY B 1 181 ? 3.621 -7.023 2.176 1 97.38 181 GLY B N 1
ATOM 3675 C CA . GLY B 1 181 ? 4.855 -6.266 2.027 1 97.38 181 GLY B CA 1
ATOM 3676 C C . GLY B 1 181 ? 5.824 -6.898 1.047 1 97.38 181 GLY B C 1
ATOM 3677 O O . GLY B 1 181 ? 5.793 -8.109 0.824 1 97.38 181 GLY B O 1
ATOM 3678 N N . SER B 1 182 ? 6.691 -6.117 0.497 1 98.5 182 SER B N 1
ATOM 3679 C CA . SER B 1 182 ? 7.801 -6.445 -0.391 1 98.5 182 SER B CA 1
ATOM 3680 C C . SER B 1 182 ? 8.938 -5.438 -0.248 1 98.5 182 SER B C 1
ATOM 3682 O O . SER B 1 182 ? 8.742 -4.348 0.297 1 98.5 182 SER B O 1
ATOM 3684 N N . LEU B 1 183 ? 10.062 -5.828 -0.679 1 98.75 183 LEU B N 1
ATOM 3685 C CA . LEU B 1 183 ? 11.234 -4.961 -0.607 1 98.75 183 LEU B CA 1
ATOM 3686 C C . LEU B 1 183 ? 11.82 -4.727 -1.994 1 98.75 183 LEU B C 1
ATOM 3688 O O . LEU B 1 183 ? 11.875 -5.645 -2.812 1 98.75 183 LEU B O 1
ATOM 3692 N N . LEU B 1 184 ? 12.141 -3.498 -2.279 1 98.81 184 LEU B N 1
ATOM 3693 C CA . LEU B 1 184 ? 12.938 -3.115 -3.439 1 98.81 184 LEU B CA 1
ATOM 3694 C C . LEU B 1 184 ? 14.359 -2.742 -3.025 1 98.81 184 LEU B C 1
ATOM 3696 O O . LEU B 1 184 ? 14.547 -1.917 -2.129 1 98.81 184 LEU B O 1
ATOM 3700 N N . MET B 1 185 ? 15.344 -3.33 -3.588 1 98.62 185 MET B N 1
ATOM 3701 C CA . MET B 1 185 ? 16.734 -3.074 -3.205 1 98.62 185 MET B CA 1
ATOM 3702 C C . MET B 1 185 ? 17.547 -2.607 -4.406 1 98.62 185 MET B C 1
ATOM 3704 O O . MET B 1 185 ? 17.266 -2.994 -5.543 1 98.62 185 MET B O 1
ATOM 3708 N N . GLY B 1 186 ? 18.578 -1.846 -4.188 1 98.25 186 GLY B N 1
ATOM 3709 C CA . GLY B 1 186 ? 19.484 -1.296 -5.188 1 98.25 186 GLY B CA 1
ATOM 3710 C C . GLY B 1 186 ? 20.469 -0.302 -4.613 1 98.25 186 GLY B C 1
ATOM 3711 O O . GLY B 1 186 ? 20.766 -0.331 -3.414 1 98.25 186 GLY B O 1
ATOM 3712 N N . SER B 1 187 ? 21.031 0.495 -5.488 1 98.31 187 SER B N 1
ATOM 3713 C CA . SER B 1 187 ? 21.922 1.562 -5.039 1 98.31 187 SER B CA 1
ATOM 3714 C C . SER B 1 187 ? 21.156 2.611 -4.234 1 98.31 187 SER B C 1
ATOM 3716 O O . SER B 1 187 ? 19.938 2.707 -4.328 1 98.31 187 SER B O 1
ATOM 3718 N N . SER B 1 188 ? 21.906 3.363 -3.447 1 98.12 188 SER B N 1
ATOM 3719 C CA . SER B 1 188 ? 21.297 4.43 -2.664 1 98.12 188 SER B CA 1
ATOM 3720 C C . SER B 1 188 ? 20.609 5.453 -3.566 1 98.12 188 SER B C 1
ATOM 3722 O O . SER B 1 188 ? 19.516 5.934 -3.252 1 98.12 188 SER B O 1
ATOM 3724 N N . ALA B 1 189 ? 21.266 5.766 -4.625 1 97.75 189 ALA B N 1
ATOM 3725 C CA . ALA B 1 189 ? 20.703 6.727 -5.57 1 97.75 189 ALA B CA 1
ATOM 3726 C C . ALA B 1 189 ? 19.406 6.199 -6.184 1 97.75 189 ALA B C 1
ATOM 3728 O O . ALA B 1 189 ? 18.438 6.945 -6.34 1 97.75 189 ALA B O 1
ATOM 3729 N N . PHE B 1 190 ? 19.422 4.93 -6.59 1 98 190 PHE B N 1
ATOM 3730 C CA . PHE B 1 190 ? 18.25 4.289 -7.145 1 98 190 PHE B CA 1
ATOM 3731 C C . PHE B 1 190 ? 17.094 4.297 -6.137 1 98 190 PHE B C 1
ATOM 3733 O O . PHE B 1 190 ? 15.969 4.648 -6.48 1 98 190 PHE B O 1
ATOM 3740 N N . ILE B 1 191 ? 17.375 3.971 -4.855 1 98.56 191 ILE B N 1
ATOM 3741 C CA . ILE B 1 191 ? 16.344 3.857 -3.826 1 98.56 191 ILE B CA 1
ATOM 3742 C C . ILE B 1 191 ? 15.812 5.246 -3.479 1 98.56 191 ILE B C 1
ATOM 3744 O O . ILE B 1 191 ? 14.625 5.402 -3.191 1 98.56 191 ILE B O 1
ATOM 3748 N N . THR B 1 192 ? 16.641 6.242 -3.533 1 97.56 192 THR B N 1
ATOM 3749 C CA . THR B 1 192 ? 16.172 7.605 -3.314 1 97.56 192 THR B CA 1
ATOM 3750 C C . THR B 1 192 ? 15.102 7.98 -4.336 1 97.56 192 THR B C 1
ATOM 3752 O O . THR B 1 192 ? 14.062 8.531 -3.977 1 97.56 192 THR B O 1
ATOM 3755 N N . ARG B 1 193 ? 15.328 7.613 -5.574 1 97.56 193 ARG B N 1
ATOM 3756 C CA . ARG B 1 193 ? 14.352 7.871 -6.621 1 97.56 193 ARG B CA 1
ATOM 3757 C C . ARG B 1 193 ? 13.117 6.992 -6.441 1 97.56 193 ARG B C 1
ATOM 3759 O O . ARG B 1 193 ? 11.984 7.449 -6.645 1 97.56 193 ARG B O 1
ATOM 3766 N N . ALA B 1 194 ? 13.398 5.777 -6.113 1 98.31 194 ALA B N 1
ATOM 3767 C CA . ALA B 1 194 ? 12.297 4.844 -5.887 1 98.31 194 ALA B CA 1
ATOM 3768 C C . ALA B 1 194 ? 11.367 5.352 -4.793 1 98.31 194 ALA B C 1
ATOM 3770 O O . ALA B 1 194 ? 10.141 5.191 -4.887 1 98.31 194 ALA B O 1
ATOM 3771 N N . HIS B 1 195 ? 11.953 5.883 -3.777 1 97.88 195 HIS B N 1
ATOM 3772 C CA . HIS B 1 195 ? 11.18 6.414 -2.658 1 97.88 195 HIS B CA 1
ATOM 3773 C C . HIS B 1 195 ? 10.203 7.488 -3.121 1 97.88 195 HIS B C 1
ATOM 3775 O O . HIS B 1 195 ? 9.062 7.531 -2.66 1 97.88 195 HIS B O 1
ATOM 3781 N N . ARG B 1 196 ? 10.594 8.32 -4.012 1 96.62 196 ARG B N 1
ATOM 3782 C CA . ARG B 1 196 ? 9.719 9.352 -4.559 1 96.62 196 ARG B CA 1
ATOM 3783 C C . ARG B 1 196 ? 8.57 8.742 -5.348 1 96.62 196 ARG B C 1
ATOM 3785 O O . ARG B 1 196 ? 7.426 9.195 -5.242 1 96.62 196 ARG B O 1
ATOM 3792 N N . VAL B 1 197 ? 8.867 7.727 -6.109 1 97.62 197 VAL B N 1
ATOM 3793 C CA . VAL B 1 197 ? 7.824 7.07 -6.895 1 97.62 197 VAL B CA 1
ATOM 3794 C C . VAL B 1 197 ? 6.844 6.359 -5.965 1 97.62 197 VAL B C 1
ATOM 3796 O O . VAL B 1 197 ? 5.633 6.367 -6.207 1 97.62 197 VAL B O 1
ATOM 3799 N N . ARG B 1 198 ? 7.383 5.711 -4.871 1 97.88 198 ARG B N 1
ATOM 3800 C CA . ARG B 1 198 ? 6.488 5.098 -3.895 1 97.88 198 ARG B CA 1
ATOM 3801 C C . ARG B 1 198 ? 5.484 6.109 -3.357 1 97.88 198 ARG B C 1
ATOM 3803 O O . ARG B 1 198 ? 4.309 5.793 -3.184 1 97.88 198 ARG B O 1
ATOM 3810 N N . LYS B 1 199 ? 5.98 7.312 -3.096 1 96.38 199 LYS B N 1
ATOM 3811 C CA . LYS B 1 199 ? 5.109 8.359 -2.578 1 96.38 199 LYS B CA 1
ATOM 3812 C C . LYS B 1 199 ? 4.008 8.703 -3.576 1 96.38 199 LYS B C 1
ATOM 3814 O O . LYS B 1 199 ? 2.832 8.781 -3.211 1 96.38 199 LYS B O 1
ATOM 3819 N N . VAL B 1 200 ? 4.375 8.844 -4.828 1 95.88 200 VAL B N 1
ATOM 3820 C CA . VAL B 1 200 ? 3.432 9.289 -5.848 1 95.88 200 VAL B CA 1
ATOM 3821 C C . VAL B 1 200 ? 2.398 8.195 -6.109 1 95.88 200 VAL B C 1
ATOM 3823 O O . VAL B 1 200 ? 1.238 8.484 -6.406 1 95.88 200 VAL B O 1
ATOM 3826 N N . LEU B 1 201 ? 2.791 6.934 -5.898 1 96.62 201 LEU B N 1
ATOM 3827 C CA . LEU B 1 201 ? 1.884 5.812 -6.121 1 96.62 201 LEU B CA 1
ATOM 3828 C C . LEU B 1 201 ? 1.027 5.547 -4.891 1 96.62 201 LEU B C 1
ATOM 3830 O O . LEU B 1 201 ? 0.098 4.738 -4.934 1 96.62 201 LEU B O 1
ATOM 3834 N N . GLY B 1 202 ? 1.348 6.211 -3.816 1 97.06 202 GLY B N 1
ATOM 3835 C CA . GLY B 1 202 ? 0.557 6.047 -2.607 1 97.06 202 GLY B CA 1
ATOM 3836 C C . GLY B 1 202 ? 1.015 4.883 -1.749 1 97.06 202 GLY B C 1
ATOM 3837 O O . GLY B 1 202 ? 0.228 4.324 -0.982 1 97.06 202 GLY B O 1
ATOM 3838 N N . GLY B 1 203 ? 2.248 4.512 -1.867 1 97.25 203 GLY B N 1
ATOM 3839 C CA . GLY B 1 203 ? 2.752 3.355 -1.144 1 97.25 203 GLY B CA 1
ATOM 3840 C C . GLY B 1 203 ? 3.312 3.703 0.222 1 97.25 203 GLY B C 1
ATOM 3841 O O . GLY B 1 203 ? 3.756 2.82 0.96 1 97.25 203 GLY B O 1
ATOM 3842 N N . GLY B 1 204 ? 3.314 5.023 0.602 1 95.69 204 GLY B N 1
ATOM 3843 C CA . GLY B 1 204 ? 3.801 5.414 1.915 1 95.69 204 GLY B CA 1
ATOM 3844 C C . GLY B 1 204 ? 2.857 5.031 3.039 1 95.69 204 GLY B C 1
ATOM 3845 O O . GLY B 1 204 ? 1.773 5.602 3.17 1 95.69 204 GLY B O 1
ATOM 3846 N N . MET B 1 205 ? 3.277 4.07 3.852 1 95.25 205 MET B N 1
ATOM 3847 C CA . MET B 1 205 ? 2.504 3.633 5.012 1 95.25 205 MET B CA 1
ATOM 3848 C C . MET B 1 205 ? 3.049 4.254 6.293 1 95.25 205 MET B C 1
ATOM 3850 O O . MET B 1 205 ? 4.258 4.465 6.422 1 95.25 205 MET B O 1
ATOM 3854 N N . ARG B 1 206 ? 2.197 4.555 7.219 1 95.12 206 ARG B N 1
ATOM 3855 C CA . ARG B 1 206 ? 2.598 5.27 8.422 1 95.12 206 ARG B CA 1
ATOM 3856 C C . ARG B 1 206 ? 3.312 4.344 9.398 1 95.12 206 ARG B C 1
ATOM 3858 O O . ARG B 1 206 ? 4.512 4.098 9.266 1 95.12 206 ARG B O 1
ATOM 3865 N N . GLN B 1 207 ? 2.645 3.678 10.359 1 92.56 207 GLN B N 1
ATOM 3866 C CA . GLN B 1 207 ? 3.273 2.771 11.32 1 92.56 207 GLN B CA 1
ATOM 3867 C C . GLN B 1 207 ? 3.396 1.364 10.742 1 92.56 207 GLN B C 1
ATOM 3869 O O . GLN B 1 207 ? 2.83 0.414 11.281 1 92.56 207 GLN B O 1
ATOM 3874 N N . ALA B 1 208 ? 4.219 1.271 9.719 1 94.81 208 ALA B N 1
ATOM 3875 C CA . ALA B 1 208 ? 4.371 0.017 8.992 1 94.81 208 ALA B CA 1
ATOM 3876 C C . ALA B 1 208 ? 5.316 -0.931 9.719 1 94.81 208 ALA B C 1
ATOM 3878 O O . ALA B 1 208 ? 5.551 -2.055 9.266 1 94.81 208 ALA B O 1
ATOM 3879 N N . GLY B 1 209 ? 5.844 -0.516 10.875 1 94.88 209 GLY B N 1
ATOM 3880 C CA . GLY B 1 209 ? 6.766 -1.335 11.641 1 94.88 209 GLY B CA 1
ATOM 3881 C C . GLY B 1 209 ? 6.195 -2.695 12 1 94.88 209 GLY B C 1
ATOM 3882 O O . GLY B 1 209 ? 6.93 -3.682 12.07 1 94.88 209 GLY B O 1
ATOM 3883 N N . PHE B 1 210 ? 4.938 -2.764 12.211 1 93.75 210 PHE B N 1
ATOM 3884 C CA . PHE B 1 210 ? 4.289 -4.039 12.492 1 93.75 210 PHE B CA 1
ATOM 3885 C C . PHE B 1 210 ? 4.465 -5.008 11.336 1 93.75 210 PHE B C 1
ATOM 3887 O O . PHE B 1 210 ? 4.75 -6.188 11.539 1 93.75 210 PHE B O 1
ATOM 3894 N N . LEU B 1 211 ? 4.285 -4.5 10.164 1 96.19 211 LEU B N 1
ATOM 3895 C CA . LEU B 1 211 ? 4.441 -5.312 8.961 1 96.19 211 LEU B CA 1
ATOM 3896 C C . LEU B 1 211 ? 5.91 -5.648 8.719 1 96.19 211 LEU B C 1
ATOM 3898 O O . LEU B 1 211 ? 6.238 -6.777 8.336 1 96.19 211 LEU B O 1
ATOM 3902 N N . ALA B 1 212 ? 6.738 -4.621 8.977 1 97.94 212 ALA B N 1
ATOM 3903 C CA . ALA B 1 212 ? 8.18 -4.82 8.805 1 97.94 212 ALA B CA 1
ATOM 3904 C C . ALA B 1 212 ? 8.703 -5.879 9.773 1 97.94 212 ALA B C 1
ATOM 3906 O O . ALA B 1 212 ? 9.617 -6.633 9.438 1 97.94 212 ALA B O 1
ATOM 3907 N N . ALA B 1 213 ? 8.125 -5.938 10.961 1 97.81 213 ALA B N 1
ATOM 3908 C CA . ALA B 1 213 ? 8.516 -6.945 11.938 1 97.81 213 ALA B CA 1
ATOM 3909 C C . ALA B 1 213 ? 8.25 -8.352 11.414 1 97.81 213 ALA B C 1
ATOM 3911 O O . ALA B 1 213 ? 9.023 -9.273 11.68 1 97.81 213 ALA B O 1
ATOM 3912 N N . ALA B 1 214 ? 7.172 -8.531 10.75 1 97.5 214 ALA B N 1
ATOM 3913 C CA . ALA B 1 214 ? 6.906 -9.812 10.102 1 97.5 214 ALA B CA 1
ATOM 3914 C C . ALA B 1 214 ? 8 -10.148 9.094 1 97.5 214 ALA B C 1
ATOM 3916 O O . ALA B 1 214 ? 8.445 -11.297 9.016 1 97.5 214 ALA B O 1
ATOM 3917 N N . GLY B 1 215 ? 8.398 -9.141 8.32 1 98.25 215 GLY B N 1
ATOM 3918 C CA . GLY B 1 215 ? 9.484 -9.344 7.367 1 98.25 215 GLY B CA 1
ATOM 3919 C C . GLY B 1 215 ? 10.789 -9.742 8.023 1 98.25 215 GLY B C 1
ATOM 3920 O O . GLY B 1 215 ? 11.477 -10.648 7.551 1 98.25 215 GLY B O 1
ATOM 3921 N N . LEU B 1 216 ? 11.11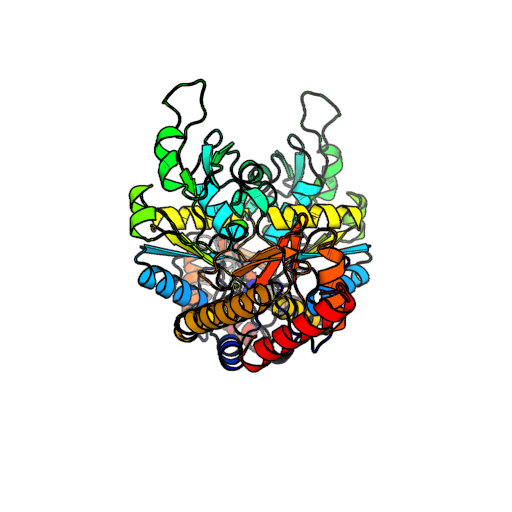7 -9.047 9.125 1 98.31 216 LEU B N 1
ATOM 3922 C CA . LEU B 1 216 ? 12.312 -9.383 9.891 1 98.31 216 LEU B CA 1
ATOM 3923 C C . LEU B 1 216 ? 12.266 -10.836 10.359 1 98.31 216 LEU B C 1
ATOM 3925 O O . LEU B 1 216 ? 13.227 -11.578 10.172 1 98.31 216 LEU B O 1
ATOM 3929 N N . TYR B 1 217 ? 11.18 -11.188 10.93 1 98.12 217 TYR B N 1
ATOM 3930 C CA . TYR B 1 217 ? 11 -12.555 11.422 1 98.12 217 TYR B CA 1
ATOM 3931 C C . TYR B 1 217 ? 11.164 -13.562 10.297 1 98.12 217 TYR B C 1
ATOM 3933 O O . TYR B 1 217 ? 11.852 -14.578 10.461 1 98.12 217 TYR B O 1
ATOM 3941 N N . ALA B 1 218 ? 10.562 -13.328 9.188 1 97.81 218 ALA B N 1
ATOM 3942 C CA . ALA B 1 218 ? 10.578 -14.258 8.055 1 97.81 218 ALA B CA 1
ATOM 3943 C C . ALA B 1 218 ? 12 -14.445 7.523 1 97.81 218 ALA B C 1
ATOM 3945 O O . ALA B 1 218 ? 12.406 -15.57 7.227 1 97.81 218 ALA B O 1
ATOM 3946 N N . LEU B 1 219 ? 12.695 -13.32 7.336 1 97.5 219 LEU B N 1
ATOM 3947 C CA . LEU B 1 219 ? 14.047 -13.383 6.785 1 97.5 219 LEU B CA 1
ATOM 3948 C C . LEU B 1 219 ? 14.984 -14.117 7.738 1 97.5 219 LEU B C 1
ATOM 3950 O O . LEU B 1 219 ? 15.93 -14.781 7.297 1 97.5 219 LEU B O 1
ATOM 3954 N N . GLU B 1 220 ? 14.695 -14.062 8.984 1 96.69 220 GLU B N 1
ATOM 3955 C CA . GLU B 1 220 ? 15.57 -14.672 9.984 1 96.69 220 GLU B CA 1
ATOM 3956 C C . GLU B 1 220 ? 15.18 -16.125 10.234 1 96.69 220 GLU B C 1
ATOM 3958 O O . GLU B 1 220 ? 16.031 -16.953 10.578 1 96.69 220 GLU B O 1
ATOM 3963 N N . ASN B 1 221 ? 13.898 -16.484 10.016 1 96.5 221 ASN B N 1
ATOM 3964 C CA . ASN B 1 221 ? 13.445 -17.766 10.547 1 96.5 221 ASN B CA 1
ATOM 3965 C C . ASN B 1 221 ? 12.828 -18.625 9.461 1 96.5 221 ASN B C 1
ATOM 3967 O O . ASN B 1 221 ? 12.703 -19.844 9.625 1 96.5 221 ASN B O 1
ATOM 3971 N N . ASN B 1 222 ? 12.391 -18.047 8.367 1 96.5 222 ASN B N 1
ATOM 3972 C CA . ASN B 1 222 ? 11.5 -18.812 7.508 1 96.5 222 ASN B CA 1
ATOM 3973 C C . ASN B 1 222 ? 12.141 -19.109 6.156 1 96.5 222 ASN B C 1
ATOM 3975 O O . ASN B 1 222 ? 11.562 -19.828 5.336 1 96.5 222 ASN B O 1
ATOM 3979 N N . VAL B 1 223 ? 13.32 -18.625 5.871 1 95.5 223 VAL B N 1
ATOM 3980 C CA . VAL B 1 223 ? 13.922 -18.766 4.551 1 95.5 223 VAL B CA 1
ATOM 3981 C C . VAL B 1 223 ? 14.352 -20.219 4.328 1 95.5 223 VAL B C 1
ATOM 3983 O O . VAL B 1 223 ? 14.031 -20.812 3.299 1 95.5 223 VAL B O 1
ATOM 3986 N N . GLU B 1 224 ? 15 -20.844 5.254 1 95.06 224 GLU B N 1
ATOM 3987 C CA . GLU B 1 224 ? 15.539 -22.203 5.098 1 95.06 224 GLU B CA 1
ATOM 3988 C C . GLU B 1 224 ? 14.422 -23.219 4.898 1 95.06 224 GLU B C 1
ATOM 3990 O O . GLU B 1 224 ? 14.586 -24.203 4.164 1 95.06 224 GLU B O 1
ATOM 3995 N N . ARG B 1 225 ? 13.32 -22.938 5.488 1 94 225 ARG B N 1
ATOM 3996 C CA . ARG B 1 225 ? 12.227 -23.906 5.457 1 94 225 ARG B CA 1
ATOM 3997 C C . ARG B 1 225 ? 11.547 -23.922 4.094 1 94 225 ARG B C 1
ATOM 3999 O O . ARG B 1 225 ? 10.695 -24.766 3.828 1 94 225 ARG B O 1
ATOM 4006 N N . LEU B 1 226 ? 11.883 -23 3.217 1 94.56 226 LEU B N 1
ATOM 4007 C CA . LEU B 1 226 ? 11.344 -23.031 1.863 1 94.56 226 LEU B CA 1
ATOM 4008 C C . LEU B 1 226 ? 11.664 -24.359 1.179 1 94.56 226 LEU B C 1
ATOM 4010 O O . LEU B 1 226 ? 10.898 -24.812 0.328 1 94.56 226 LEU B O 1
ATOM 4014 N N . ALA B 1 227 ? 12.773 -24.984 1.55 1 95.38 227 ALA B N 1
ATOM 4015 C CA . ALA B 1 227 ? 13.148 -26.297 1.027 1 95.38 227 ALA B CA 1
ATOM 4016 C C . ALA B 1 227 ? 12.078 -27.328 1.336 1 95.38 227 ALA B C 1
ATOM 4018 O O . ALA B 1 227 ? 11.844 -28.25 0.542 1 95.38 227 ALA B O 1
ATOM 4019 N N . ASP B 1 228 ? 11.43 -27.172 2.498 1 95.69 228 ASP B N 1
ATOM 4020 C CA . ASP B 1 228 ? 10.336 -28.078 2.854 1 95.69 228 ASP B CA 1
ATOM 4021 C C . ASP B 1 228 ? 9.188 -27.969 1.859 1 95.69 228 ASP B C 1
ATOM 4023 O O . ASP B 1 228 ? 8.578 -28.984 1.495 1 95.69 228 ASP B O 1
ATOM 4027 N N . ASP B 1 229 ? 8.859 -26.766 1.468 1 95.94 229 ASP B N 1
ATOM 4028 C CA . ASP B 1 229 ? 7.797 -26.547 0.492 1 95.94 229 ASP B CA 1
ATOM 4029 C C . ASP B 1 229 ? 8.125 -27.219 -0.838 1 95.94 229 ASP B C 1
ATOM 4031 O O . ASP B 1 229 ? 7.242 -27.766 -1.495 1 95.94 229 ASP B O 1
ATOM 4035 N N . HIS B 1 230 ? 9.375 -27.125 -1.231 1 95.81 230 HIS B N 1
ATOM 4036 C CA . HIS B 1 230 ? 9.812 -27.766 -2.465 1 95.81 230 HIS B CA 1
ATOM 4037 C C . HIS B 1 230 ? 9.672 -29.281 -2.377 1 95.81 230 HIS B C 1
ATOM 4039 O O . HIS B 1 230 ? 9.25 -29.922 -3.338 1 95.81 230 HIS B O 1
ATOM 4045 N N . HIS B 1 231 ? 10.07 -29.766 -1.26 1 96.38 231 HIS B N 1
ATOM 4046 C CA . HIS B 1 231 ? 9.961 -31.203 -1.043 1 96.38 231 HIS B CA 1
ATOM 4047 C C . HIS B 1 231 ? 8.516 -31.656 -1.121 1 96.38 231 HIS B C 1
ATOM 4049 O O . HIS B 1 231 ? 8.211 -32.656 -1.763 1 96.38 231 HIS B O 1
ATOM 4055 N N . GLN B 1 232 ? 7.652 -30.922 -0.452 1 96.75 232 GLN B N 1
ATOM 4056 C CA . GLN B 1 232 ? 6.23 -31.25 -0.481 1 96.75 232 GLN B CA 1
ATOM 4057 C C . GLN B 1 232 ? 5.68 -31.172 -1.902 1 96.75 232 GLN B C 1
ATOM 4059 O O . GLN B 1 232 ? 4.832 -31.984 -2.285 1 96.75 232 GLN B O 1
ATOM 4064 N N . ALA B 1 233 ? 6.125 -30.188 -2.625 1 97.12 233 ALA B N 1
ATOM 4065 C CA . ALA B 1 233 ? 5.688 -30.047 -4.012 1 97.12 233 ALA B CA 1
ATOM 4066 C C . ALA B 1 233 ? 6.082 -31.266 -4.836 1 97.12 233 ALA B C 1
ATOM 4068 O O . ALA B 1 233 ? 5.316 -31.734 -5.688 1 97.12 233 ALA B O 1
ATOM 4069 N N . GLN B 1 234 ? 7.262 -31.781 -4.602 1 96.94 234 GLN B N 1
ATOM 4070 C CA . GLN B 1 234 ? 7.723 -32.969 -5.305 1 96.94 234 GLN B CA 1
ATOM 4071 C C . GLN B 1 234 ? 6.84 -34.188 -4.98 1 96.94 234 GLN B C 1
ATOM 4073 O O . GLN B 1 234 ? 6.531 -35 -5.863 1 96.94 234 GLN B O 1
ATOM 4078 N N . ARG B 1 235 ? 6.461 -34.312 -3.768 1 97.12 235 ARG B N 1
ATOM 4079 C CA . ARG B 1 235 ? 5.582 -35.375 -3.352 1 97.12 235 ARG B CA 1
ATOM 4080 C C . ARG B 1 235 ? 4.234 -35.312 -4.062 1 97.12 235 ARG B C 1
ATOM 4082 O O . ARG B 1 235 ? 3.701 -36.312 -4.523 1 97.12 235 ARG B O 1
ATOM 4089 N N . LEU B 1 236 ? 3.684 -34.125 -4.094 1 97.31 236 LEU B N 1
ATOM 4090 C CA . LEU B 1 236 ? 2.418 -33.906 -4.785 1 97.31 236 LEU B CA 1
ATOM 4091 C C . LEU B 1 236 ? 2.539 -34.25 -6.266 1 97.31 236 LEU B C 1
ATOM 4093 O O . LEU B 1 236 ? 1.634 -34.844 -6.84 1 97.31 236 LEU B O 1
ATOM 4097 N N . ALA B 1 237 ? 3.627 -33.781 -6.84 1 97.38 237 ALA B N 1
ATOM 4098 C CA . ALA B 1 237 ? 3.869 -34.031 -8.258 1 97.38 237 ALA B CA 1
ATOM 4099 C C . ALA B 1 237 ? 3.926 -35.531 -8.531 1 97.38 237 ALA B C 1
ATOM 4101 O O . ALA B 1 237 ? 3.408 -36 -9.539 1 97.38 237 ALA B O 1
ATOM 4102 N N . ALA B 1 238 ? 4.586 -36.25 -7.664 1 97.44 238 ALA B N 1
ATOM 4103 C CA . ALA B 1 238 ? 4.684 -37.688 -7.801 1 97.44 238 ALA B CA 1
ATOM 4104 C C . ALA B 1 238 ? 3.303 -38.344 -7.73 1 97.44 238 ALA B C 1
ATOM 4106 O O . ALA B 1 238 ? 3.008 -39.281 -8.484 1 97.44 238 ALA B O 1
ATOM 4107 N N . ALA B 1 239 ? 2.512 -37.906 -6.82 1 97.31 239 ALA B N 1
ATOM 4108 C CA . ALA B 1 239 ? 1.153 -38.406 -6.688 1 97.31 239 ALA B CA 1
ATOM 4109 C C . ALA B 1 239 ? 0.336 -38.156 -7.945 1 97.31 239 ALA B C 1
ATOM 4111 O O . ALA B 1 239 ? -0.432 -39 -8.391 1 97.31 239 ALA B O 1
ATOM 4112 N N . LEU B 1 240 ? 0.441 -36.969 -8.461 1 97.94 240 LEU B N 1
ATOM 4113 C CA . LEU B 1 240 ? -0.261 -36.594 -9.68 1 97.94 240 LEU B CA 1
ATOM 4114 C C . LEU B 1 240 ? 0.2 -37.469 -10.859 1 97.94 240 LEU B C 1
ATOM 4116 O O . LEU B 1 240 ? -0.617 -37.906 -11.672 1 97.94 240 LEU B O 1
ATOM 4120 N N . ALA B 1 241 ? 1.514 -37.656 -10.93 1 96.94 241 ALA B N 1
ATOM 4121 C CA . ALA B 1 241 ? 2.098 -38.438 -12.016 1 96.94 241 ALA B CA 1
ATOM 4122 C C . ALA B 1 241 ? 1.626 -39.875 -11.969 1 96.94 241 ALA B C 1
ATOM 4124 O O . ALA B 1 241 ? 1.599 -40.562 -13 1 96.94 241 ALA B O 1
ATOM 4125 N N . ALA B 1 242 ? 1.236 -40.312 -10.812 1 96.06 242 ALA B N 1
ATOM 4126 C CA . ALA B 1 242 ? 0.794 -41.688 -10.625 1 96.06 242 ALA B CA 1
ATOM 4127 C C . ALA B 1 242 ? -0.671 -41.844 -11.023 1 96.06 242 ALA B C 1
ATOM 4129 O O . ALA B 1 242 ? -1.16 -42.969 -11.164 1 96.06 242 ALA B O 1
ATOM 4130 N N . CYS B 1 243 ? -1.349 -40.812 -11.25 1 96.31 243 CYS B N 1
ATOM 4131 C CA . CYS B 1 243 ? -2.75 -40.875 -11.648 1 96.31 243 CYS B CA 1
ATOM 4132 C C . CYS B 1 243 ? -2.889 -41.344 -13.094 1 96.31 243 CYS B C 1
ATOM 4134 O O . CYS B 1 243 ? -1.915 -41.344 -13.852 1 96.31 243 CYS B O 1
ATOM 4136 N N . SER B 1 244 ? -4.105 -41.719 -13.375 1 96.19 244 SER B N 1
ATOM 4137 C CA . SER B 1 244 ? -4.402 -42.125 -14.742 1 96.19 244 SER B CA 1
ATOM 4138 C C . SER B 1 244 ? -4.254 -40.969 -15.719 1 96.19 244 SER B C 1
ATOM 4140 O O . SER B 1 244 ? -4.648 -39.844 -15.414 1 96.19 244 SER B O 1
ATOM 4142 N N . PRO B 1 245 ? -3.723 -41.312 -16.922 1 95.5 245 PRO B N 1
ATOM 4143 C CA . PRO B 1 245 ? -3.611 -40.25 -17.953 1 95.5 245 PRO B CA 1
ATOM 4144 C C . PRO B 1 245 ? -4.965 -39.656 -18.328 1 95.5 245 PRO B C 1
ATOM 4146 O O . PRO B 1 245 ? -5.023 -38.531 -18.844 1 95.5 245 PRO B O 1
ATOM 4149 N N . ALA B 1 246 ? -5.953 -40.375 -18.031 1 95.31 246 ALA B N 1
ATOM 4150 C CA . ALA B 1 246 ? -7.301 -39.875 -18.297 1 95.31 246 ALA B CA 1
ATOM 4151 C C . ALA B 1 246 ? -7.688 -38.781 -17.312 1 95.31 246 ALA B C 1
ATOM 4153 O O . ALA B 1 246 ? -8.578 -38 -17.578 1 95.31 246 ALA B O 1
ATOM 4154 N N . PHE B 1 247 ? -7.035 -38.719 -16.234 1 96.56 247 PHE B N 1
ATOM 4155 C CA . PHE B 1 247 ? -7.301 -37.719 -15.211 1 96.56 247 PHE B CA 1
ATOM 4156 C C . PHE B 1 247 ? -6.227 -36.625 -15.227 1 96.56 247 PHE B C 1
ATOM 4158 O O . PHE B 1 247 ? -6.543 -35.438 -15.18 1 96.56 247 PHE B O 1
ATOM 4165 N N . VAL B 1 248 ? -5.004 -37.125 -15.281 1 97.44 248 VAL B N 1
ATOM 4166 C CA . VAL B 1 248 ? -3.861 -36.219 -15.375 1 97.44 248 VAL B CA 1
ATOM 4167 C C . VAL B 1 248 ? -3.092 -36.5 -16.672 1 97.44 248 VAL B C 1
ATOM 4169 O O . VAL B 1 248 ? -2.377 -37.469 -16.766 1 97.44 248 VAL B O 1
ATOM 4172 N N . ALA B 1 249 ? -3.162 -35.531 -17.562 1 96.88 249 ALA B N 1
ATOM 4173 C CA . ALA B 1 249 ? -2.521 -35.719 -18.859 1 96.88 249 ALA B CA 1
ATOM 4174 C C . ALA B 1 249 ? -1.016 -35.5 -18.766 1 96.88 249 ALA B C 1
ATOM 4176 O O . ALA B 1 249 ? -0.241 -36.156 -19.453 1 96.88 249 ALA B O 1
ATOM 4177 N N . GLN B 1 250 ? -0.612 -34.562 -18.016 1 96.44 250 GLN B N 1
ATOM 4178 C CA . GLN B 1 250 ? 0.797 -34.188 -17.906 1 96.44 250 GLN B CA 1
ATOM 4179 C C . GLN B 1 250 ? 1.063 -33.438 -16.609 1 96.44 250 GLN B C 1
ATOM 4181 O O . GLN B 1 250 ? 0.222 -32.656 -16.141 1 96.44 250 GLN B O 1
ATOM 4186 N N . VAL B 1 251 ? 2.146 -33.75 -15.992 1 96.38 251 VAL B N 1
ATOM 4187 C CA . VAL B 1 251 ? 2.656 -32.969 -14.867 1 96.38 251 VAL B CA 1
ATOM 4188 C C . VAL B 1 251 ? 3.924 -32.25 -15.289 1 96.38 251 VAL B C 1
ATOM 4190 O O . VAL B 1 251 ? 4.875 -32.844 -15.781 1 96.38 251 VAL B O 1
ATOM 4193 N N . ALA B 1 252 ? 3.941 -30.922 -15.156 1 93.5 252 ALA B N 1
ATOM 4194 C CA . ALA B 1 252 ? 5.125 -30.141 -15.484 1 93.5 252 ALA B CA 1
ATOM 4195 C C . ALA B 1 252 ? 6.262 -30.406 -14.5 1 93.5 252 ALA B C 1
ATOM 4197 O O . ALA B 1 252 ? 6.02 -30.828 -13.367 1 93.5 252 ALA B O 1
ATOM 4198 N N . PRO B 1 253 ? 7.531 -30.188 -15.008 1 91.69 253 PRO B N 1
ATOM 4199 C CA . PRO B 1 253 ? 8.648 -30.328 -14.07 1 91.69 253 PRO B CA 1
ATOM 4200 C C . PRO B 1 253 ? 8.516 -29.438 -12.836 1 91.69 253 PRO B C 1
ATOM 4202 O O . PRO B 1 253 ? 8.086 -28.281 -12.953 1 91.69 253 PRO B O 1
ATOM 4205 N N . VAL B 1 254 ? 8.852 -30.047 -11.703 1 94.44 254 VAL B N 1
ATOM 4206 C CA . VAL B 1 254 ? 8.719 -29.312 -10.445 1 94.44 254 VAL B CA 1
ATOM 4207 C C . VAL B 1 254 ? 10.102 -28.969 -9.906 1 94.44 254 VAL B C 1
ATOM 4209 O O . VAL B 1 254 ? 10.914 -29.859 -9.648 1 94.44 254 VAL B O 1
ATOM 4212 N N . THR B 1 255 ? 10.391 -27.672 -9.789 1 91.69 255 THR B N 1
ATOM 4213 C CA . THR B 1 255 ? 11.672 -27.188 -9.281 1 91.69 255 THR B CA 1
ATOM 4214 C C . THR B 1 255 ? 11.492 -26.484 -7.938 1 91.69 255 THR B C 1
ATOM 4216 O O . THR B 1 255 ? 12.383 -26.531 -7.086 1 91.69 255 THR B O 1
ATOM 4219 N N . THR B 1 256 ? 10.391 -25.828 -7.73 1 94.62 256 THR B N 1
ATOM 4220 C CA . THR B 1 256 ? 10.109 -25.078 -6.516 1 94.62 256 THR B CA 1
ATOM 4221 C C . THR B 1 256 ? 8.812 -25.547 -5.871 1 94.62 256 THR B C 1
ATOM 4223 O O . THR B 1 256 ? 8.578 -26.75 -5.738 1 94.62 256 THR B O 1
ATOM 4226 N N . ASN B 1 257 ? 8.047 -24.641 -5.336 1 96.31 257 ASN B N 1
ATOM 4227 C CA . ASN B 1 257 ? 6.867 -25.047 -4.582 1 96.31 257 ASN B CA 1
ATOM 4228 C C . ASN B 1 257 ? 5.617 -25.062 -5.457 1 96.31 257 ASN B C 1
ATOM 4230 O O . ASN B 1 257 ? 4.508 -25.25 -4.957 1 96.31 257 ASN B O 1
ATOM 4234 N N . LEU B 1 258 ? 5.801 -24.859 -6.816 1 95.56 258 LEU B N 1
ATOM 4235 C CA . LEU B 1 258 ? 4.68 -24.828 -7.754 1 95.56 258 LEU B CA 1
ATOM 4236 C C . LEU B 1 258 ? 4.527 -26.172 -8.469 1 95.56 258 LEU B C 1
ATOM 4238 O O . LEU B 1 258 ? 5.496 -26.688 -9.023 1 95.56 258 LEU B O 1
ATOM 4242 N N . VAL B 1 259 ? 3.324 -26.719 -8.422 1 96.69 259 VAL B N 1
ATOM 4243 C CA . VAL B 1 259 ? 3 -27.938 -9.148 1 96.69 259 VAL B CA 1
ATOM 4244 C C . VAL B 1 259 ? 1.938 -27.641 -10.203 1 96.69 259 VAL B C 1
ATOM 4246 O O . VAL B 1 259 ? 0.786 -27.359 -9.875 1 96.69 259 VAL B O 1
ATOM 4249 N N . ILE B 1 260 ? 2.33 -27.688 -11.43 1 95.44 260 ILE B N 1
ATOM 4250 C CA . ILE B 1 260 ? 1.428 -27.422 -12.539 1 95.44 260 ILE B CA 1
ATOM 4251 C C . ILE B 1 260 ? 1.157 -28.719 -13.312 1 95.44 260 ILE B C 1
ATOM 4253 O O . ILE B 1 260 ? 2.074 -29.5 -13.555 1 95.44 260 ILE B O 1
ATOM 4257 N N . TRP B 1 261 ? -0.083 -28.938 -13.625 1 95.94 261 TRP B N 1
ATOM 4258 C CA . TRP B 1 261 ? -0.443 -30.156 -14.352 1 95.94 261 TRP B CA 1
ATOM 4259 C C . TRP B 1 261 ? -1.637 -29.906 -15.266 1 95.94 261 TRP B C 1
ATOM 4261 O O . TRP B 1 261 ? -2.34 -28.906 -15.125 1 95.94 261 TRP B O 1
ATOM 4271 N N . THR B 1 262 ? -1.821 -30.719 -16.219 1 96.25 262 THR B N 1
ATOM 4272 C CA . THR B 1 262 ? -2.891 -30.625 -17.219 1 96.25 262 THR B CA 1
ATOM 4273 C C . THR B 1 262 ? -3.951 -31.703 -16.953 1 96.25 262 THR B C 1
ATOM 4275 O O . THR B 1 262 ? -3.627 -32.875 -16.812 1 96.25 262 THR B O 1
ATOM 4278 N N . ALA B 1 263 ? -5.148 -31.266 -16.906 1 96.44 263 ALA B N 1
ATOM 4279 C CA . ALA B 1 263 ? -6.25 -32.219 -16.766 1 96.44 263 ALA B CA 1
ATOM 4280 C C . ALA B 1 263 ? -6.309 -33.188 -17.938 1 96.44 263 ALA B C 1
ATOM 4282 O O . ALA B 1 263 ? -5.902 -32.844 -19.062 1 96.44 263 ALA B O 1
ATOM 4283 N N . GLY B 1 264 ? -6.832 -34.312 -17.656 1 95.06 264 GLY B N 1
ATOM 4284 C CA . GLY B 1 264 ? -6.98 -35.281 -18.703 1 95.06 264 GLY B CA 1
ATOM 4285 C C . GLY B 1 264 ? -7.906 -34.844 -19.828 1 95.06 264 GLY B C 1
ATOM 4286 O O . GLY B 1 264 ? -8.672 -33.875 -19.656 1 95.06 264 GLY B O 1
ATOM 4287 N N . PRO B 1 265 ? -7.691 -35.594 -20.953 1 92.88 265 PRO B N 1
ATOM 4288 C CA . PRO B 1 265 ? -8.531 -35.219 -22.094 1 92.88 265 PRO B CA 1
ATOM 4289 C C . PRO B 1 265 ? -10.023 -35.312 -21.781 1 92.88 265 PRO B C 1
ATOM 4291 O O . PRO B 1 265 ? -10.477 -36.25 -21.141 1 92.88 265 PRO B O 1
ATOM 4294 N N . GLY B 1 266 ? -10.719 -34.281 -22.141 1 90.88 266 GLY B N 1
ATOM 4295 C CA . GLY B 1 266 ? -12.156 -34.25 -21.969 1 90.88 266 GLY B CA 1
ATOM 4296 C C . GLY B 1 266 ? -12.578 -33.719 -20.609 1 90.88 266 GLY B C 1
ATOM 4297 O O . GLY B 1 266 ? -13.766 -33.438 -20.375 1 90.88 266 GLY B O 1
ATOM 4298 N N . LEU B 1 267 ? -11.641 -33.625 -19.719 1 93.25 267 LEU B N 1
ATOM 4299 C CA . LEU B 1 267 ? -11.945 -33.094 -18.391 1 93.25 267 LEU B CA 1
ATOM 4300 C C . LEU B 1 267 ? -11.695 -31.594 -18.344 1 93.25 267 LEU B C 1
ATOM 4302 O O . LEU B 1 267 ? -10.672 -31.125 -18.828 1 93.25 267 LEU B O 1
ATOM 4306 N N . SER B 1 268 ? -12.641 -30.859 -17.844 1 93.62 268 SER B N 1
ATOM 4307 C CA . SER B 1 268 ? -12.406 -29.438 -17.672 1 93.62 268 SER B CA 1
ATOM 4308 C C . SER B 1 268 ? -11.703 -29.156 -16.344 1 93.62 268 SER B C 1
ATOM 4310 O O . SER B 1 268 ? -11.984 -29.812 -15.336 1 93.62 268 SER B O 1
ATOM 4312 N N . ALA B 1 269 ? -10.805 -28.234 -16.344 1 95.5 269 ALA B N 1
ATOM 4313 C CA . ALA B 1 269 ? -10.125 -27.797 -15.133 1 95.5 269 ALA B CA 1
ATOM 4314 C C . ALA B 1 269 ? -11.125 -27.391 -14.047 1 95.5 269 ALA B C 1
ATOM 4316 O O . ALA B 1 269 ? -10.914 -27.672 -12.867 1 95.5 269 ALA B O 1
ATOM 4317 N N . GLN B 1 270 ? -12.188 -26.781 -14.484 1 96.44 270 GLN B N 1
ATOM 4318 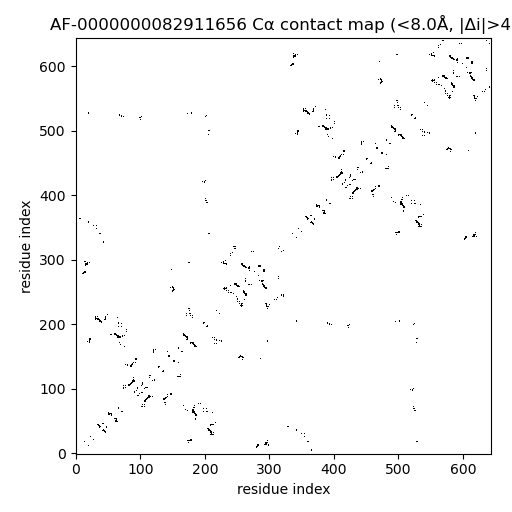C CA . GLN B 1 270 ? -13.203 -26.312 -13.547 1 96.44 270 GLN B CA 1
ATOM 4319 C C . GLN B 1 270 ? -13.852 -27.484 -12.805 1 96.44 270 GLN B C 1
ATOM 4321 O O . GLN B 1 270 ? -14.133 -27.391 -11.609 1 96.44 270 GLN B O 1
ATOM 4326 N N . ALA B 1 271 ? -14.125 -28.5 -13.508 1 96.38 271 ALA B N 1
ATOM 4327 C CA . ALA B 1 271 ? -14.711 -29.672 -12.883 1 96.38 271 ALA B CA 1
ATOM 4328 C C . ALA B 1 271 ? -13.781 -30.25 -11.82 1 96.38 271 ALA B C 1
ATOM 4330 O O . ALA B 1 271 ? -14.234 -30.672 -10.758 1 96.38 271 ALA B O 1
ATOM 4331 N N . VAL B 1 272 ? -12.547 -30.312 -12.156 1 97.31 272 VAL B N 1
ATOM 4332 C CA . VAL B 1 272 ? -11.555 -30.828 -11.211 1 97.31 272 VAL B CA 1
ATOM 4333 C C . VAL B 1 272 ? -11.484 -29.922 -9.992 1 97.31 272 VAL B C 1
ATOM 4335 O O . VAL B 1 272 ? -11.453 -30.391 -8.852 1 97.31 272 VAL B O 1
ATOM 4338 N N . ILE B 1 273 ? -11.406 -28.609 -10.227 1 97.5 273 ILE B N 1
ATOM 4339 C CA . ILE B 1 273 ? -11.336 -27.609 -9.156 1 97.5 273 ILE B CA 1
ATOM 4340 C C . ILE B 1 273 ? -12.523 -27.781 -8.211 1 97.5 273 ILE B C 1
ATOM 4342 O O . ILE B 1 273 ? -12.344 -27.828 -6.992 1 97.5 273 ILE B O 1
ATOM 4346 N N . GLU B 1 274 ? -13.688 -27.906 -8.734 1 97.44 274 GLU B N 1
ATOM 4347 C CA . GLU B 1 274 ? -14.906 -28.047 -7.941 1 97.44 274 GLU B CA 1
ATOM 4348 C C . GLU B 1 274 ? -14.922 -29.359 -7.172 1 97.44 274 GLU B C 1
ATOM 4350 O O . GLU B 1 274 ? -15.32 -29.406 -6.004 1 97.44 274 GLU B O 1
ATOM 4355 N N . ALA B 1 275 ? -14.555 -30.391 -7.824 1 97.38 275 ALA B N 1
ATOM 4356 C CA . ALA B 1 275 ? -14.523 -31.688 -7.172 1 97.38 275 ALA B CA 1
ATOM 4357 C C . ALA B 1 275 ? -13.508 -31.719 -6.035 1 97.38 275 ALA B C 1
ATOM 4359 O O . ALA B 1 275 ? -13.766 -32.281 -4.973 1 97.38 275 ALA B O 1
ATOM 4360 N N . MET B 1 276 ? -12.336 -31.203 -6.285 1 97.75 276 MET B N 1
ATOM 4361 C CA . MET B 1 276 ? -11.32 -31.109 -5.242 1 97.75 276 MET B CA 1
ATOM 4362 C C . MET B 1 276 ? -11.812 -30.297 -4.059 1 97.75 276 MET B C 1
ATOM 4364 O O . MET B 1 276 ? -11.609 -30.672 -2.904 1 97.75 276 MET B O 1
ATOM 4368 N N . ALA B 1 277 ? -12.414 -29.141 -4.398 1 97.12 277 ALA B N 1
ATOM 4369 C CA . ALA B 1 277 ? -12.969 -28.297 -3.352 1 97.12 277 ALA B CA 1
ATOM 4370 C C . ALA B 1 277 ? -13.984 -29.047 -2.502 1 97.12 277 ALA B C 1
ATOM 4372 O O . ALA B 1 277 ? -14.047 -28.859 -1.285 1 97.12 277 ALA B O 1
ATOM 4373 N N . ALA B 1 278 ? -14.805 -29.812 -3.125 1 96.62 278 ALA B N 1
ATOM 4374 C CA . ALA B 1 278 ? -15.805 -30.609 -2.426 1 96.62 278 ALA B CA 1
ATOM 4375 C C . ALA B 1 278 ? -15.141 -31.578 -1.453 1 96.62 278 ALA B C 1
ATOM 4377 O O . ALA B 1 278 ? -15.742 -31.984 -0.456 1 96.62 278 ALA B O 1
ATOM 4378 N N . GLU B 1 279 ? -13.906 -31.969 -1.788 1 96.62 279 GLU B N 1
ATOM 4379 C CA . GLU B 1 279 ? -13.141 -32.844 -0.912 1 96.62 279 GLU B CA 1
ATOM 4380 C C . GLU B 1 279 ? -12.344 -32.031 0.115 1 96.62 279 GLU B C 1
ATOM 4382 O O . GLU B 1 279 ? -11.516 -32.594 0.837 1 96.62 279 GLU B O 1
ATOM 4387 N N . GLY B 1 280 ? -12.484 -30.734 0.113 1 96 280 GLY B N 1
ATOM 4388 C CA . GLY B 1 280 ? -11.836 -29.891 1.101 1 96 280 GLY B CA 1
ATOM 4389 C C . GLY B 1 280 ? -10.445 -29.438 0.688 1 96 280 GLY B C 1
ATOM 4390 O O . GLY B 1 280 ? -9.648 -29.016 1.528 1 96 280 GLY B O 1
ATOM 4391 N N . VAL B 1 281 ? -10.078 -29.609 -0.509 1 97.5 281 VAL B N 1
ATOM 4392 C CA . VAL B 1 281 ? -8.781 -29.203 -1.025 1 97.5 281 VAL B CA 1
ATOM 4393 C C . VAL B 1 281 ? -8.961 -28.156 -2.125 1 97.5 281 VAL B C 1
ATOM 4395 O O . VAL B 1 281 ? -9.578 -28.438 -3.156 1 97.5 281 VAL B O 1
ATOM 4398 N N . LEU B 1 282 ? -8.398 -27 -1.879 1 96.44 282 LEU B N 1
ATOM 4399 C CA . LEU B 1 282 ? -8.555 -25.922 -2.85 1 96.44 282 LEU B CA 1
ATOM 4400 C C . LEU B 1 282 ? -7.367 -25.875 -3.803 1 96.44 282 LEU B C 1
ATOM 4402 O O . LEU B 1 282 ? -6.215 -25.828 -3.365 1 96.44 282 LEU B O 1
ATOM 4406 N N . VAL B 1 283 ? -7.625 -25.938 -5.094 1 96.94 283 VAL B N 1
ATOM 4407 C CA . VAL B 1 283 ? -6.633 -25.828 -6.156 1 96.94 283 VAL B CA 1
ATOM 4408 C C . VAL B 1 283 ? -7.055 -24.734 -7.137 1 96.94 283 VAL B C 1
ATOM 4410 O O . VAL B 1 283 ? -8.195 -24.25 -7.094 1 96.94 283 VAL B O 1
ATOM 4413 N N . SER B 1 284 ? -6.117 -24.312 -7.918 1 95.44 284 SER B N 1
ATOM 4414 C CA . SER B 1 284 ? -6.449 -23.219 -8.82 1 95.44 284 SER B CA 1
ATOM 4415 C C . SER B 1 284 ? -6.23 -23.609 -10.273 1 95.44 284 SER B C 1
ATOM 4417 O O . SER B 1 284 ? -5.492 -24.547 -10.562 1 95.44 284 SER B O 1
ATOM 4419 N N . GLY B 1 285 ? -6.984 -22.891 -11.125 1 93.69 285 GLY B N 1
ATOM 4420 C CA . GLY B 1 285 ? -6.758 -23.016 -12.555 1 93.69 285 GLY B CA 1
ATOM 4421 C C . GLY B 1 285 ? -5.824 -21.938 -13.102 1 93.69 285 GLY B C 1
ATOM 4422 O O . GLY B 1 285 ? -5.711 -20.859 -12.516 1 93.69 285 GLY B O 1
ATOM 4423 N N . MET B 1 286 ? -5.176 -22.25 -14.188 1 90 286 MET B N 1
ATOM 4424 C CA . MET B 1 286 ? -4.277 -21.281 -14.812 1 90 286 MET B CA 1
ATOM 4425 C C . MET B 1 286 ? -4.734 -20.969 -16.234 1 90 286 MET B C 1
ATOM 4427 O O . MET B 1 286 ? -3.969 -20.422 -17.031 1 90 286 MET B O 1
ATOM 4431 N N . GLY B 1 287 ? -5.938 -21.328 -16.562 1 86 287 GLY B N 1
ATOM 4432 C CA . GLY B 1 287 ? -6.453 -21.188 -17.906 1 86 287 GLY B CA 1
ATOM 4433 C C . GLY B 1 287 ? -6.461 -22.484 -18.688 1 86 287 GLY B C 1
ATOM 4434 O O . GLY B 1 287 ? -5.508 -23.266 -18.625 1 86 287 GLY B O 1
ATOM 4435 N N . GLY B 1 288 ? -7.504 -22.719 -19.422 1 90.44 288 GLY B N 1
ATOM 4436 C CA . GLY B 1 288 ? -7.617 -23.984 -20.125 1 90.44 288 GLY B CA 1
ATOM 4437 C C . GLY B 1 288 ? -7.637 -25.188 -19.219 1 90.44 288 GLY B C 1
ATOM 4438 O O . GLY B 1 288 ? -8.352 -25.188 -18.203 1 90.44 288 GLY B O 1
ATOM 4439 N N . PRO B 1 289 ? -6.914 -26.203 -19.656 1 93.12 289 PRO B N 1
ATOM 4440 C CA . PRO B 1 289 ? -6.891 -27.422 -18.859 1 93.12 289 PRO B CA 1
ATOM 4441 C C . PRO B 1 289 ? -5.832 -27.391 -17.766 1 93.12 289 PRO B C 1
ATOM 4443 O O . PRO B 1 289 ? -5.637 -28.391 -17.062 1 93.12 289 PRO B O 1
ATOM 4446 N N . LEU B 1 290 ? -5.109 -26.266 -17.625 1 93.56 290 LEU B N 1
ATOM 4447 C CA . LEU B 1 290 ? -3.99 -26.188 -16.703 1 93.56 290 LEU B CA 1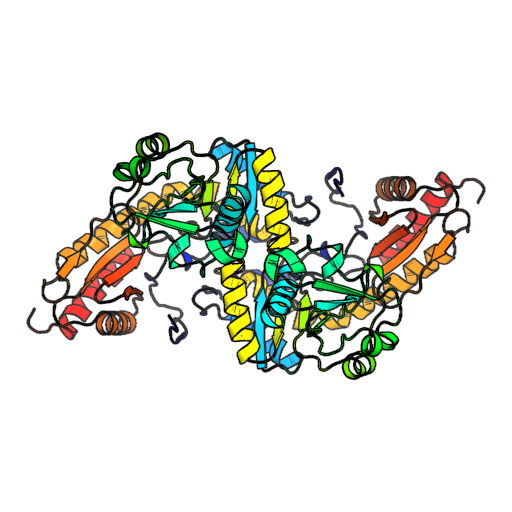
ATOM 4448 C C . LEU B 1 290 ? -4.48 -25.938 -15.273 1 93.56 290 LEU B C 1
ATOM 4450 O O . LEU B 1 290 ? -5.391 -25.141 -15.062 1 93.56 290 LEU B O 1
ATOM 4454 N N . LEU B 1 291 ? -3.932 -26.734 -14.375 1 96.62 291 LEU B N 1
ATOM 4455 C CA . LEU B 1 291 ? -4.199 -26.578 -12.953 1 96.62 291 LEU B CA 1
ATOM 4456 C C . LEU B 1 291 ? -2.908 -26.359 -12.172 1 96.62 291 LEU B C 1
ATOM 4458 O O . LEU B 1 291 ? -1.824 -26.703 -12.656 1 96.62 291 LEU B O 1
ATOM 4462 N N . ARG B 1 292 ? -3.061 -25.734 -11.008 1 96.06 292 ARG B N 1
ATOM 4463 C CA . ARG B 1 292 ? -1.898 -25.422 -10.188 1 96.06 292 ARG B CA 1
ATOM 4464 C C . ARG B 1 292 ? -2.174 -25.719 -8.711 1 96.06 292 ARG B C 1
ATOM 4466 O O . ARG B 1 292 ? -3.268 -25.453 -8.219 1 96.06 292 ARG B O 1
ATOM 4473 N N . MET B 1 293 ? -1.25 -26.328 -8.109 1 97.19 293 MET B N 1
ATOM 4474 C CA . MET B 1 293 ? -1.19 -26.469 -6.656 1 97.19 293 MET B CA 1
ATOM 4475 C C . MET B 1 293 ? 0.113 -25.891 -6.109 1 97.19 293 MET B C 1
ATOM 4477 O O . MET B 1 293 ? 1.183 -26.125 -6.68 1 97.19 293 MET B O 1
ATOM 4481 N N . VAL B 1 294 ? 0.03 -25.156 -5.059 1 96.5 294 VAL B N 1
ATOM 4482 C CA . VAL B 1 294 ? 1.201 -24.5 -4.477 1 96.5 294 VAL B CA 1
ATOM 4483 C C . VAL B 1 294 ? 1.363 -24.938 -3.021 1 96.5 294 VAL B C 1
ATOM 4485 O O . VAL B 1 294 ? 0.426 -24.844 -2.229 1 96.5 294 VAL B O 1
ATOM 4488 N N . THR B 1 295 ? 2.541 -25.469 -2.678 1 96.62 295 THR B N 1
ATOM 4489 C CA . THR B 1 295 ? 2.836 -25.797 -1.29 1 96.62 295 THR B CA 1
ATOM 4490 C C . THR B 1 295 ? 3.461 -24.609 -0.564 1 96.62 295 THR B C 1
ATOM 4492 O O . THR B 1 295 ? 4.086 -23.75 -1.19 1 96.62 295 THR B O 1
ATOM 4495 N N . HIS B 1 296 ? 3.232 -24.531 0.679 1 95.44 296 HIS B N 1
ATOM 4496 C CA . HIS B 1 296 ? 3.676 -23.391 1.47 1 95.44 296 HIS B CA 1
ATOM 4497 C C . HIS B 1 296 ? 3.668 -23.719 2.959 1 95.44 296 HIS B C 1
ATOM 4499 O O . HIS B 1 296 ? 3.506 -24.875 3.346 1 95.44 296 HIS B O 1
ATOM 4505 N N . LEU B 1 297 ? 3.891 -22.688 3.797 1 92.56 297 LEU B N 1
ATOM 4506 C CA . LEU B 1 297 ? 4.129 -22.797 5.23 1 92.56 297 LEU B CA 1
ATOM 4507 C C . LEU B 1 297 ? 2.965 -23.484 5.93 1 92.56 297 LEU B C 1
ATOM 4509 O O . LEU B 1 297 ? 3.16 -24.188 6.922 1 92.56 297 LEU B O 1
ATOM 4513 N N . ASP B 1 298 ? 1.761 -23.344 5.406 1 91.12 298 ASP B N 1
ATOM 4514 C CA . ASP B 1 298 ? 0.572 -23.891 6.066 1 91.12 298 ASP B CA 1
ATOM 4515 C C . ASP B 1 298 ? 0.296 -25.312 5.625 1 91.12 298 ASP B C 1
ATOM 4517 O O . ASP B 1 298 ? -0.645 -25.953 6.105 1 91.12 298 ASP B O 1
ATOM 4521 N N . VAL B 1 299 ? 1.091 -25.844 4.734 1 91.94 299 VAL B N 1
ATOM 4522 C CA . VAL B 1 299 ? 0.902 -27.188 4.203 1 91.94 299 VAL B CA 1
ATOM 4523 C C . VAL B 1 299 ? 1.988 -28.125 4.746 1 91.94 299 VAL B C 1
ATOM 4525 O O . VAL B 1 299 ? 3.137 -28.062 4.297 1 91.94 299 VAL B O 1
ATOM 4528 N N . ASN B 1 300 ? 1.617 -28.938 5.641 1 90.56 300 ASN B N 1
ATOM 4529 C CA . ASN B 1 300 ? 2.559 -29.906 6.195 1 90.56 300 ASN B CA 1
ATOM 4530 C C . ASN B 1 300 ? 2.395 -31.281 5.551 1 90.56 300 ASN B C 1
ATOM 4532 O O . ASN B 1 300 ? 1.666 -31.438 4.566 1 90.56 300 ASN B O 1
ATOM 4536 N N . ASP B 1 301 ? 3.109 -32.25 6.129 1 93.38 301 ASP B N 1
ATOM 4537 C CA . ASP B 1 301 ? 3.096 -33.594 5.59 1 93.38 301 ASP B CA 1
ATOM 4538 C C . ASP B 1 301 ? 1.679 -34.188 5.57 1 93.38 301 ASP B C 1
ATOM 4540 O O . ASP B 1 301 ? 1.264 -34.781 4.582 1 93.38 301 ASP B O 1
ATOM 4544 N N . HIS B 1 302 ? 0.998 -33.906 6.594 1 93.81 302 HIS B N 1
ATOM 4545 C CA . HIS B 1 302 ? -0.364 -34.438 6.695 1 93.81 302 HIS B CA 1
ATOM 4546 C C . HIS B 1 302 ? -1.272 -33.781 5.652 1 93.81 302 HIS B C 1
ATOM 4548 O O . HIS B 1 302 ? -2.117 -34.469 5.059 1 93.81 302 HIS B O 1
ATOM 4554 N N . ALA B 1 303 ? -1.133 -32.5 5.461 1 94.56 303 ALA B N 1
ATOM 4555 C CA . ALA B 1 303 ? -1.92 -31.797 4.453 1 94.56 303 ALA B CA 1
ATOM 4556 C C . ALA B 1 303 ? -1.677 -32.375 3.062 1 94.56 303 ALA B C 1
ATOM 4558 O O . ALA B 1 303 ? -2.615 -32.531 2.283 1 94.56 303 ALA B O 1
ATOM 4559 N N . VAL B 1 304 ? -0.453 -32.688 2.752 1 96.56 304 VAL B N 1
ATOM 4560 C CA . VAL B 1 304 ? -0.105 -33.25 1.442 1 96.56 304 VAL B CA 1
ATOM 4561 C C . VAL B 1 304 ? -0.697 -34.625 1.288 1 96.56 304 VAL B C 1
ATOM 4563 O O . VAL B 1 304 ? -1.22 -34.969 0.226 1 96.56 304 VAL B O 1
ATOM 4566 N N . GLU B 1 305 ? -0.634 -35.375 2.332 1 96.38 305 GLU B N 1
ATOM 4567 C CA . GLU B 1 305 ? -1.232 -36.688 2.309 1 96.38 305 GLU B CA 1
ATOM 4568 C C . GLU B 1 305 ? -2.736 -36.625 2.057 1 96.38 305 GLU B C 1
ATOM 4570 O O . GLU B 1 305 ? -3.279 -37.406 1.273 1 96.38 305 GLU B O 1
ATOM 4575 N N . THR B 1 306 ? -3.311 -35.719 2.77 1 96.62 306 THR B N 1
ATOM 4576 C CA . THR B 1 306 ? -4.746 -35.531 2.609 1 96.62 306 THR B CA 1
ATOM 4577 C C . THR B 1 306 ? -5.078 -35.094 1.181 1 96.62 306 THR B C 1
ATOM 4579 O O . THR B 1 306 ? -6.066 -35.562 0.604 1 96.62 306 THR B O 1
ATOM 4582 N N . ALA B 1 307 ? -4.301 -34.25 0.632 1 97.62 307 ALA B N 1
ATOM 4583 C CA . ALA B 1 307 ? -4.508 -33.812 -0.742 1 97.62 307 ALA B CA 1
ATOM 4584 C C . ALA B 1 307 ? -4.344 -34.938 -1.729 1 97.62 307 ALA B C 1
ATOM 4586 O O . ALA B 1 307 ? -5.102 -35.062 -2.695 1 97.62 307 ALA B O 1
ATOM 4587 N N . CYS B 1 308 ? -3.367 -35.781 -1.493 1 97.31 308 CYS B N 1
ATOM 4588 C CA . CYS B 1 308 ? -3.135 -36.938 -2.354 1 97.31 308 CYS B CA 1
ATOM 4589 C C . CYS B 1 308 ? -4.32 -37.906 -2.316 1 97.31 308 CYS B C 1
ATOM 4591 O O . CYS B 1 308 ? -4.738 -38.438 -3.352 1 97.31 308 CYS B O 1
ATOM 4593 N N . ALA B 1 309 ? -4.82 -38.062 -1.157 1 97.19 309 ALA B N 1
ATOM 4594 C CA . ALA B 1 309 ? -6 -38.938 -1.016 1 97.19 309 ALA B CA 1
ATOM 4595 C C . ALA B 1 309 ? -7.199 -38.344 -1.742 1 97.19 309 ALA B C 1
ATOM 4597 O O . ALA B 1 309 ? -7.973 -39.062 -2.379 1 97.19 309 ALA B O 1
ATOM 4598 N N . ALA B 1 310 ? -7.363 -37.031 -1.564 1 97.38 310 ALA B N 1
ATOM 4599 C CA . ALA B 1 310 ? -8.445 -36.344 -2.26 1 97.38 310 ALA B CA 1
ATOM 4600 C C . ALA B 1 310 ? -8.312 -36.5 -3.771 1 97.38 310 ALA B C 1
ATOM 4602 O O . ALA B 1 310 ? -9.312 -36.688 -4.473 1 97.38 310 ALA B O 1
ATOM 4603 N N . LEU B 1 311 ? -7.137 -36.438 -4.312 1 97 311 LEU B N 1
ATOM 4604 C CA . LEU B 1 311 ? -6.879 -36.625 -5.738 1 97 311 LEU B CA 1
ATOM 4605 C C . LEU B 1 311 ? -7.375 -37.969 -6.215 1 97 311 LEU B C 1
ATOM 4607 O O . LEU B 1 311 ? -8 -38.094 -7.273 1 97 311 LEU B O 1
ATOM 4611 N N . GLN B 1 312 ? -7.129 -38.938 -5.418 1 95.81 312 GLN B N 1
ATOM 4612 C CA . GLN B 1 312 ? -7.551 -40.281 -5.773 1 95.81 312 GLN B CA 1
ATOM 4613 C C . GLN B 1 312 ? -9.07 -40.406 -5.793 1 95.81 312 GLN B C 1
ATOM 4615 O O . GLN B 1 312 ? -9.641 -41.031 -6.695 1 95.81 312 GLN B O 1
ATOM 4620 N N . ARG B 1 313 ? -9.68 -39.812 -4.812 1 96.81 313 ARG B N 1
ATOM 4621 C CA . ARG B 1 313 ? -11.133 -39.875 -4.75 1 96.81 313 ARG B CA 1
ATOM 4622 C C . ARG B 1 313 ? -11.758 -39.125 -5.934 1 96.81 313 ARG B C 1
ATOM 4624 O O . ARG B 1 313 ? -12.727 -39.594 -6.527 1 96.81 313 ARG B O 1
ATOM 4631 N N . VAL B 1 314 ? -11.219 -38.031 -6.184 1 97.31 314 VAL B N 1
ATOM 4632 C CA . VAL B 1 314 ? -11.742 -37.219 -7.27 1 97.31 314 VAL B CA 1
ATOM 4633 C C . VAL B 1 314 ? -11.523 -37.906 -8.609 1 97.31 314 VAL B C 1
ATOM 4635 O O . VAL B 1 314 ? -12.391 -37.875 -9.484 1 97.31 314 VAL B O 1
ATOM 4638 N N . GLN B 1 315 ? -10.312 -38.5 -8.773 1 96.75 315 GLN B N 1
ATOM 4639 C CA . GLN B 1 315 ? -10.078 -39.312 -9.961 1 96.75 315 GLN B CA 1
ATOM 4640 C C . GLN B 1 315 ? -11.164 -40.375 -10.117 1 96.75 315 GLN B C 1
ATOM 4642 O O . GLN B 1 315 ? -11.703 -40.562 -11.211 1 96.75 315 GLN B O 1
ATOM 4647 N N . GLY B 1 316 ? -11.484 -41.031 -9.062 1 95.38 316 GLY B N 1
ATOM 4648 C CA . GLY B 1 316 ? -12.516 -42.062 -9.102 1 95.38 316 GLY B CA 1
ATOM 4649 C C . GLY B 1 316 ? -13.875 -41.5 -9.492 1 95.38 316 GLY B C 1
ATOM 4650 O O . GLY B 1 316 ? -14.648 -42.188 -10.164 1 95.38 316 GLY B O 1
ATOM 4651 N N . LYS B 1 317 ? -14.141 -40.344 -9.086 1 94.94 317 LYS B N 1
ATOM 4652 C CA . LYS B 1 317 ? -15.438 -39.719 -9.352 1 94.94 317 LYS B CA 1
ATOM 4653 C C . LYS B 1 317 ? -15.516 -39.219 -10.789 1 94.94 317 LYS B C 1
ATOM 4655 O O . LYS B 1 317 ? -16.547 -39.375 -11.453 1 94.94 317 LYS B O 1
ATOM 4660 N N . LEU B 1 318 ? -14.484 -38.594 -11.219 1 95.25 318 LEU B N 1
ATOM 4661 C CA . LEU B 1 318 ? -14.523 -37.875 -12.5 1 95.25 318 LEU B CA 1
ATOM 4662 C C . LEU B 1 318 ? -14.086 -38.812 -13.633 1 95.25 318 LEU B C 1
ATOM 4664 O O . LEU B 1 318 ? -14.391 -38.562 -14.797 1 95.25 318 LEU B O 1
ATOM 4668 N N . CYS B 1 319 ? -13.336 -39.75 -13.273 1 89.31 319 CYS B N 1
ATOM 4669 C CA . CYS B 1 319 ? -12.867 -40.75 -14.25 1 89.31 319 CYS B CA 1
ATOM 4670 C C . CYS B 1 319 ? -13.133 -42.156 -13.773 1 89.31 319 CYS B C 1
ATOM 4672 O O . CYS B 1 319 ? -12.203 -42.938 -13.547 1 89.31 319 CYS B O 1
ATOM 4674 N N . PRO B 1 320 ? -14.312 -42.594 -13.711 1 78.94 320 PRO B N 1
ATOM 4675 C CA . PRO B 1 320 ? -14.633 -43.906 -13.164 1 78.94 320 PRO B CA 1
ATOM 4676 C C . PRO B 1 320 ? -13.969 -45.062 -13.93 1 78.94 320 PRO B C 1
ATOM 4678 O O . PRO B 1 320 ? -13.711 -46.125 -13.359 1 78.94 320 PRO B O 1
ATOM 4681 N N . GLY B 1 321 ? -13.648 -44.969 -15.102 1 75.81 321 GLY B N 1
ATOM 4682 C CA . GLY B 1 321 ? -13.055 -46.031 -15.867 1 75.81 321 GLY B CA 1
ATOM 4683 C C . GLY B 1 321 ? -11.539 -46.031 -15.852 1 75.81 321 GLY B C 1
ATOM 4684 O O . GLY B 1 321 ? -10.898 -46.812 -16.531 1 75.81 321 GLY B O 1
ATOM 4685 N N . CYS B 1 322 ? -10.969 -45.219 -15.016 1 73.69 322 CYS B N 1
ATOM 4686 C CA . CYS B 1 322 ? -9.508 -45.125 -14.977 1 73.69 322 CYS B CA 1
ATOM 4687 C C . CYS B 1 322 ? -8.898 -46.219 -14.125 1 73.69 322 CYS B C 1
ATOM 4689 O O . CYS B 1 322 ? -9.539 -46.75 -13.211 1 73.69 322 CYS B O 1
#

Nearest PDB structures (foldseek):
  1lw5-assembly1_B  TM=9.515E-01  e=1.081E-32  Thermotoga maritima
  1jg8-assembly1_C  TM=9.429E-01  e=2.207E-32  Thermotoga maritima
  3wlx-assembly1_B  TM=9.041E-01  e=1.394E-31  Escherichia coli K-12
  8pum-assembly1_A  TM=9.122E-01  e=3.257E-30  Mus musculus
  3wgb-assembly1_A  TM=8.856E-01  e=2.770E-29  Aeromonas jandaei

Organism: Haematococcus lacustris (NCBI:txid44745)

pLDDT: mean 91.71, std 11.03, range [26.39, 98.81]

Secondary structure (DSSP, 8-state):
-----PPPPTT-EE-S-GGGPPPPHHHHHHHHT-----TTTT--HHHHHHHHHHHHHHT-SEEEEES-HHHHHHHHHHHH--TT-EEEEETT-HHHHSSTTHHHHHH--EEEEE--SSGGGTHHHHSPPS-TTS--EEEE---SS-TTTTS----HHHHHHH-----EEEESSSSS--SS-EEEEE-HHHHHHHHHHHHHHT---SSTHHHHHHHHHHHHHTSTTHHHHHHHHHHHHHHHHTS-TTTEEEE---SSSEEEEEEPTT--HHHHHHHHHHTTEE-EE-STTEEEEE--TT--HHHHHHHHHHHHHHHHHH-TT-/-----PPPPTT-EE-S-GGGPPPPHHHHHHHHH-----TTTT--HHHHHHHHHHHHHHT-SEEEEES-HHHHHHHHHHHH--TT-EEEEETT-HHHHSSTTHHHHHH--EEEEE--S-GGGTHHHHSPPS-TTS--EEEE---SS-TTTTS----HHHHHHH-----EEEESSSSS--SS-EEEEE-HHHHHHHHHHHHHHT---SSTHHHHHHHHHHHHHTSTTHHHHHHHHHHHHHHHHTS-TTTEEEE---SSSEEEEEEPTT--HHHHHHHHHHTTEE-EE-STTEEEEE--TT--HHHHHHHHHHHHHHHHHH-TT-

Radius of gyration: 26.84 Å; Cα contacts (8 Å, |Δi|>4): 1389; chains: 2; bounding box: 49×86×67 Å

Foldseek 3Di:
DPPPCDPQPPQFAEQAFQLVFAADPVLLVLLVPFQWFFVVVPPGVLQVVLQVVVCVVVVFDTKDKFFFLLLLVLLLLQLQDAQQAEEEEAPQACNNPPNVPSNCVRRNYHYDHDDDLLRQVCLVVRQDDPDPVHRHYGYYDYDQLGDVSQRHGDDPVSVVSRHDDAKDKAGCSGQLNQNTIIMIGHYPVSVVSSVVSCVVVPGRDTGCSSRSSSSVCSVVPPPVCQVVLLVLQVVLLVLLVPADCQAWVDWDDRDGNKTKTFGHPPDWCVLLQVQLVVLRYHWDADDTRMTMGGGHDVQDPVNSVSSSVSSVVSCCVVPVPD/DPPPCDPQPPQFAEQAFQLVFAADPVLLVLLVPFQWFFVVVPPGVLQVVLQVVVCVVVVFDTKDKFFFLLLLVLLLLQLQDAQQAEEEEAPQACNNPPNVPSNCVRRNYHYDHDDDLLVQVCLVVRQDDPDPVHRHYGYYDYDQLGDVSQRHGDDPVSVVSRHDDAKDKAGCSGQLNQNTIIMIGHYPVSVVSSVVSCVVVPGRDTGCSSSSSSSVCSVVPPPVCQVVLLVLQVVLLVLLVPADCQAWVDWDDRDGNKTKTFGHPPDWCVLLQVQLVVLSYHWDADDTRMTMGGGHDVQDPVNSVSSSVSSVVSCCVVPVPD

Sequence (644 aa):
MTAETRPKPATALDFRSDTVTRPSPGMLAAMMSAPVGDDVWGDDPTVNKLQGLAAAMFGYEAALFCPSGTMTNQIAIKVHTQPGDELICSDTAHIYCYEGGGIAFNADASWRLLLCPALWCRVASAINAEDAHYPRTTLVCLENSTNKGGGAIYSLQAMTQIAQVRSISLCLSKGLGCPVGSLLMGSSAFITRAHRVRKVLGGGMRQAGFLAAAGLYALENNVERLADDHHQAQRLAAALAACSPAFVAQVAPVTTNLVIWTAGPGLSAQAVIEAMAAEGVLVSGMGGPLLRMVTHLDVNDHAVETACAALQRVQGKLCPGCMTAETRPKPATALDFRSDTVTRPSPGMLAAMMSAPVGDDVWGDDPTVNKLQGLAAAMFGYEAALFCPSGTMTNQIAIKVHTQPGDELICSDTAHIYCYEGGGIAFNADASWRLLLCPALWCRVASAINAEDAHYPRTTLVCLENSTNKGGGAIYSLQAMTQIAQVRSISLCLSKGLGCPVGSLLMGSSAFITRAHRVRKVLGGGMRQAGFLAAAGLYALENNVERLADDHHQAQRLAAALAACSPAFVAQVAPVTTNLVIWTAGPGLSAQAVIEAMAAEGVLVSGMGGPLLRMVTHLDVNDHAVETACAALQRVQGKLCPGC

Solvent-accessible surface area (backbone atoms only — not comparable to full-atom values): 32885 Å² total; per-residue (Å²): 130,83,64,80,62,64,78,77,63,95,79,47,47,67,20,56,40,27,47,63,28,62,61,49,72,71,33,48,52,40,21,75,64,39,61,62,29,25,42,73,73,61,54,11,57,30,38,52,49,34,26,52,50,53,10,55,75,71,71,35,73,23,42,43,80,30,50,11,48,57,26,31,50,50,35,51,51,34,70,64,48,48,73,56,20,24,32,37,32,45,68,55,30,57,66,65,69,69,25,70,51,22,50,43,65,72,28,44,26,50,74,44,69,38,94,45,98,61,52,67,78,48,49,75,79,66,52,52,63,96,43,93,90,44,50,51,56,68,44,77,58,85,62,76,57,19,68,77,62,33,21,41,72,70,50,72,68,57,48,56,69,62,41,84,83,66,60,50,68,44,60,36,26,54,46,39,23,17,38,43,23,15,37,28,31,17,43,56,70,56,41,56,53,32,51,53,46,34,44,37,48,15,44,54,32,33,31,44,6,39,46,25,26,23,46,44,42,22,71,74,67,34,58,77,55,50,58,55,20,25,51,52,19,49,53,52,45,52,52,49,63,69,41,47,55,66,51,33,56,45,67,54,76,65,72,29,29,30,34,36,32,28,38,4,78,92,45,54,30,65,60,50,36,53,47,33,39,74,64,38,32,37,48,31,71,73,58,76,38,29,33,35,38,22,39,23,79,82,50,49,72,66,52,51,52,51,47,50,51,40,51,54,52,40,39,50,70,78,37,67,89,104,129,84,64,81,64,66,80,76,62,95,80,48,49,68,19,54,40,28,48,65,26,61,60,48,72,68,33,49,53,40,22,73,65,38,60,61,27,24,43,73,72,61,52,10,58,28,40,51,48,34,25,52,50,52,10,57,75,73,71,35,75,23,41,43,79,31,49,10,49,56,25,33,50,51,34,51,51,34,70,64,46,47,73,55,21,23,32,36,31,45,68,54,29,58,68,66,70,70,25,71,52,22,49,44,68,72,28,45,27,51,74,44,68,40,92,45,95,62,52,68,78,48,50,77,79,66,51,54,63,98,42,92,90,46,52,51,57,68,45,77,57,82,63,77,57,19,68,77,65,34,21,40,71,70,51,70,68,55,48,56,69,65,40,85,84,67,61,49,68,45,60,36,25,55,46,40,21,17,39,44,22,14,34,29,32,18,43,54,71,57,40,57,53,33,51,53,45,34,43,38,47,16,42,54,34,30,34,44,6,36,46,26,25,23,45,43,44,21,70,74,67,35,58,77,54,49,58,55,20,24,51,51,20,48,53,51,46,52,52,49,63,69,42,45,54,66,52,33,56,44,68,54,75,66,72,29,30,31,33,36,33,29,39,4,80,92,46,53,31,64,57,51,37,52,48,34,40,74,64,40,31,37,48,31,73,74,58,74,39,30,32,34,37,22,40,22,77,81,52,48,73,66,52,50,50,51,46,50,51,40,49,53,53,40,39,50,69,77,38,66,88,104

InterPro domains:
  IPR001597 Aromatic amino acid beta-eliminating lyase/threonine aldolase [PF01212] (14-165)
  IPR001597 Aromatic amino acid beta-eliminating lyase/threonine aldolase [PF01212] (167-251)
  IPR015421 Pyridoxal phosphate-dependent transferase, major domain [G3DSA:3.40.640.10] (12-165)
  IPR015421 Pyridoxal phosphate-dependent transferase, major domain [G3DSA:3.40.640.10] (166-221)
  IPR015422 Pyridoxal phosphate-dependent transferase, small domain [G3DSA:3.90.1150.10] (222-316)
  IPR015424 Pyridoxal phosphate-dependent transferase [SSF53383] (13-314)
  IPR023603 Low specificity L-threonine aldolase-like [PIRSF017617] (10-315)